Protein AF-A0A3D1MB10-F1 (afdb_monomer)

pLDDT: mean 87.67, std 18.78, range [25.06, 98.94]

Solvent-accessible surface area (backbone atoms only — not comparable to full-atom values): 30099 Å² total; per-residue (Å²): 139,87,82,90,83,90,87,81,92,84,89,86,88,85,88,82,90,84,86,82,88,86,86,89,89,87,88,86,86,90,85,89,82,88,79,92,76,92,78,78,88,82,84,81,82,55,67,66,60,55,51,54,52,50,53,54,48,52,53,52,53,48,50,53,52,36,53,51,51,60,69,71,45,52,71,65,46,56,57,13,44,32,33,24,44,60,34,37,59,74,73,34,68,67,40,44,48,51,35,50,50,44,33,61,75,45,38,34,26,26,36,33,52,50,45,35,48,63,70,59,45,33,51,53,47,44,54,47,43,73,63,35,94,54,69,54,48,27,30,32,63,29,68,43,26,61,39,72,33,28,57,89,47,57,80,54,70,52,34,41,32,52,33,66,36,84,55,50,64,46,40,20,52,48,16,38,51,39,17,52,42,31,53,69,51,64,36,36,31,34,56,17,32,44,36,19,27,29,70,32,80,66,16,83,76,42,47,45,53,9,26,33,61,49,25,68,47,21,15,53,42,30,38,28,27,28,47,19,15,41,82,56,57,21,41,23,18,41,28,36,40,74,43,61,12,61,24,87,54,49,37,72,76,34,62,23,57,42,85,58,51,62,67,54,38,62,67,36,30,36,45,13,56,53,48,26,46,78,71,60,47,49,23,38,26,23,25,39,32,25,32,54,68,70,43,62,62,89,69,40,24,40,34,53,25,38,58,46,41,38,53,39,39,31,67,68,65,63,49,85,52,47,31,29,35,44,56,51,71,28,48,18,51,54,87,65,62,55,56,22,45,34,48,38,42,21,44,73,12,53,34,52,33,42,26,37,51,77,32,57,71,53,19,48,53,50,48,55,46,31,40,76,70,64,79,38,53,71,65,58,54,49,56,51,48,45,55,55,39,48,53,38,46,73,57,45,44,85,70,66,70,80,75,72,76,76,65,48,60,57,72,47,50,47,71,67,58,55,52,45,53,30,48,37,27,53,41,18,52,41,80,45,71,22,82,87,58,95,66,77,83,60,50,58,61,86,88,41,57,36,34,34,36,55,41,76,52,96,63,91,51,71,41,55,55,56,46,43,76,77,37,80,52,49,80,39,48,74,73,55,40,67,69,46,58,86,72,58,41,68,70,29,35,40,39,35,38,42,36,83,47,35,78,51,67,91,48,22,52,72,57,70,70,57,43,53,48,53,63,63,45,44,81,43,26,43,44,40,34,38,38,23,29,46,76,75,28,54,84,62,51,70,65,72,37,30,36,41,35,36,35,35,76,46,74,53,31,34,51,32,52,46,52,62,43,57,99

Nearest PDB structures (foldseek):
  3nvd-assembly2_B  TM=7.745E-01  e=3.478E-38  Bacillus subtilis
  6k5j-assembly1_A  TM=7.797E-01  e=9.715E-37  Paenibacillaceae
  3lk6-assembly1_A  TM=7.995E-01  e=2.592E-37  Bacillus subtilis
  5vqd-assembly1_A  TM=7.990E-01  e=1.192E-34  unidentified
  5vqe-assembly1_A  TM=8.050E-01  e=2.634E-34  unidentified

Secondary structure (DSSP, 8-state):
---------------------------------------PPP--SSHHHHHHHHHHHHHHHHHHHHHHHHHH--HHHHHHTTEEEEE-GGG-HHHHHHHHHHHHHH--SEEEE-SB-HHHHHHHHHHHHHT-SSPPEEEE--BTBGGGTBSSS--PPPGGGTTT-S-SHHHHHHHHHHHHHHHHHT--EE---B------TT-SSSGGGSS-S-HHHHHHHHHHHHHHHHTTT-EEEEEEET--TT-SS-TTTS--B----HHHHHHTTHHHHHHHHHTT-SEEEEP--B-TTT--GGG-BGGG-HIIIIIIIIIIT---SEEEE--TTSGGG-SSSSHHHHHHHHHHHT-SBEET-S-HHHHHHHHHHHHHTTSS-HHHHHHHHHHHHHHHHHTTGGG--PPP-TTHHHHTS-HHHHHHHHHHHHHH-EEE--TT-SS---S--TTS-EEEEEES-SS--HHHHHHHHHS-EEEE-HHHHHHHGGG--TT-EEEEEE-S--SSTT-----HHHHHHHHHHTTTSEEEEEE-S-GGGGGGS-TTSEEEE-S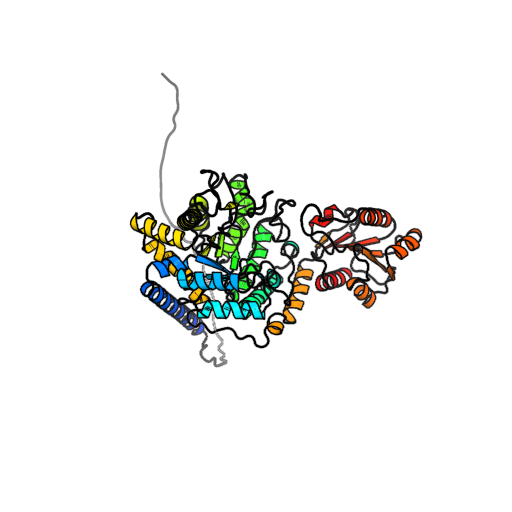--SHHHHHHHHHHHH-

Mean predicted aligned error: 8.86 Å

Radius of gyration: 30.73 Å; Cα contacts (8 Å, |Δi|>4): 1105; chains: 1; bounding box: 104×90×72 Å

Structure (mmCIF, N/CA/C/O backbone):
data_AF-A0A3D1MB10-F1
#
_entry.id   AF-A0A3D1MB10-F1
#
loop_
_atom_site.group_PDB
_atom_site.id
_atom_site.type_symbol
_atom_site.label_atom_id
_atom_site.label_alt_id
_atom_site.label_comp_id
_atom_site.label_asym_id
_atom_site.label_entity_id
_atom_site.label_seq_id
_atom_site.pdbx_PDB_ins_code
_atom_site.Cartn_x
_atom_site.Cartn_y
_atom_site.Cartn_z
_atom_site.occupancy
_atom_site.B_iso_or_equiv
_atom_site.auth_seq_id
_atom_site.auth_comp_id
_atom_site.auth_asym_id
_atom_site.auth_atom_id
_atom_site.pdbx_PDB_model_num
ATOM 1 N N . MET A 1 1 ? -69.491 8.163 -29.819 1.00 31.25 1 MET A N 1
ATOM 2 C CA . MET A 1 1 ? -69.876 7.825 -31.208 1.00 31.25 1 MET A CA 1
ATOM 3 C C . MET A 1 1 ? -68.596 7.646 -32.019 1.00 31.25 1 MET A C 1
ATOM 5 O O . MET A 1 1 ? -67.663 8.390 -31.751 1.00 31.25 1 MET A O 1
ATOM 9 N N . PRO A 1 2 ? -68.515 6.598 -32.855 1.00 57.41 2 PRO A N 1
ATOM 10 C CA . PRO A 1 2 ? -67.526 5.509 -32.725 1.00 57.41 2 PRO A CA 1
ATOM 11 C C . PRO A 1 2 ? -66.585 5.401 -33.952 1.00 57.41 2 PRO A C 1
ATOM 13 O O . PRO A 1 2 ? -66.753 6.153 -34.902 1.00 57.41 2 PRO A O 1
ATOM 16 N N . LEU A 1 3 ? -65.525 4.581 -33.946 1.00 30.25 3 LEU A N 1
ATOM 17 C CA . LEU A 1 3 ? -65.501 3.160 -34.374 1.00 30.25 3 LEU A CA 1
ATOM 18 C C . LEU A 1 3 ? -64.154 2.512 -33.948 1.00 30.25 3 LEU A C 1
ATOM 20 O O . LEU A 1 3 ? -63.124 3.159 -34.096 1.00 30.25 3 LEU A O 1
ATOM 24 N N . MET A 1 4 ? -64.148 1.372 -33.229 1.00 30.94 4 MET A N 1
ATOM 25 C CA . MET A 1 4 ? -64.056 -0.053 -33.685 1.00 30.94 4 MET A CA 1
ATOM 26 C C . MET A 1 4 ? -62.637 -0.493 -34.109 1.00 30.94 4 MET A C 1
ATOM 28 O O . MET A 1 4 ? -62.001 0.222 -34.865 1.00 30.94 4 MET A O 1
ATOM 32 N N . GLY A 1 5 ? -62.074 -1.652 -33.724 1.00 29.41 5 GLY A N 1
ATOM 33 C CA . GLY A 1 5 ? -62.506 -2.840 -32.947 1.00 29.41 5 GLY A CA 1
ATOM 34 C C . GLY A 1 5 ? -61.265 -3.487 -32.276 1.00 29.41 5 GLY A C 1
ATOM 35 O O . GLY A 1 5 ? -60.147 -3.123 -32.616 1.00 29.41 5 GLY A O 1
ATOM 36 N N . VAL A 1 6 ? -61.314 -4.265 -31.186 1.00 30.95 6 VAL A N 1
ATOM 37 C CA . VAL A 1 6 ? -61.973 -5.556 -30.867 1.00 30.95 6 VAL A CA 1
ATOM 38 C C . VAL A 1 6 ? -61.542 -6.727 -31.763 1.00 30.95 6 VAL A C 1
ATOM 40 O O . VAL A 1 6 ? -62.041 -6.851 -32.875 1.00 30.95 6 VAL A O 1
ATOM 43 N N . LEU A 1 7 ? -60.731 -7.645 -31.212 1.00 26.45 7 LEU A N 1
ATOM 44 C CA . LEU A 1 7 ? -61.059 -9.078 -31.147 1.00 26.45 7 LEU A CA 1
ATOM 45 C C . LEU A 1 7 ? -60.309 -9.769 -29.986 1.00 26.45 7 LEU A C 1
ATOM 47 O O . LEU A 1 7 ? -59.212 -9.371 -29.609 1.00 26.45 7 LEU A O 1
ATOM 51 N N . PHE A 1 8 ? -60.966 -10.773 -29.410 1.00 27.06 8 PHE A N 1
ATOM 52 C CA . PHE A 1 8 ? -60.757 -11.405 -28.103 1.00 27.06 8 PHE A CA 1
ATOM 53 C C . PHE A 1 8 ? -60.661 -12.941 -28.277 1.00 27.06 8 PHE A C 1
ATOM 55 O O . PHE A 1 8 ? -61.209 -13.452 -29.253 1.00 27.06 8 PHE A O 1
ATOM 62 N N . PHE A 1 9 ? -60.137 -13.627 -27.241 1.00 28.48 9 PHE A N 1
ATOM 63 C CA . PHE A 1 9 ? -60.364 -15.041 -26.830 1.00 28.48 9 PHE A CA 1
ATOM 64 C C . PHE A 1 9 ? -59.630 -16.189 -27.585 1.00 28.48 9 PHE A C 1
ATOM 66 O O . PHE A 1 9 ? -59.385 -16.073 -28.774 1.00 28.48 9 PHE A O 1
ATOM 73 N N . LEU A 1 10 ? -59.250 -17.347 -26.997 1.00 26.72 10 LEU A N 1
ATOM 74 C CA . LEU A 1 10 ? -59.637 -18.063 -25.757 1.00 26.72 10 LEU A CA 1
ATOM 75 C C . LEU A 1 10 ? -58.588 -19.155 -25.369 1.00 26.72 10 LEU A C 1
ATOM 77 O O . LEU A 1 10 ? -57.757 -19.554 -26.176 1.00 26.72 10 LEU A O 1
ATOM 81 N N . PHE A 1 11 ? -58.720 -19.642 -24.130 1.00 26.95 11 PHE A N 1
ATOM 82 C CA . PHE A 1 11 ? -58.061 -20.738 -23.386 1.00 26.95 11 PHE A CA 1
ATOM 83 C C . PHE A 1 11 ? -57.906 -22.120 -24.071 1.00 26.95 11 PHE A C 1
ATOM 85 O O . PHE A 1 11 ? -58.830 -22.563 -24.748 1.00 26.95 11 PHE A O 1
ATOM 92 N N . SER A 1 12 ? -56.887 -22.908 -23.672 1.00 25.67 12 SER A N 1
ATOM 93 C CA . SER A 1 12 ? -57.060 -24.140 -22.848 1.00 25.67 12 SER A CA 1
ATOM 94 C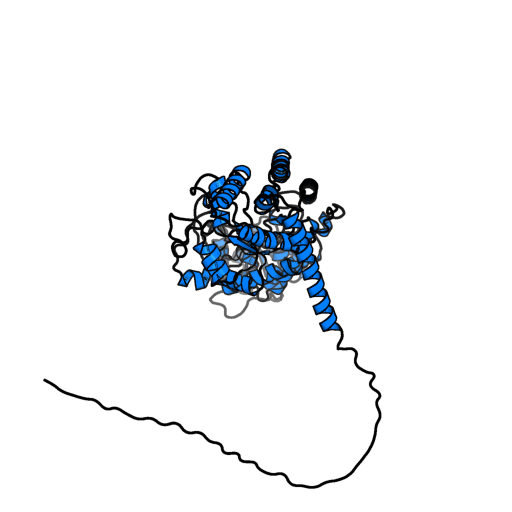 C . SER A 1 12 ? -55.782 -24.972 -22.656 1.00 25.67 12 SER A C 1
ATOM 96 O O . SER A 1 12 ? -54.942 -25.082 -23.542 1.00 25.67 12 SER A O 1
ATOM 98 N N . ALA A 1 13 ? -55.696 -25.587 -21.475 1.00 28.62 13 ALA A N 1
ATOM 99 C CA . ALA A 1 13 ? -54.730 -26.595 -21.043 1.00 28.62 13 ALA A CA 1
ATOM 100 C C . ALA A 1 13 ? -55.066 -28.008 -21.568 1.00 28.62 13 ALA A C 1
ATOM 102 O O . ALA A 1 13 ? -56.242 -28.288 -21.782 1.00 28.62 13 ALA A O 1
ATOM 103 N N . CYS A 1 14 ? -54.075 -28.912 -21.658 1.00 25.06 14 CYS A N 1
ATOM 104 C CA . CYS A 1 14 ? -54.157 -30.279 -21.105 1.00 25.06 14 CYS A CA 1
ATOM 105 C C . CYS A 1 14 ? -52.838 -31.073 -21.227 1.00 25.06 14 CYS A C 1
ATOM 107 O O . CYS A 1 14 ? -52.071 -30.901 -22.171 1.00 25.06 14 CYS A O 1
ATOM 109 N N . ASN A 1 15 ? -52.642 -31.966 -20.253 1.00 28.12 15 ASN A N 1
ATOM 110 C CA . ASN A 1 15 ? -51.608 -32.998 -20.112 1.00 28.12 15 ASN A CA 1
ATOM 111 C C . ASN A 1 15 ? -51.633 -34.074 -21.218 1.00 28.12 15 ASN A C 1
ATOM 113 O O . ASN A 1 15 ? -52.703 -34.379 -21.737 1.00 28.12 15 ASN A O 1
ATOM 117 N N . ALA A 1 16 ? -50.490 -34.754 -21.421 1.00 28.59 16 ALA A N 1
ATOM 118 C CA . ALA A 1 16 ? -50.285 -36.197 -21.152 1.00 28.59 16 ALA A CA 1
ATOM 119 C C . ALA A 1 16 ? -49.310 -36.897 -22.134 1.00 28.59 16 ALA A C 1
ATOM 121 O O . ALA A 1 16 ? -49.509 -36.895 -23.342 1.00 28.59 16 ALA A O 1
ATOM 122 N N . THR A 1 17 ? -48.280 -37.522 -21.545 1.00 29.84 17 THR A N 1
ATOM 123 C CA . THR A 1 17 ? -47.649 -38.831 -21.846 1.00 29.84 17 THR A CA 1
ATOM 124 C C . THR A 1 17 ? -47.636 -39.405 -23.273 1.00 29.84 17 THR A C 1
ATOM 126 O O . THR A 1 17 ? -48.688 -39.735 -23.810 1.00 29.84 17 THR A O 1
ATOM 129 N N . SER A 1 18 ? -46.447 -39.819 -23.738 1.00 28.47 18 SER A N 1
ATOM 130 C CA . SER A 1 18 ? -46.270 -41.144 -24.365 1.00 28.47 18 SER A CA 1
ATOM 131 C C . SER A 1 18 ? -44.804 -41.595 -24.409 1.00 28.47 18 SER A C 1
ATOM 133 O O . SER A 1 18 ? -43.931 -40.902 -24.925 1.00 28.47 18 SER A O 1
ATOM 135 N N . THR A 1 19 ? -44.594 -42.795 -23.883 1.00 29.53 19 THR A N 1
ATOM 136 C CA . THR A 1 19 ? -43.451 -43.710 -23.980 1.00 29.53 19 THR A CA 1
ATOM 137 C C . THR A 1 19 ? -43.209 -44.240 -25.399 1.00 29.53 19 THR A C 1
ATOM 139 O O . THR A 1 19 ? -44.176 -44.469 -26.123 1.00 29.53 19 THR A O 1
ATOM 142 N N . SER A 1 20 ? -41.968 -44.622 -25.730 1.00 28.22 20 SER A N 1
ATOM 143 C CA . SER A 1 20 ? -41.720 -45.774 -26.617 1.00 28.22 20 SER A CA 1
ATOM 144 C C . SER A 1 20 ? -40.352 -46.421 -26.365 1.00 28.22 20 SER A C 1
ATOM 146 O O . SER A 1 20 ? -39.310 -45.815 -26.612 1.00 28.22 20 SER A O 1
ATOM 148 N N . GLU A 1 21 ? -40.397 -47.666 -25.896 1.00 28.73 21 GLU A N 1
ATOM 149 C CA . GLU A 1 21 ? -39.318 -48.657 -25.877 1.00 28.73 21 GLU A CA 1
ATOM 150 C C . GLU A 1 21 ? -38.889 -49.062 -27.298 1.00 28.73 21 GLU A C 1
ATOM 152 O O . GLU A 1 21 ? -39.720 -49.096 -28.207 1.00 28.73 21 GLU A O 1
ATOM 157 N N . TYR A 1 22 ? -37.639 -49.514 -27.458 1.00 26.81 22 TYR A N 1
ATOM 158 C CA . TYR A 1 22 ? -37.304 -50.550 -28.441 1.00 26.81 22 TYR A CA 1
ATOM 159 C C . TYR A 1 22 ? -36.315 -51.573 -27.861 1.00 26.81 22 TYR A C 1
ATOM 161 O O . TYR A 1 22 ? -35.430 -51.245 -27.077 1.00 26.81 22 TYR A O 1
ATOM 169 N N . LYS A 1 23 ? -36.579 -52.827 -28.236 1.00 28.06 23 LYS A N 1
ATOM 170 C CA . LYS A 1 23 ? -36.254 -54.104 -27.586 1.00 28.06 23 LYS A CA 1
ATOM 171 C C . LYS A 1 23 ? -34.848 -54.665 -27.835 1.00 28.06 23 LYS A C 1
ATOM 173 O O . LYS A 1 23 ? -34.220 -54.393 -28.852 1.00 28.06 23 LYS A O 1
ATOM 178 N N . SER A 1 24 ? -34.481 -55.563 -26.920 1.00 27.50 24 SER A N 1
ATOM 179 C CA . SER A 1 24 ? -33.420 -56.578 -26.941 1.00 27.50 24 SER A CA 1
ATOM 180 C C . SER A 1 24 ? -33.790 -57.869 -27.694 1.00 27.50 24 SER A C 1
ATOM 182 O O . SER A 1 24 ? -34.976 -58.178 -27.805 1.00 27.50 24 SER A O 1
ATOM 184 N N . SER A 1 25 ? -32.761 -58.647 -28.072 1.00 29.69 25 SER A N 1
ATOM 185 C CA . SER A 1 25 ? -32.663 -60.136 -28.124 1.00 29.69 25 SER A CA 1
ATOM 186 C C . SER A 1 25 ? -31.423 -60.504 -28.972 1.00 29.69 25 SER A C 1
ATOM 188 O O . SER A 1 25 ? -31.243 -59.870 -30.007 1.00 29.69 25 SER A O 1
ATOM 190 N N . ASP A 1 26 ? -30.537 -61.471 -28.713 1.00 29.88 26 ASP A N 1
ATOM 191 C CA . ASP A 1 26 ? -30.459 -62.593 -27.765 1.00 29.88 26 ASP A CA 1
ATOM 192 C C . ASP A 1 26 ? -29.042 -63.238 -27.836 1.00 29.88 26 ASP A C 1
ATOM 194 O O . ASP A 1 26 ? -28.287 -62.969 -28.773 1.00 29.88 26 ASP A O 1
ATOM 198 N N . ILE A 1 27 ? -28.802 -64.200 -26.925 1.00 30.00 27 ILE A N 1
ATOM 199 C CA . ILE A 1 27 ? -27.934 -65.410 -26.984 1.00 30.00 27 ILE A CA 1
ATOM 200 C C . ILE A 1 27 ? -26.719 -65.433 -26.014 1.00 30.00 27 ILE A C 1
ATOM 202 O O . ILE A 1 27 ? -25.802 -64.624 -26.087 1.00 30.00 27 ILE A O 1
ATOM 206 N N . SER A 1 28 ? -26.733 -66.436 -25.121 1.00 27.22 28 SER A N 1
ATOM 207 C CA . SER A 1 28 ? -25.728 -66.887 -24.125 1.00 27.22 28 SER A CA 1
ATOM 208 C C . SER A 1 28 ? -25.048 -68.214 -24.574 1.00 27.22 28 SER A C 1
ATOM 210 O O . SER A 1 28 ? -25.441 -68.689 -25.642 1.00 27.22 28 SER A O 1
ATOM 212 N N . PRO A 1 29 ? -24.224 -68.962 -23.781 1.00 45.88 29 PRO A N 1
ATOM 213 C CA . PRO A 1 29 ? -23.476 -68.699 -22.527 1.00 45.88 29 PRO A CA 1
ATOM 214 C C . PRO A 1 29 ? -21.989 -69.211 -22.544 1.00 45.88 29 PRO A C 1
ATOM 216 O O . PRO A 1 29 ? -21.518 -69.716 -23.554 1.00 45.88 29 PRO A O 1
ATOM 219 N N . GLU A 1 30 ? -21.324 -69.151 -21.373 1.00 27.72 30 GLU A N 1
ATOM 220 C CA . GLU A 1 30 ? -20.102 -69.878 -20.921 1.00 27.72 30 GLU A CA 1
ATOM 221 C C . GLU A 1 30 ? -18.703 -69.367 -21.333 1.00 27.72 30 GLU A C 1
ATOM 223 O O . GLU A 1 30 ? -18.273 -69.514 -22.466 1.00 27.72 30 GLU A O 1
ATOM 228 N N . GLU A 1 31 ? -17.930 -68.866 -20.357 1.00 29.16 31 GLU A N 1
ATOM 229 C CA . GLU A 1 31 ? -16.804 -69.617 -19.765 1.00 29.16 31 GLU A CA 1
ATOM 230 C C . GLU A 1 31 ? -16.250 -68.901 -18.519 1.00 29.16 31 GLU A C 1
ATOM 232 O O . GLU A 1 31 ? -16.000 -67.697 -18.501 1.00 29.16 31 GLU A O 1
ATOM 237 N N . SER A 1 32 ? -16.083 -69.674 -17.446 1.00 27.78 32 SER A N 1
ATOM 238 C CA . SER A 1 32 ? -15.444 -69.272 -16.197 1.00 27.78 32 SER A CA 1
ATOM 239 C C . SER A 1 32 ? -13.925 -69.343 -16.320 1.00 27.78 32 SER A C 1
ATOM 241 O O . SER A 1 32 ? -13.420 -70.380 -16.747 1.00 27.78 32 SER A O 1
ATOM 243 N N . GLN A 1 33 ? -13.198 -68.358 -15.793 1.00 29.27 33 GLN A N 1
ATOM 244 C CA . GLN A 1 33 ? -11.893 -68.609 -15.180 1.00 29.27 33 GLN A CA 1
ATOM 245 C C . GLN A 1 33 ? -11.556 -67.525 -14.152 1.00 29.27 33 GLN A C 1
ATOM 247 O O . GLN A 1 33 ? -11.617 -66.329 -14.421 1.00 29.27 33 GLN A O 1
ATOM 252 N N . ALA A 1 34 ? -11.257 -67.998 -12.946 1.00 26.95 34 ALA A N 1
ATOM 253 C CA . ALA A 1 34 ? -10.862 -67.227 -11.784 1.00 26.95 34 ALA A CA 1
ATOM 254 C C . ALA A 1 34 ? -9.396 -66.792 -11.882 1.00 26.95 34 ALA A C 1
ATOM 256 O O . ALA A 1 34 ? -8.550 -67.609 -12.244 1.00 26.95 34 ALA A O 1
ATOM 257 N N . ILE A 1 35 ? -9.095 -65.565 -11.452 1.00 29.03 35 ILE A N 1
ATOM 258 C CA . ILE A 1 35 ? -7.800 -65.204 -10.863 1.00 29.03 35 ILE A CA 1
ATOM 259 C C . ILE A 1 35 ? -8.088 -64.290 -9.668 1.00 29.03 35 ILE A C 1
ATOM 261 O O . ILE A 1 35 ? -8.649 -63.207 -9.818 1.00 29.03 35 ILE A O 1
ATOM 265 N N . GLU A 1 36 ? -7.736 -64.773 -8.478 1.00 29.84 36 GLU A N 1
ATOM 266 C CA . GLU A 1 36 ? -7.657 -63.998 -7.242 1.00 29.84 36 GLU A CA 1
ATOM 267 C C . GLU A 1 36 ? -6.555 -62.940 -7.353 1.00 29.84 36 GLU A C 1
ATOM 269 O O . GLU A 1 36 ? -5.401 -63.271 -7.624 1.00 29.84 36 GLU A O 1
ATOM 274 N N . THR A 1 37 ? -6.876 -61.692 -7.019 1.00 27.67 37 THR A N 1
ATOM 275 C CA . THR A 1 37 ? -5.909 -60.775 -6.408 1.00 27.67 37 THR A CA 1
ATOM 276 C C . THR A 1 37 ? -6.583 -60.076 -5.239 1.00 27.67 37 THR A C 1
ATOM 278 O O . THR A 1 37 ? -7.581 -59.379 -5.388 1.00 27.67 37 THR A O 1
ATOM 281 N N . THR A 1 38 ? -6.038 -60.336 -4.059 1.00 31.83 38 THR A N 1
ATOM 282 C CA . THR A 1 38 ? -6.372 -59.745 -2.768 1.00 31.83 38 THR A CA 1
ATOM 283 C C . THR A 1 38 ? -6.136 -58.234 -2.771 1.00 31.83 38 THR A C 1
ATOM 285 O O . THR A 1 38 ? -4.985 -57.809 -2.879 1.00 31.83 38 THR A O 1
ATOM 288 N N . GLU A 1 39 ? -7.185 -57.438 -2.567 1.00 30.06 39 GLU A N 1
ATOM 289 C CA . GLU A 1 39 ? -7.070 -56.039 -2.142 1.00 30.06 39 GLU A CA 1
ATOM 290 C C . GLU A 1 39 ? -7.550 -55.896 -0.691 1.00 30.06 39 GLU A C 1
ATOM 292 O O . GLU A 1 39 ? -8.638 -56.331 -0.310 1.00 30.06 39 GLU A O 1
ATOM 297 N N . SER A 1 40 ? -6.672 -55.327 0.132 1.00 33.69 40 SER A N 1
ATOM 298 C CA . SER A 1 40 ? -6.933 -54.827 1.482 1.00 33.69 40 SER A CA 1
ATOM 299 C C . SER A 1 40 ? -7.884 -53.624 1.448 1.00 33.69 40 SER A C 1
ATOM 301 O O . SER A 1 40 ? -7.831 -52.867 0.480 1.00 33.69 40 SER A O 1
ATOM 303 N N . PRO A 1 41 ? -8.697 -53.379 2.492 1.00 34.03 41 PRO A N 1
ATOM 304 C CA . PRO A 1 41 ? -9.630 -52.262 2.491 1.00 34.03 41 PRO A CA 1
ATOM 305 C C . PRO A 1 41 ? -8.885 -50.924 2.542 1.00 34.03 41 PRO A C 1
ATOM 307 O O . PRO A 1 41 ? -8.055 -50.683 3.419 1.00 34.03 41 PRO A O 1
ATOM 310 N N . ASP A 1 42 ? -9.219 -50.088 1.566 1.00 33.66 42 ASP A N 1
ATOM 311 C CA . ASP A 1 42 ? -8.806 -48.704 1.387 1.00 33.66 42 ASP A CA 1
ATOM 312 C C . ASP A 1 42 ? -9.208 -47.837 2.599 1.00 33.66 42 ASP A C 1
ATOM 314 O O . ASP A 1 42 ? -10.347 -47.878 3.068 1.00 33.66 42 ASP A O 1
ATOM 318 N N . SER A 1 43 ? -8.254 -47.066 3.125 1.00 39.75 43 SER A N 1
ATOM 319 C CA . SER A 1 43 ? -8.399 -46.175 4.285 1.00 39.75 43 SER A CA 1
ATOM 320 C C . SER A 1 43 ? -8.486 -44.704 3.857 1.00 39.75 43 SER A C 1
ATOM 322 O O . SER A 1 43 ? -7.860 -43.835 4.464 1.00 39.75 43 SER A O 1
ATOM 324 N N . SER A 1 44 ? -9.222 -44.417 2.785 1.00 43.00 44 SER A N 1
ATOM 325 C CA . SER A 1 44 ? -9.325 -43.081 2.182 1.00 43.00 44 SER A CA 1
ATOM 326 C C . SER A 1 44 ? -10.478 -42.219 2.731 1.00 43.00 44 SER A C 1
ATOM 328 O O . SER A 1 44 ? -10.634 -41.076 2.319 1.00 43.00 44 SER A O 1
ATOM 330 N N . GLY A 1 45 ? -11.246 -42.710 3.713 1.00 39.38 45 GLY A N 1
ATOM 331 C CA . GLY A 1 45 ? -12.423 -42.019 4.268 1.00 39.38 45 GLY A CA 1
ATOM 332 C C . GLY A 1 45 ? -12.227 -41.203 5.557 1.00 39.38 45 GLY A C 1
ATOM 333 O O . GLY A 1 45 ? -13.225 -40.812 6.144 1.00 39.38 45 GLY A O 1
ATOM 334 N N . ILE A 1 46 ? -10.997 -40.985 6.045 1.00 45.41 46 ILE A N 1
ATOM 335 C CA . ILE A 1 46 ? -10.756 -40.380 7.382 1.00 45.41 46 ILE A CA 1
ATOM 336 C C . ILE A 1 46 ? -10.259 -38.917 7.305 1.00 45.41 46 ILE A C 1
ATOM 338 O O . ILE A 1 46 ? -10.419 -38.153 8.249 1.00 45.41 46 ILE A O 1
ATOM 342 N N . ALA A 1 47 ? -9.702 -38.474 6.171 1.00 46.06 47 ALA A N 1
ATOM 343 C CA . ALA A 1 47 ? -9.030 -37.170 6.088 1.00 46.06 47 ALA A CA 1
ATOM 344 C C . ALA A 1 47 ? -9.973 -35.950 5.980 1.00 46.06 47 ALA A C 1
ATOM 346 O O . ALA A 1 47 ? -9.595 -34.857 6.399 1.00 46.06 47 ALA A O 1
ATOM 347 N N . GLU A 1 48 ? -11.181 -36.106 5.425 1.00 47.06 48 GLU A N 1
ATOM 348 C CA . GLU A 1 48 ? -12.139 -34.992 5.295 1.00 47.06 48 GLU A CA 1
ATOM 349 C C . GLU A 1 48 ? -12.868 -34.695 6.616 1.00 47.06 48 GLU A C 1
ATOM 351 O O . GLU A 1 48 ? -13.006 -33.526 6.985 1.00 47.06 48 GLU A O 1
ATOM 356 N N . ASP A 1 49 ? -13.240 -35.736 7.371 1.00 52.44 49 ASP A N 1
ATOM 357 C CA . ASP A 1 49 ? -13.903 -35.601 8.675 1.00 52.44 49 ASP A CA 1
ATOM 358 C C . ASP A 1 49 ? -12.964 -34.997 9.732 1.00 52.44 49 ASP A C 1
ATOM 360 O O . ASP A 1 49 ? -13.369 -34.102 10.477 1.00 52.44 49 ASP A O 1
ATOM 364 N N . ASP A 1 50 ? -11.688 -35.400 9.756 1.00 56.28 50 ASP A N 1
ATOM 365 C CA . ASP A 1 50 ? -10.696 -34.843 10.686 1.00 56.28 50 ASP A CA 1
ATOM 366 C C . ASP A 1 50 ? -10.407 -33.356 10.406 1.00 56.28 50 ASP A C 1
ATOM 368 O O . ASP A 1 50 ? -10.260 -32.563 11.341 1.00 56.28 50 ASP A O 1
ATOM 372 N N . ASN A 1 51 ? -10.373 -32.936 9.135 1.00 57.28 51 ASN A N 1
ATOM 373 C CA . ASN A 1 51 ? -10.136 -31.536 8.773 1.00 57.28 51 ASN A CA 1
ATOM 374 C C . ASN A 1 51 ? -11.346 -30.649 9.118 1.00 57.28 51 ASN A C 1
ATOM 376 O O . ASN A 1 51 ? -11.179 -29.570 9.687 1.00 57.28 51 ASN A O 1
ATOM 380 N N . PHE A 1 52 ? -12.570 -31.124 8.861 1.00 62.00 52 PHE A N 1
ATOM 381 C CA . PHE A 1 52 ? -13.795 -30.416 9.247 1.00 62.00 52 PHE A CA 1
ATOM 382 C C . PHE A 1 52 ? -13.926 -30.282 10.773 1.00 62.00 52 PHE A C 1
ATOM 384 O O . PHE A 1 52 ? -14.214 -29.196 11.283 1.00 62.00 52 PHE A O 1
ATOM 391 N N . LEU A 1 53 ? -13.640 -31.356 11.519 1.00 62.22 53 LEU A N 1
ATOM 392 C CA . LEU A 1 53 ? -13.641 -31.333 12.983 1.00 62.22 53 LEU A CA 1
ATOM 393 C C . LEU A 1 53 ? -12.582 -30.367 13.535 1.00 62.22 53 LEU A C 1
ATOM 395 O O . LEU A 1 53 ? -12.891 -29.590 14.439 1.00 62.22 53 LEU A O 1
ATOM 399 N N . THR A 1 54 ? -11.376 -30.341 12.962 1.00 63.44 54 THR A N 1
ATOM 400 C CA . THR A 1 54 ? -10.290 -29.441 13.393 1.00 63.44 54 THR A CA 1
ATOM 401 C C . THR A 1 54 ? -10.611 -27.967 13.114 1.00 63.44 54 THR A C 1
ATOM 403 O O . THR A 1 54 ? -10.401 -27.121 13.985 1.00 63.44 54 THR A O 1
ATOM 406 N N . ILE A 1 55 ? -11.172 -27.648 11.939 1.00 67.81 55 ILE A N 1
ATOM 407 C CA . ILE A 1 55 ? -11.626 -26.287 11.604 1.00 67.81 55 ILE A CA 1
ATOM 408 C C . ILE A 1 55 ? -12.708 -25.841 12.594 1.00 67.81 55 ILE A C 1
ATOM 410 O O . ILE A 1 55 ? -12.594 -24.766 13.181 1.00 67.81 55 ILE A O 1
ATOM 414 N N . SER A 1 56 ? -13.697 -26.700 12.862 1.00 74.25 56 SER A N 1
ATOM 415 C CA . SER A 1 56 ? -14.784 -26.375 13.793 1.00 74.25 56 SER A CA 1
ATOM 416 C C . SER A 1 56 ? -14.297 -26.143 15.231 1.00 74.25 56 SER A C 1
ATOM 418 O O . SER A 1 56 ? -14.815 -25.271 15.925 1.00 74.25 56 SER A O 1
ATOM 420 N N . GLN A 1 57 ? -13.271 -26.874 15.684 1.00 81.06 57 GLN A N 1
ATOM 421 C CA . GLN A 1 57 ? -12.687 -26.679 17.013 1.00 81.06 57 GLN A CA 1
ATOM 422 C C . GLN A 1 57 ? -11.930 -25.354 17.118 1.00 81.06 57 GLN A C 1
ATOM 424 O O . GLN A 1 57 ? -12.125 -24.629 18.090 1.00 81.06 57 GLN A O 1
ATOM 429 N N . ASN A 1 58 ? -11.123 -25.007 16.113 1.00 82.94 58 ASN A N 1
ATOM 430 C CA . ASN A 1 58 ? -10.387 -23.742 16.092 1.00 82.94 58 ASN A CA 1
ATOM 431 C C . ASN A 1 58 ? -11.344 -22.535 16.065 1.00 82.94 58 ASN A C 1
ATOM 433 O O . ASN A 1 58 ? -11.157 -21.567 16.799 1.00 82.94 58 ASN A O 1
ATOM 437 N N . GLU A 1 59 ? -12.432 -22.615 15.295 1.00 89.06 59 GLU A N 1
ATOM 438 C CA . GLU A 1 59 ? -13.467 -21.575 15.293 1.00 89.06 59 GLU A CA 1
ATOM 439 C C . GLU A 1 59 ? -14.138 -21.414 16.664 1.00 89.06 59 GLU A C 1
ATOM 441 O O . GLU A 1 59 ? -14.290 -20.288 17.140 1.00 89.06 59 GLU A O 1
ATOM 446 N N . LEU A 1 60 ? -14.470 -22.519 17.340 1.00 91.75 60 LEU A N 1
ATOM 447 C CA . LEU A 1 60 ? -15.037 -22.484 18.692 1.00 91.75 60 LEU A CA 1
ATOM 448 C C . LEU A 1 60 ? -14.058 -21.904 19.723 1.00 91.75 60 LEU A C 1
ATOM 450 O O . LEU A 1 60 ? -14.469 -21.132 20.591 1.00 91.75 60 LEU A O 1
ATOM 454 N N . GLU A 1 61 ? -12.771 -22.250 19.643 1.00 94.44 61 GLU A N 1
ATOM 455 C CA . GLU A 1 61 ? -11.729 -21.698 20.516 1.00 94.44 61 GLU A CA 1
ATOM 456 C C . GLU A 1 61 ? -11.531 -20.198 20.289 1.00 94.44 61 GLU A C 1
ATOM 458 O O . GLU A 1 61 ? -11.464 -19.429 21.257 1.00 94.44 61 GLU A O 1
ATOM 463 N N . ARG A 1 62 ? -11.493 -19.771 19.022 1.00 96.19 62 ARG A N 1
ATOM 464 C CA . ARG A 1 62 ? -11.446 -18.358 18.643 1.00 96.19 62 ARG A CA 1
ATOM 465 C C . ARG A 1 62 ? -12.635 -17.609 19.221 1.00 96.19 62 ARG A C 1
ATOM 467 O O . ARG A 1 62 ? -12.440 -16.596 19.890 1.00 96.19 62 ARG A O 1
ATOM 474 N N . ASP A 1 63 ? -13.848 -18.097 18.994 1.00 96.12 63 ASP A N 1
ATOM 475 C CA . ASP A 1 63 ? -15.067 -17.418 19.428 1.00 96.12 63 ASP A CA 1
ATOM 476 C C . ASP A 1 63 ? -15.150 -17.352 20.961 1.00 96.12 63 ASP A C 1
ATOM 478 O O . ASP A 1 63 ? -15.458 -16.298 21.524 1.00 96.12 63 ASP A O 1
ATOM 482 N N . ALA A 1 64 ? -14.766 -18.423 21.663 1.00 96.81 64 ALA A N 1
ATOM 483 C CA . ALA A 1 64 ? -14.676 -18.425 23.122 1.00 96.81 64 ALA A CA 1
ATOM 484 C C . ALA A 1 64 ? -13.659 -17.394 23.641 1.00 96.81 64 ALA A C 1
ATOM 486 O O . ALA A 1 64 ? -13.949 -16.657 24.591 1.00 96.81 64 ALA A O 1
ATOM 487 N N . TRP A 1 65 ? -12.482 -17.300 23.012 1.00 96.88 65 TRP A N 1
ATOM 488 C CA . TRP A 1 65 ? -11.478 -16.297 23.366 1.00 96.88 65 TRP A CA 1
ATOM 489 C C . TRP A 1 65 ? -12.000 -14.877 23.117 1.00 96.88 65 TRP A C 1
ATOM 491 O O . TRP A 1 65 ? -11.918 -14.032 24.013 1.00 96.88 65 TRP A O 1
ATOM 501 N N . VAL A 1 66 ? -12.605 -14.624 21.954 1.00 98.06 66 VAL A N 1
ATOM 502 C CA . VAL A 1 66 ? -13.189 -13.326 21.584 1.00 98.06 66 VAL A CA 1
ATOM 503 C C . VAL A 1 66 ? -14.245 -12.884 22.600 1.00 98.06 66 VAL A C 1
ATOM 505 O O . VAL A 1 66 ? -14.138 -11.784 23.150 1.00 98.06 66 VAL A O 1
ATOM 508 N N . GLU A 1 67 ? -15.227 -13.734 22.915 1.00 97.81 67 GLU A N 1
ATOM 509 C CA . GLU A 1 67 ? -16.288 -13.382 23.868 1.00 97.81 67 GLU A CA 1
ATOM 510 C C . GLU A 1 67 ? -15.743 -13.184 25.290 1.00 97.81 67 GLU A C 1
ATOM 512 O O . GLU A 1 67 ? -16.207 -12.295 26.018 1.00 97.81 67 GLU A O 1
ATOM 517 N N . SER A 1 68 ? -14.718 -13.951 25.684 1.00 97.50 68 SER A N 1
ATOM 518 C CA . SER A 1 68 ? -14.044 -13.764 26.974 1.00 97.50 68 SER A CA 1
ATOM 519 C C . SER A 1 68 ? -13.367 -12.391 27.071 1.00 97.50 68 SER A C 1
ATOM 521 O O . SER A 1 68 ? -13.517 -11.694 28.079 1.00 97.50 68 SER A O 1
ATOM 523 N N . MET A 1 69 ? -12.708 -11.947 25.996 1.00 97.88 69 MET A N 1
ATOM 524 C CA . MET A 1 69 ? -12.053 -10.642 25.922 1.00 97.88 69 MET A CA 1
ATOM 525 C C . MET A 1 69 ? -13.075 -9.501 25.941 1.00 97.88 69 MET A C 1
ATOM 527 O O . MET A 1 69 ? -12.910 -8.543 26.699 1.00 97.88 69 MET A O 1
ATOM 531 N N . ILE A 1 70 ? -14.165 -9.606 25.169 1.00 98.00 70 ILE A N 1
ATOM 532 C CA . ILE A 1 70 ? -15.252 -8.609 25.174 1.00 98.00 70 ILE A CA 1
ATOM 533 C C . ILE A 1 70 ? -15.860 -8.476 26.573 1.00 98.00 70 ILE A C 1
ATOM 535 O O . ILE A 1 70 ? -16.087 -7.357 27.046 1.00 98.00 70 ILE A O 1
ATOM 539 N N . SER A 1 71 ? -16.094 -9.600 27.248 1.00 97.81 71 SER A N 1
ATOM 540 C CA . SER A 1 71 ? -16.677 -9.629 28.592 1.00 97.81 71 SER A CA 1
ATOM 541 C C . SER A 1 71 ? -15.745 -9.028 29.648 1.00 97.81 71 SER A C 1
ATOM 543 O O . SER A 1 71 ? -16.211 -8.336 30.552 1.00 97.81 71 SER A O 1
ATOM 545 N N . ALA A 1 72 ? -14.433 -9.243 29.521 1.00 97.31 72 ALA A N 1
ATOM 546 C CA . ALA A 1 72 ? -13.434 -8.744 30.465 1.00 97.31 72 ALA A CA 1
ATOM 547 C C . ALA A 1 72 ? -13.153 -7.233 30.334 1.00 97.31 72 ALA A C 1
ATOM 549 O O . ALA A 1 72 ? -12.751 -6.596 31.309 1.00 97.31 72 ALA A O 1
ATOM 550 N N . MET A 1 73 ? -13.352 -6.643 29.150 1.00 98.12 73 MET A N 1
ATOM 551 C CA . MET A 1 73 ? -13.083 -5.221 28.915 1.00 98.12 73 MET A CA 1
ATOM 552 C C . MET A 1 73 ? -14.158 -4.304 29.513 1.00 98.12 73 MET A C 1
ATOM 554 O O . MET A 1 73 ? -15.355 -4.474 29.273 1.00 98.12 73 MET A O 1
ATOM 558 N N . ASN A 1 74 ? -13.743 -3.229 30.185 1.00 97.69 74 ASN A N 1
ATOM 559 C CA . ASN A 1 74 ? -14.632 -2.099 30.470 1.00 97.69 74 ASN A CA 1
ATOM 560 C C . ASN A 1 74 ? -14.903 -1.258 29.202 1.00 97.69 74 ASN A C 1
ATOM 562 O O . ASN A 1 74 ? -14.256 -1.446 28.172 1.00 97.69 74 ASN A O 1
ATOM 566 N N . LEU A 1 75 ? -15.849 -0.312 29.265 1.00 98.12 75 LEU A N 1
ATOM 567 C CA . LEU A 1 75 ? -16.235 0.492 28.096 1.00 98.12 75 LEU A CA 1
ATOM 568 C C . LEU A 1 75 ? -15.054 1.260 27.479 1.00 98.12 75 LEU A C 1
ATOM 570 O O . LEU A 1 75 ? -14.894 1.250 26.266 1.00 98.12 75 LEU A O 1
ATOM 574 N N . LYS A 1 76 ? -14.174 1.861 28.286 1.00 97.62 76 LYS A N 1
ATOM 575 C CA . LYS A 1 76 ? -13.014 2.600 27.760 1.00 97.62 76 LYS A CA 1
ATOM 576 C C . LYS A 1 76 ? -12.020 1.689 27.054 1.00 97.62 76 LYS A C 1
ATOM 578 O O . LYS A 1 76 ? -11.489 2.066 26.017 1.00 97.62 76 LYS A O 1
ATOM 583 N N . GLN A 1 77 ? -11.793 0.490 27.588 1.00 98.44 77 GLN A N 1
ATOM 584 C CA . GLN A 1 77 ? -10.962 -0.522 26.934 1.00 98.44 77 GLN A CA 1
ATOM 585 C C . GLN A 1 77 ? -11.576 -0.961 25.605 1.00 98.44 77 GLN A C 1
ATOM 587 O O . GLN A 1 77 ? -10.863 -0.991 24.609 1.00 98.44 77 GLN A O 1
ATOM 592 N N . LYS A 1 78 ? -12.893 -1.213 25.579 1.00 98.75 78 LYS A N 1
ATOM 593 C CA . LYS A 1 78 ? -13.658 -1.520 24.362 1.00 98.75 78 LYS A CA 1
ATOM 594 C C . LYS A 1 78 ? -13.488 -0.425 23.304 1.00 98.75 78 LYS A C 1
ATOM 596 O O . LYS A 1 78 ? -13.044 -0.710 22.200 1.00 98.75 78 LYS A O 1
ATOM 601 N N . LEU A 1 79 ? -13.771 0.830 23.654 1.00 98.69 79 LEU A N 1
ATOM 602 C CA . LEU A 1 79 ? -13.677 1.957 22.720 1.00 98.69 79 LEU A CA 1
ATOM 603 C C . LEU A 1 79 ? -12.236 2.224 22.261 1.00 98.69 79 LEU A C 1
ATOM 605 O O . LEU A 1 79 ? -12.018 2.569 21.104 1.00 98.69 79 LEU A O 1
ATOM 609 N N . GLY A 1 80 ? -11.246 2.009 23.132 1.00 98.44 80 GLY A N 1
ATOM 610 C CA . GLY A 1 80 ? -9.827 2.117 22.791 1.00 98.44 80 GLY A CA 1
ATOM 611 C C . GLY A 1 80 ? -9.399 1.187 21.652 1.00 98.44 80 GLY A C 1
ATOM 612 O O . GLY A 1 80 ? -8.547 1.554 20.842 1.00 98.44 80 GLY A O 1
ATOM 613 N N . GLN A 1 81 ? -10.028 0.013 21.517 1.00 98.81 81 GLN A N 1
ATOM 614 C CA . GLN A 1 81 ? -9.660 -0.955 20.480 1.00 98.81 81 GLN A CA 1
ATOM 615 C C . GLN A 1 81 ? -9.882 -0.457 19.047 1.00 98.81 81 GLN A C 1
ATOM 617 O O . GLN A 1 81 ? -9.231 -0.970 18.140 1.00 98.81 81 GLN A O 1
ATOM 622 N N . PHE A 1 82 ? -10.727 0.557 18.845 1.00 98.81 82 PHE A N 1
ATOM 623 C CA . PHE A 1 82 ? -10.979 1.147 17.529 1.00 98.81 82 PHE A CA 1
ATOM 624 C C . PHE A 1 82 ? -9.884 2.110 17.068 1.00 98.81 82 PHE A C 1
ATOM 626 O O . PHE A 1 82 ? -9.961 2.612 15.956 1.00 98.81 82 PHE A O 1
ATOM 633 N N . PHE A 1 83 ? -8.870 2.406 17.884 1.00 98.81 83 PHE A N 1
ATOM 634 C CA . PHE A 1 83 ? -7.839 3.386 17.537 1.00 98.81 83 PHE A CA 1
ATOM 635 C C . PHE A 1 83 ? -6.508 2.726 17.170 1.00 98.81 83 PHE A C 1
ATOM 637 O O . PHE A 1 83 ? -6.059 1.773 17.822 1.00 98.81 83 PHE A O 1
ATOM 644 N N . MET A 1 84 ? -5.859 3.291 16.149 1.00 98.81 84 MET A N 1
ATOM 645 C CA . MET A 1 84 ? -4.487 2.982 15.751 1.00 98.81 84 MET A CA 1
ATOM 646 C C . MET A 1 84 ? -3.600 4.218 15.905 1.00 98.81 84 MET A C 1
ATOM 648 O O . MET A 1 84 ? -3.859 5.248 15.282 1.00 98.81 84 MET A O 1
ATOM 652 N N . VAL A 1 85 ? -2.548 4.112 16.716 1.00 98.06 85 VAL A N 1
ATOM 653 C CA . VAL A 1 85 ? -1.602 5.215 16.974 1.00 98.06 85 VAL A CA 1
ATOM 654 C C . VAL A 1 85 ? -0.341 5.054 16.139 1.00 98.06 85 VAL A C 1
ATOM 656 O O . VAL A 1 85 ? 0.164 3.947 15.968 1.00 98.06 85 VAL A O 1
ATOM 659 N N . ASP A 1 86 ? 0.197 6.157 15.640 1.00 97.31 86 ASP A N 1
ATOM 660 C CA . ASP A 1 86 ? 1.466 6.186 14.932 1.00 97.31 86 ASP A CA 1
ATOM 661 C C . ASP A 1 86 ? 2.684 6.132 15.856 1.00 97.31 86 ASP A C 1
ATOM 663 O O . ASP A 1 86 ? 2.755 6.766 16.908 1.00 97.31 86 ASP A O 1
ATOM 667 N N . LEU A 1 87 ? 3.690 5.381 15.416 1.00 97.75 87 LEU A N 1
ATOM 668 C CA . LEU A 1 87 ? 4.980 5.241 16.070 1.00 97.75 87 LEU A CA 1
ATOM 669 C C . LEU A 1 87 ? 6.081 5.626 15.077 1.00 97.75 87 LEU A C 1
ATOM 671 O O . LEU A 1 87 ? 6.257 4.963 14.053 1.00 97.75 87 LEU A O 1
ATOM 675 N N . TRP A 1 88 ? 6.856 6.670 15.397 1.00 97.56 88 TRP A N 1
ATOM 676 C CA . TRP A 1 88 ? 7.943 7.178 14.548 1.00 97.56 88 TRP A CA 1
ATOM 677 C C . TRP A 1 88 ? 9.314 7.050 15.230 1.00 97.56 88 TRP A C 1
ATOM 679 O O . TRP A 1 88 ? 9.824 8.026 15.786 1.00 97.56 88 TRP A O 1
ATOM 689 N N . PRO A 1 89 ? 9.974 5.879 15.168 1.00 97.00 89 PRO A N 1
ATOM 690 C CA . PRO A 1 89 ? 11.223 5.643 15.901 1.00 97.00 89 PRO A CA 1
ATOM 691 C C . PRO A 1 89 ? 12.356 6.599 15.513 1.00 97.00 89 PRO A C 1
ATOM 693 O O . PRO A 1 89 ? 13.110 7.063 16.368 1.00 97.00 89 PRO A O 1
ATOM 696 N N . MET A 1 90 ? 12.437 6.962 14.230 1.00 96.94 90 MET A N 1
ATOM 697 C CA . MET A 1 90 ? 13.427 7.915 13.711 1.00 96.94 90 MET A CA 1
ATOM 698 C C . MET A 1 90 ? 13.214 9.366 14.168 1.00 96.94 90 MET A C 1
ATOM 700 O O . MET A 1 90 ? 14.112 10.185 13.998 1.00 96.94 90 MET A O 1
ATOM 704 N N . GLN A 1 91 ? 12.068 9.702 14.772 1.00 96.88 91 GLN A N 1
ATOM 705 C CA . GLN A 1 91 ? 11.848 11.011 15.404 1.00 96.88 91 GLN A CA 1
ATOM 706 C C . GLN A 1 91 ? 12.344 11.059 16.864 1.00 96.88 91 GLN A C 1
ATOM 708 O O . GLN A 1 91 ? 12.251 12.096 17.520 1.00 96.88 91 GLN A O 1
ATOM 713 N N . GLY A 1 92 ? 12.903 9.956 17.375 1.00 96.12 92 GLY A N 1
ATOM 714 C CA . GLY A 1 92 ? 13.527 9.873 18.693 1.00 96.12 92 GLY A CA 1
ATOM 715 C C . GLY A 1 92 ? 12.579 9.464 19.826 1.00 96.12 92 GLY A C 1
ATOM 716 O O . GLY A 1 92 ? 11.380 9.254 19.647 1.00 96.12 92 GLY A O 1
ATOM 717 N N . GLU A 1 93 ? 13.139 9.357 21.034 1.00 96.75 93 GLU A N 1
ATOM 718 C CA . GLU A 1 93 ? 12.472 8.761 22.203 1.00 96.75 93 GLU A CA 1
ATOM 719 C C . GLU A 1 93 ? 11.209 9.514 22.654 1.00 96.75 93 GLU A C 1
ATOM 721 O O . GLU A 1 93 ? 10.301 8.907 23.216 1.00 96.75 93 GLU A O 1
ATOM 726 N N . ALA A 1 94 ? 11.099 10.815 22.367 1.00 97.06 94 ALA A N 1
ATOM 727 C CA . ALA A 1 94 ? 9.888 11.584 22.654 1.00 97.06 94 ALA A CA 1
ATOM 728 C C . ALA A 1 94 ? 8.678 11.080 21.846 1.00 97.06 94 ALA A C 1
ATOM 730 O O . ALA A 1 94 ? 7.591 10.937 22.405 1.00 97.06 94 ALA A O 1
ATOM 731 N N . SER A 1 95 ? 8.875 10.754 20.562 1.00 96.38 95 SER A N 1
ATOM 732 C CA . SER A 1 95 ? 7.824 10.178 19.712 1.00 96.38 95 SER A CA 1
ATOM 733 C C . SER A 1 95 ? 7.425 8.780 20.198 1.00 96.38 95 SER A C 1
ATOM 735 O O . SER A 1 95 ? 6.243 8.499 20.387 1.00 96.38 95 SER A O 1
ATOM 737 N N . ILE A 1 96 ? 8.412 7.936 20.523 1.00 97.75 96 ILE A N 1
ATOM 738 C CA . ILE A 1 96 ? 8.179 6.593 21.083 1.00 97.75 96 ILE A CA 1
ATOM 739 C C . ILE A 1 96 ? 7.403 6.681 22.407 1.00 97.75 96 ILE A C 1
ATOM 741 O O . ILE A 1 96 ? 6.425 5.963 22.620 1.00 97.75 96 ILE A O 1
ATOM 745 N N . THR A 1 97 ? 7.797 7.603 23.287 1.00 97.62 97 THR A N 1
ATOM 746 C CA . THR A 1 97 ? 7.130 7.837 24.572 1.00 97.62 97 THR A CA 1
ATOM 747 C C . THR A 1 97 ? 5.686 8.297 24.381 1.00 97.62 97 THR A C 1
ATOM 749 O O . THR A 1 97 ? 4.809 7.834 25.109 1.00 97.62 97 THR A O 1
ATOM 752 N N . HIS A 1 98 ? 5.414 9.168 23.406 1.00 95.56 98 HIS A N 1
ATOM 753 C CA . HIS A 1 98 ? 4.058 9.627 23.104 1.00 95.56 98 HIS A CA 1
ATOM 754 C C . HIS A 1 98 ? 3.135 8.470 22.687 1.00 95.56 98 HIS A C 1
ATOM 756 O O . HIS A 1 98 ? 2.028 8.339 23.220 1.00 95.56 98 HIS A O 1
ATOM 762 N N . ALA A 1 99 ? 3.609 7.581 21.811 1.00 97.00 99 ALA A N 1
ATOM 763 C CA . ALA A 1 99 ? 2.861 6.390 21.412 1.00 97.00 99 ALA A CA 1
ATOM 764 C C . ALA A 1 99 ? 2.616 5.445 22.605 1.00 97.00 99 ALA A C 1
ATOM 766 O O . ALA A 1 99 ? 1.479 5.048 22.860 1.00 97.00 99 ALA A O 1
ATOM 767 N N . ILE A 1 100 ? 3.650 5.165 23.409 1.00 98.06 100 ILE A N 1
ATOM 768 C CA . ILE A 1 100 ? 3.547 4.339 24.629 1.00 98.06 100 ILE A CA 1
ATOM 769 C C . ILE A 1 100 ? 2.540 4.921 25.631 1.00 98.06 100 ILE A C 1
ATOM 771 O O . ILE A 1 100 ? 1.760 4.184 26.238 1.00 98.06 100 ILE A O 1
ATOM 775 N N . GLN A 1 101 ? 2.538 6.241 25.824 1.00 97.31 101 GLN A N 1
ATOM 776 C CA . GLN A 1 101 ? 1.571 6.909 26.694 1.00 97.31 101 GLN A CA 1
ATOM 777 C C . GLN A 1 101 ? 0.149 6.776 26.156 1.00 97.31 101 GLN A C 1
ATOM 779 O O . GLN A 1 101 ? -0.766 6.515 26.938 1.00 97.31 101 GLN A O 1
ATOM 784 N N . SER A 1 102 ? -0.033 6.900 24.841 1.00 96.75 102 SER A N 1
ATOM 785 C CA . SER A 1 102 ? -1.333 6.717 24.198 1.00 96.75 102 SER A CA 1
ATOM 786 C C . SER A 1 102 ? -1.850 5.289 24.373 1.00 96.75 102 SER A C 1
ATOM 788 O O . SER A 1 102 ? -2.997 5.119 24.784 1.00 96.75 102 SER A O 1
ATOM 790 N N . ILE A 1 103 ? -0.992 4.273 24.203 1.00 98.25 103 ILE A N 1
ATOM 791 C CA . ILE A 1 103 ? -1.332 2.863 24.462 1.00 98.25 103 ILE A CA 1
ATOM 792 C C . ILE A 1 103 ? -1.838 2.673 25.895 1.00 98.25 103 ILE A C 1
ATOM 794 O O . ILE A 1 103 ? -2.934 2.153 26.104 1.00 98.25 103 ILE A O 1
ATOM 798 N N . LYS A 1 104 ? -1.081 3.151 26.889 1.00 97.56 104 LYS A N 1
ATOM 799 C CA . LYS A 1 104 ? -1.434 2.991 28.309 1.00 97.56 104 LYS A CA 1
ATOM 800 C C . LYS A 1 104 ? -2.706 3.742 28.695 1.00 97.56 104 LYS A C 1
ATOM 802 O O . LYS A 1 104 ? -3.529 3.215 29.437 1.00 97.56 104 LYS A O 1
ATOM 807 N N . LYS A 1 105 ? -2.837 4.991 28.240 1.00 97.00 105 LYS A N 1
ATOM 808 C CA . LYS A 1 105 ? -3.905 5.904 28.664 1.00 97.00 105 LYS A CA 1
ATOM 809 C C . LYS A 1 105 ? -5.232 5.610 27.974 1.00 97.00 105 LYS A C 1
ATOM 811 O O . LYS A 1 105 ? -6.278 5.754 28.600 1.00 97.00 105 LYS A O 1
ATOM 816 N N . HIS A 1 106 ? -5.184 5.251 26.694 1.00 97.44 106 HIS A N 1
ATOM 817 C CA . HIS A 1 106 ? -6.370 5.100 25.855 1.00 97.44 106 HIS A CA 1
ATOM 818 C C . HIS A 1 106 ? -6.682 3.646 25.497 1.00 97.44 106 HIS A C 1
ATOM 820 O O . HIS A 1 106 ? -7.684 3.410 24.835 1.00 97.44 106 HIS A O 1
ATOM 826 N N . HIS A 1 107 ? -5.875 2.680 25.957 1.00 97.75 107 HIS A N 1
ATOM 827 C CA . HIS A 1 107 ? -6.064 1.249 25.690 1.00 97.75 107 HIS A CA 1
ATOM 828 C C . HIS A 1 107 ? -6.206 0.958 24.192 1.00 97.75 107 HIS A C 1
ATOM 830 O O . HIS A 1 107 ? -7.110 0.229 23.778 1.00 97.75 107 HIS A O 1
ATOM 836 N N . VAL A 1 108 ? -5.348 1.588 23.385 1.00 97.75 108 VAL A N 1
ATOM 837 C CA . VAL A 1 108 ? -5.457 1.531 21.924 1.00 97.75 108 VAL A CA 1
ATOM 838 C C . VAL A 1 108 ? -5.331 0.094 21.430 1.00 97.75 108 VAL A C 1
ATOM 840 O O . VAL A 1 108 ? -4.591 -0.706 22.002 1.00 97.75 108 VAL A O 1
ATOM 843 N N . GLY A 1 109 ? -6.081 -0.255 20.388 1.00 98.25 109 GLY A N 1
ATOM 844 C CA . GLY A 1 109 ? -6.104 -1.623 19.869 1.00 98.25 109 GLY A CA 1
ATOM 845 C C . GLY A 1 109 ? -4.923 -1.960 18.973 1.00 98.25 109 GLY A C 1
ATOM 846 O O . GLY A 1 109 ? -4.631 -3.145 18.777 1.00 98.25 109 GLY A O 1
ATOM 847 N N . SER A 1 110 ? -4.269 -0.942 18.414 1.00 98.69 110 SER A N 1
ATOM 848 C CA . SER A 1 110 ? -3.264 -1.120 17.375 1.00 98.69 110 SER A CA 1
ATOM 849 C C . SER A 1 110 ? -2.280 0.046 17.268 1.00 98.69 110 SER A C 1
ATOM 851 O O . SER A 1 110 ? -2.528 1.145 17.772 1.00 98.69 110 SER A O 1
ATOM 853 N N . ILE A 1 111 ? -1.158 -0.203 16.595 1.00 98.75 111 ILE A N 1
ATOM 854 C CA . ILE A 1 111 ? -0.163 0.807 16.222 1.00 98.75 111 ILE A CA 1
ATOM 855 C C . ILE A 1 111 ? 0.212 0.687 14.745 1.00 98.75 111 ILE A C 1
ATOM 857 O O . ILE A 1 111 ? 0.201 -0.415 14.204 1.00 98.75 111 ILE A O 1
ATOM 861 N N . ILE A 1 112 ? 0.592 1.797 14.113 1.00 98.81 112 ILE A N 1
ATOM 862 C CA . ILE A 1 112 ? 1.255 1.824 12.802 1.00 98.81 112 ILE A CA 1
ATOM 863 C C . ILE A 1 112 ? 2.704 2.283 12.980 1.00 98.81 112 ILE A C 1
ATOM 865 O O . ILE A 1 112 ? 2.965 3.315 13.600 1.00 98.81 112 ILE A O 1
ATOM 869 N N . VAL A 1 113 ? 3.658 1.517 12.450 1.00 98.56 113 VAL A N 1
ATOM 870 C CA . VAL A 1 113 ? 5.089 1.824 12.548 1.00 98.56 113 VAL A CA 1
ATOM 871 C C . VAL A 1 113 ? 5.607 2.487 11.273 1.00 98.56 113 VAL A C 1
ATOM 873 O O . VAL A 1 113 ? 5.345 2.045 10.155 1.00 98.56 113 VAL A O 1
ATOM 876 N N . PHE A 1 114 ? 6.371 3.563 11.452 1.00 98.19 114 PHE A N 1
ATOM 877 C CA . PHE A 1 114 ? 7.016 4.307 10.371 1.00 98.19 114 PHE A CA 1
ATOM 878 C C . PHE A 1 114 ? 8.532 4.077 10.356 1.00 98.19 114 PHE A C 1
ATOM 880 O O . PHE A 1 114 ? 9.031 3.092 10.889 1.00 98.19 114 PHE A O 1
ATOM 887 N N . LYS A 1 115 ? 9.279 4.973 9.699 1.00 97.75 115 LYS A N 1
ATOM 888 C CA . LYS A 1 115 ? 10.698 4.781 9.387 1.00 97.75 115 LYS A CA 1
ATOM 889 C C . LYS A 1 115 ? 11.549 4.392 10.599 1.00 97.75 115 LYS A C 1
ATOM 891 O O . LYS A 1 115 ? 11.456 5.040 11.646 1.00 97.75 115 LYS A O 1
ATOM 896 N N . SER A 1 116 ? 12.406 3.384 10.428 1.00 97.44 116 SER A N 1
ATOM 897 C CA . SER A 1 116 ? 13.328 2.888 11.459 1.00 97.44 116 SER A CA 1
ATOM 898 C C . SER A 1 116 ? 14.454 2.024 10.870 1.00 97.44 116 SER A C 1
ATOM 900 O O . SER A 1 116 ? 14.473 1.740 9.676 1.00 97.44 116 SER A O 1
ATOM 902 N N . HIS A 1 117 ? 15.370 1.584 11.733 1.00 97.38 117 HIS A N 1
ATOM 903 C CA . HIS A 1 117 ? 16.285 0.472 11.468 1.00 97.38 117 HIS A CA 1
ATOM 904 C C . HIS A 1 117 ? 15.639 -0.844 11.934 1.00 97.38 117 HIS A C 1
ATOM 906 O O . HIS A 1 117 ? 14.919 -0.814 12.936 1.00 97.38 117 HIS A O 1
ATOM 912 N N . PRO A 1 118 ? 15.938 -2.011 11.329 1.00 97.31 118 PRO A N 1
ATOM 913 C CA . PRO A 1 118 ? 15.268 -3.269 11.681 1.00 97.31 118 PRO A CA 1
ATOM 914 C C . PRO A 1 118 ? 15.297 -3.619 13.179 1.00 97.31 118 PRO A C 1
ATOM 916 O O . PRO A 1 118 ? 14.262 -3.931 13.763 1.00 97.31 118 PRO A O 1
ATOM 919 N N . HIS A 1 119 ? 16.461 -3.507 13.831 1.00 97.50 119 HIS A N 1
ATOM 920 C CA . HIS A 1 119 ? 16.585 -3.785 15.269 1.00 97.50 119 HIS A CA 1
ATOM 921 C C . HIS A 1 119 ? 15.784 -2.795 16.120 1.00 97.50 119 HIS A C 1
ATOM 923 O O . HIS A 1 119 ? 15.055 -3.206 17.016 1.00 97.50 119 HIS A O 1
ATOM 929 N N . GLN A 1 120 ? 15.869 -1.499 15.802 1.00 97.50 120 GLN A N 1
ATOM 930 C CA . GLN A 1 120 ? 15.131 -0.474 16.532 1.00 97.50 120 GLN A CA 1
ATOM 931 C C . GLN A 1 120 ? 13.619 -0.677 16.382 1.00 97.50 120 GLN A C 1
ATOM 933 O O . GLN A 1 120 ? 12.908 -0.556 17.376 1.00 97.50 120 GLN A O 1
ATOM 938 N N . MET A 1 121 ? 13.135 -1.004 15.179 1.00 97.88 121 MET A N 1
ATOM 939 C CA . MET A 1 121 ? 11.719 -1.278 14.929 1.00 97.88 121 MET A CA 1
ATOM 940 C C . MET A 1 121 ? 11.211 -2.426 15.797 1.00 97.88 121 MET A C 1
ATOM 942 O O . MET A 1 121 ? 10.203 -2.278 16.485 1.00 97.88 121 MET A O 1
ATOM 946 N N . LEU A 1 122 ? 11.932 -3.547 15.805 1.00 97.44 122 LEU A N 1
ATOM 947 C CA . LEU A 1 122 ? 11.555 -4.700 16.610 1.00 97.44 122 LEU A CA 1
ATOM 948 C C . LEU A 1 122 ? 11.574 -4.376 18.116 1.00 97.44 122 LEU A C 1
ATOM 950 O O . LEU A 1 122 ? 10.642 -4.733 18.838 1.00 97.44 122 LEU A O 1
ATOM 954 N N . ASP A 1 123 ? 12.583 -3.641 18.589 1.00 97.12 123 ASP A N 1
ATOM 955 C CA . ASP A 1 123 ? 12.679 -3.233 19.994 1.00 97.12 123 ASP A CA 1
ATOM 956 C C . ASP A 1 123 ? 11.489 -2.359 20.422 1.00 97.12 123 ASP A C 1
ATOM 958 O O . ASP A 1 123 ? 10.903 -2.578 21.485 1.00 97.12 123 ASP A O 1
ATOM 962 N N . VAL A 1 124 ? 11.087 -1.380 19.605 1.00 97.75 124 VAL A N 1
ATOM 963 C CA . VAL A 1 124 ? 9.949 -0.508 19.944 1.00 97.75 124 VAL A CA 1
ATOM 964 C C . VAL A 1 124 ? 8.599 -1.217 19.823 1.00 97.75 124 VAL A C 1
ATOM 966 O O . VAL A 1 124 ? 7.691 -0.901 20.594 1.00 97.75 124 VAL A O 1
ATOM 969 N N . ILE A 1 125 ? 8.461 -2.191 18.916 1.00 98.25 125 ILE A N 1
ATOM 970 C CA . ILE A 1 125 ? 7.269 -3.046 18.826 1.00 98.25 125 ILE A CA 1
ATOM 971 C C . ILE A 1 125 ? 7.151 -3.890 20.098 1.00 98.25 125 ILE A C 1
ATOM 973 O O . ILE A 1 125 ? 6.107 -3.862 20.749 1.00 98.25 125 ILE A O 1
ATOM 977 N N . ASN A 1 126 ? 8.235 -4.549 20.517 1.00 97.50 126 ASN A N 1
ATOM 978 C CA . ASN A 1 126 ? 8.263 -5.335 21.752 1.00 97.50 126 ASN A CA 1
ATOM 979 C C . ASN A 1 126 ? 7.926 -4.474 22.984 1.00 97.50 126 ASN A C 1
ATOM 981 O O . ASN A 1 126 ? 7.077 -4.864 23.785 1.00 97.50 126 ASN A O 1
ATOM 985 N N . ARG A 1 127 ? 8.512 -3.271 23.099 1.00 97.12 127 ARG A N 1
ATOM 986 C CA . ARG A 1 127 ? 8.186 -2.300 24.165 1.00 97.12 127 ARG A CA 1
ATOM 987 C C . ARG A 1 127 ? 6.712 -1.884 24.148 1.00 97.12 127 ARG A C 1
ATOM 989 O O . ARG A 1 127 ? 6.125 -1.679 25.205 1.00 97.12 127 ARG A O 1
ATOM 996 N N . SER A 1 128 ? 6.122 -1.729 22.962 1.00 98.25 128 SER A N 1
ATOM 997 C CA . SER A 1 128 ? 4.711 -1.350 22.803 1.00 98.25 128 SER A CA 1
ATOM 998 C C . SER A 1 128 ? 3.772 -2.479 23.228 1.00 98.25 128 SER A C 1
ATOM 1000 O O . SER A 1 128 ? 2.778 -2.224 23.904 1.00 98.25 128 SER A O 1
ATOM 1002 N N . GLN A 1 129 ? 4.110 -3.726 22.891 1.00 97.94 129 GLN A N 1
ATOM 1003 C CA . GLN A 1 129 ? 3.359 -4.902 23.331 1.00 97.94 129 GLN A CA 1
ATOM 1004 C C . GLN A 1 129 ? 3.449 -5.098 24.850 1.00 97.94 129 GLN A C 1
ATOM 1006 O O . GLN A 1 129 ? 2.431 -5.340 25.488 1.00 97.94 129 GLN A O 1
ATOM 1011 N N . GLU A 1 130 ? 4.630 -4.911 25.451 1.00 96.94 130 GLU A N 1
ATOM 1012 C CA . GLU A 1 130 ? 4.850 -5.059 26.901 1.00 96.94 130 GLU A CA 1
ATOM 1013 C C . GLU A 1 130 ? 3.965 -4.126 27.743 1.00 96.94 130 GLU A C 1
ATOM 1015 O O . GLU A 1 130 ? 3.497 -4.493 28.820 1.00 96.94 130 GLU A O 1
ATOM 1020 N N . VAL A 1 131 ? 3.719 -2.905 27.262 1.00 97.00 131 VAL A N 1
ATOM 1021 C CA . VAL A 1 131 ? 2.898 -1.924 27.984 1.00 97.00 131 VAL A CA 1
ATOM 1022 C C . VAL A 1 131 ? 1.400 -2.069 27.732 1.00 97.00 131 VAL A C 1
ATOM 1024 O O . VAL A 1 131 ? 0.614 -1.396 28.406 1.00 97.00 131 VAL A O 1
ATOM 1027 N N . SER A 1 132 ? 0.999 -2.887 26.758 1.00 97.25 132 SER A N 1
ATOM 1028 C CA . SER A 1 132 ? -0.400 -3.059 26.391 1.00 97.25 132 SER A CA 1
ATOM 1029 C C . SER A 1 132 ? -1.049 -4.179 27.198 1.00 97.25 132 SER A C 1
ATOM 1031 O O . SER A 1 132 ? -0.533 -5.286 27.289 1.00 97.25 132 SER A O 1
ATOM 1033 N N . THR A 1 133 ? -2.223 -3.915 27.771 1.00 92.31 133 THR A N 1
ATOM 1034 C CA . THR A 1 133 ? -3.003 -4.944 28.485 1.00 92.31 133 THR A CA 1
ATOM 1035 C C . THR A 1 133 ? -3.717 -5.894 27.524 1.00 92.31 133 THR A C 1
ATOM 1037 O O . THR A 1 133 ? -3.968 -7.046 27.859 1.00 92.31 133 THR A O 1
ATOM 1040 N N . ILE A 1 134 ? -4.062 -5.400 26.335 1.00 94.62 134 ILE A N 1
ATOM 1041 C CA . ILE A 1 134 ? -4.673 -6.177 25.258 1.00 94.62 134 ILE A CA 1
ATOM 1042 C C . ILE A 1 134 ? -3.662 -6.173 24.111 1.00 94.62 134 ILE A C 1
ATOM 1044 O O . ILE A 1 134 ? -3.286 -5.081 23.678 1.00 94.62 134 ILE A O 1
ATOM 1048 N N . PRO A 1 135 ? -3.212 -7.334 23.611 1.00 96.62 135 PRO A N 1
ATOM 1049 C CA . PRO A 1 135 ? -2.198 -7.391 22.561 1.00 96.62 135 PRO A CA 1
ATOM 1050 C C . PRO A 1 135 ? -2.532 -6.492 21.367 1.00 96.62 135 PRO A C 1
ATOM 1052 O O . PRO A 1 135 ? -3.684 -6.435 20.929 1.00 96.62 135 PRO A O 1
ATOM 1055 N N . LEU A 1 136 ? -1.542 -5.766 20.857 1.00 98.62 136 LEU A N 1
ATOM 1056 C CA . LEU A 1 136 ? -1.710 -4.795 19.778 1.00 98.62 136 LEU A CA 1
ATOM 1057 C C . LEU A 1 136 ? -1.637 -5.483 18.416 1.00 98.62 136 LEU A C 1
ATOM 1059 O O . LEU A 1 136 ? -0.731 -6.282 18.176 1.00 98.62 136 LEU A O 1
ATOM 1063 N N . LEU A 1 137 ? -2.518 -5.091 17.492 1.00 98.81 137 LEU A N 1
ATOM 1064 C CA . LEU A 1 137 ? -2.204 -5.245 16.070 1.00 98.81 137 LEU A CA 1
ATOM 1065 C C . LEU A 1 137 ? -1.131 -4.217 15.700 1.00 98.81 137 LEU A C 1
ATOM 1067 O O . LEU A 1 137 ? -1.146 -3.082 16.174 1.00 98.81 137 LEU A O 1
ATOM 1071 N N . VAL A 1 138 ? -0.202 -4.617 14.843 1.00 98.88 138 VAL A N 1
ATOM 1072 C CA . VAL A 1 138 ? 0.937 -3.789 14.430 1.00 98.88 138 VAL A CA 1
ATOM 1073 C C . VAL A 1 138 ? 0.877 -3.690 12.921 1.00 98.88 138 VAL A C 1
ATOM 1075 O O . VAL A 1 138 ? 0.888 -4.718 12.245 1.00 98.88 138 VAL A O 1
ATOM 1078 N N . ALA A 1 139 ? 0.769 -2.471 12.416 1.00 98.88 139 ALA A N 1
ATOM 1079 C CA . ALA A 1 139 ? 0.623 -2.172 11.006 1.00 98.88 139 ALA A CA 1
ATOM 1080 C C . ALA A 1 139 ? 1.870 -1.499 10.439 1.00 98.88 139 ALA A C 1
ATOM 1082 O O . ALA A 1 139 ? 2.587 -0.792 11.147 1.00 98.88 139 ALA A O 1
ATOM 1083 N N . VAL A 1 140 ? 2.085 -1.671 9.141 1.00 98.75 140 VAL A N 1
ATOM 1084 C CA . VAL A 1 140 ? 3.073 -0.928 8.361 1.00 98.75 140 VAL A CA 1
ATOM 1085 C C . VAL A 1 140 ? 2.464 -0.550 7.013 1.00 98.75 140 VAL A C 1
ATOM 1087 O O . VAL A 1 140 ? 1.665 -1.298 6.457 1.00 98.75 140 VAL A O 1
ATOM 1090 N N . ASP A 1 141 ? 2.867 0.588 6.456 1.00 98.12 141 ASP A N 1
ATOM 1091 C CA . ASP A 1 141 ? 2.773 0.793 5.007 1.00 98.12 141 ASP A CA 1
ATOM 1092 C C . ASP A 1 141 ? 4.014 0.187 4.351 1.00 98.12 141 ASP A C 1
ATOM 1094 O O . ASP A 1 141 ? 5.065 0.834 4.306 1.00 98.12 141 ASP A O 1
ATOM 1098 N N . GLY A 1 142 ? 3.894 -1.048 3.876 1.00 97.25 142 GLY A N 1
ATOM 1099 C CA . GLY A 1 142 ? 4.910 -1.759 3.105 1.00 97.25 142 GLY A CA 1
ATOM 1100 C C . GLY A 1 142 ? 4.410 -2.065 1.696 1.00 97.25 142 GLY A C 1
ATOM 1101 O O . GLY A 1 142 ? 4.254 -3.228 1.323 1.00 97.25 142 GLY A O 1
ATOM 1102 N N . GLU A 1 143 ? 4.102 -1.024 0.915 1.00 97.81 143 GLU A N 1
ATOM 1103 C CA . GLU A 1 143 ? 3.473 -1.158 -0.413 1.00 97.81 143 GLU A CA 1
ATOM 1104 C C . GLU A 1 143 ? 4.325 -1.954 -1.401 1.00 97.81 143 GLU A C 1
ATOM 1106 O O . GLU A 1 143 ? 3.797 -2.762 -2.164 1.00 97.81 143 GLU A O 1
ATOM 1111 N N . TRP A 1 144 ? 5.637 -1.751 -1.354 1.00 95.06 144 TRP A N 1
ATOM 1112 C CA . TRP A 1 144 ? 6.638 -2.545 -2.059 1.00 95.06 144 TRP A CA 1
ATOM 1113 C C . TRP A 1 144 ? 7.535 -3.272 -1.047 1.00 95.06 144 TRP A C 1
ATOM 1115 O O . TRP A 1 144 ? 8.721 -3.415 -1.263 1.00 95.06 144 TRP A O 1
ATOM 1125 N N . GLY A 1 145 ? 6.968 -3.732 0.069 1.00 96.56 145 GLY A N 1
ATOM 1126 C CA . GLY A 1 145 ? 7.711 -4.397 1.139 1.00 96.56 145 GLY A CA 1
ATOM 1127 C C . GLY A 1 145 ? 8.173 -3.458 2.245 1.00 96.56 145 GLY A C 1
ATOM 1128 O O . GLY A 1 145 ? 7.874 -2.259 2.261 1.00 96.56 145 GLY A O 1
ATOM 1129 N N . VAL A 1 146 ? 8.845 -4.032 3.246 1.00 97.06 146 VAL A N 1
ATOM 1130 C CA . VAL A 1 146 ? 9.201 -3.292 4.466 1.00 97.06 146 VAL A CA 1
ATOM 1131 C C . VAL A 1 146 ? 10.308 -2.259 4.232 1.00 97.06 146 VAL A C 1
ATOM 1133 O O . VAL A 1 146 ? 10.453 -1.352 5.050 1.00 97.06 146 VAL A O 1
ATOM 1136 N N . ASP A 1 147 ? 11.024 -2.315 3.104 1.00 95.81 147 ASP A N 1
ATOM 1137 C CA . ASP A 1 147 ? 12.022 -1.323 2.664 1.00 95.81 147 ASP A CA 1
ATOM 1138 C C . ASP A 1 147 ? 11.429 0.076 2.430 1.00 95.81 147 ASP A C 1
ATOM 1140 O O . ASP A 1 147 ? 12.124 1.089 2.511 1.00 95.81 147 ASP A O 1
ATOM 1144 N N . MET A 1 148 ? 10.110 0.175 2.233 1.00 96.94 148 MET A N 1
ATOM 1145 C CA . MET A 1 148 ? 9.405 1.458 2.254 1.00 96.94 148 MET A CA 1
ATOM 1146 C C . MET A 1 148 ? 9.629 2.222 3.574 1.00 96.94 148 MET A C 1
ATOM 1148 O O . MET A 1 148 ? 9.603 3.464 3.599 1.00 96.94 148 MET A O 1
ATOM 1152 N N . ARG A 1 149 ? 9.828 1.496 4.682 1.00 97.75 149 ARG A N 1
ATOM 1153 C CA . ARG A 1 149 ? 10.008 2.042 6.037 1.00 97.75 149 ARG A CA 1
ATOM 1154 C C . ARG A 1 149 ? 11.363 1.690 6.656 1.00 97.75 149 ARG A C 1
ATOM 1156 O O . ARG A 1 149 ? 11.816 2.424 7.532 1.00 97.75 149 ARG A O 1
ATOM 1163 N N . LEU A 1 150 ? 12.011 0.621 6.221 1.00 97.31 150 LEU A N 1
ATOM 1164 C CA . LEU A 1 150 ? 13.262 0.129 6.780 1.00 97.31 150 LEU A CA 1
ATOM 1165 C C . LEU A 1 150 ? 14.424 0.320 5.815 1.00 97.31 150 LEU A C 1
ATOM 1167 O O . LEU A 1 150 ? 14.271 0.237 4.604 1.00 97.31 150 LEU A O 1
ATOM 1171 N N . ASP A 1 151 ? 15.609 0.536 6.371 1.00 95.31 151 ASP A N 1
ATOM 1172 C CA . ASP A 1 151 ? 16.850 0.344 5.628 1.00 95.31 151 ASP A CA 1
ATOM 1173 C C . ASP A 1 151 ? 17.397 -1.076 5.804 1.00 95.31 151 ASP A C 1
ATOM 1175 O O . ASP A 1 151 ? 16.909 -1.861 6.621 1.00 95.31 151 ASP A O 1
ATOM 1179 N N . SER A 1 152 ? 18.460 -1.383 5.056 1.00 95.00 152 SER A N 1
ATOM 1180 C CA . SER A 1 152 ? 19.238 -2.620 5.215 1.00 95.00 152 SER A CA 1
ATOM 1181 C C . SER A 1 152 ? 18.423 -3.904 4.988 1.00 95.00 152 SER A C 1
ATOM 1183 O O . SER A 1 152 ? 18.758 -4.963 5.523 1.00 95.00 152 SER A O 1
ATOM 1185 N N . VAL A 1 153 ? 17.351 -3.804 4.207 1.00 96.06 153 VAL A N 1
ATOM 1186 C CA . VAL A 1 153 ? 16.446 -4.888 3.807 1.00 96.06 153 VAL A CA 1
ATOM 1187 C C . VAL A 1 153 ? 16.352 -4.943 2.282 1.00 96.06 153 VAL A C 1
ATOM 1189 O O . VAL A 1 153 ? 16.838 -4.043 1.593 1.00 96.06 153 VAL A O 1
ATOM 1192 N N . ILE A 1 154 ? 15.751 -6.005 1.750 1.00 93.69 154 ILE A N 1
ATOM 1193 C CA . ILE A 1 154 ? 15.603 -6.194 0.307 1.00 93.69 154 ILE A CA 1
ATOM 1194 C C . ILE A 1 154 ? 14.712 -5.103 -0.277 1.00 93.69 154 ILE A C 1
ATOM 1196 O O . ILE A 1 154 ? 13.614 -4.862 0.210 1.00 93.69 154 ILE A O 1
ATOM 1200 N N . GLU A 1 155 ? 15.181 -4.478 -1.356 1.00 93.31 155 GLU A N 1
ATOM 1201 C CA . GLU A 1 155 ? 14.403 -3.487 -2.088 1.00 93.31 155 GLU A CA 1
ATOM 1202 C C . GLU A 1 155 ? 13.546 -4.156 -3.169 1.00 93.31 155 GLU A C 1
ATOM 1204 O O . GLU A 1 155 ? 14.065 -4.589 -4.206 1.00 93.31 155 GLU A O 1
ATOM 1209 N N . TRP A 1 156 ? 12.227 -4.187 -2.986 1.00 95.31 156 TRP A N 1
ATOM 1210 C CA . TRP A 1 156 ? 11.335 -4.750 -4.001 1.00 95.31 156 TRP A CA 1
ATOM 1211 C C . TRP A 1 156 ? 11.004 -3.736 -5.109 1.00 95.31 156 TRP A C 1
ATOM 1213 O O . TRP A 1 156 ? 11.164 -2.521 -4.923 1.00 95.31 156 TRP A O 1
ATOM 1223 N N . PRO A 1 157 ? 10.579 -4.200 -6.299 1.00 93.69 157 PRO A N 1
ATOM 1224 C CA . PRO A 1 157 ? 10.158 -3.311 -7.377 1.00 93.69 157 PRO A CA 1
ATOM 1225 C C . PRO A 1 157 ? 8.910 -2.498 -7.004 1.00 93.69 157 PRO A C 1
ATOM 1227 O O . PRO A 1 157 ? 8.031 -2.967 -6.281 1.00 93.69 157 PRO A O 1
ATOM 1230 N N . TYR A 1 158 ? 8.792 -1.291 -7.559 1.00 94.25 158 TYR A N 1
ATOM 1231 C CA . TYR A 1 158 ? 7.551 -0.517 -7.471 1.00 94.25 158 TYR A CA 1
ATOM 1232 C C . TYR A 1 158 ? 6.423 -1.203 -8.251 1.00 94.25 158 TYR A C 1
ATOM 1234 O O . TYR A 1 158 ? 6.667 -1.795 -9.301 1.00 94.25 158 TYR A O 1
ATOM 1242 N N . GLN A 1 159 ? 5.179 -1.062 -7.787 1.00 95.25 159 GLN A N 1
ATOM 1243 C CA . GLN A 1 159 ? 4.033 -1.800 -8.332 1.00 95.25 159 GLN A CA 1
ATOM 1244 C C . GLN A 1 159 ? 3.778 -1.535 -9.822 1.00 95.25 159 GLN A C 1
ATOM 1246 O O . GLN A 1 159 ? 3.404 -2.459 -10.540 1.00 95.25 159 GLN A O 1
ATOM 1251 N N . LEU A 1 160 ? 4.066 -0.331 -10.330 1.00 93.25 160 LEU A N 1
ATOM 1252 C CA . LEU A 1 160 ? 3.879 -0.024 -11.756 1.00 93.25 160 LEU A CA 1
ATOM 1253 C C . LEU A 1 160 ? 4.778 -0.867 -12.670 1.00 93.25 160 LEU A C 1
ATOM 1255 O O . LEU A 1 160 ? 4.415 -1.140 -13.810 1.00 93.25 160 LEU A O 1
ATOM 1259 N N . ALA A 1 161 ? 5.933 -1.312 -12.170 1.00 91.06 161 ALA A N 1
ATOM 1260 C CA . ALA A 1 161 ? 6.809 -2.233 -12.888 1.00 91.06 161 ALA A CA 1
ATOM 1261 C C . ALA A 1 161 ? 6.290 -3.681 -12.883 1.00 91.06 161 ALA A C 1
ATOM 1263 O O . ALA A 1 161 ? 6.903 -4.529 -13.517 1.00 91.06 161 ALA A O 1
ATOM 1264 N N . LEU A 1 162 ? 5.211 -3.972 -12.147 1.00 93.62 162 LEU A N 1
ATOM 1265 C CA . LEU A 1 162 ? 4.723 -5.324 -11.870 1.00 93.62 162 LEU A CA 1
ATOM 1266 C C . LEU A 1 162 ? 3.348 -5.636 -12.483 1.00 93.62 162 LEU A C 1
ATOM 1268 O O . LEU A 1 162 ? 2.891 -6.778 -12.428 1.00 93.62 162 LEU A O 1
ATOM 1272 N N . GLY A 1 163 ? 2.656 -4.643 -13.052 1.00 91.75 163 GLY A N 1
ATOM 1273 C CA . GLY A 1 163 ? 1.325 -4.853 -13.628 1.00 91.75 163 GLY A CA 1
ATOM 1274 C C . GLY A 1 163 ? 1.305 -5.317 -15.082 1.00 91.75 163 GLY A C 1
ATOM 1275 O O . GLY A 1 163 ? 0.245 -5.722 -15.574 1.00 91.75 163 GLY A O 1
ATOM 1276 N N . SER A 1 164 ? 2.442 -5.302 -15.784 1.00 89.06 164 SER A N 1
ATOM 1277 C CA . SER A 1 164 ? 2.582 -5.826 -17.154 1.00 89.06 164 SER A CA 1
ATOM 1278 C C . SER A 1 164 ? 2.828 -7.339 -17.200 1.00 89.06 164 SER A C 1
ATOM 1280 O O . SER A 1 164 ? 2.895 -7.904 -18.290 1.00 89.06 164 SER A O 1
ATOM 1282 N N . ALA A 1 165 ? 2.886 -8.002 -16.041 1.00 89.94 165 ALA A N 1
ATOM 1283 C CA . ALA A 1 165 ? 3.271 -9.400 -15.920 1.00 89.94 165 ALA A CA 1
ATOM 1284 C C . ALA A 1 165 ? 2.416 -10.333 -16.787 1.00 89.94 165 ALA A C 1
ATOM 1286 O O . ALA A 1 165 ? 1.187 -10.226 -16.828 1.00 89.94 165 ALA A O 1
ATOM 1287 N N . THR A 1 166 ? 3.055 -11.271 -17.480 1.00 85.69 166 THR A N 1
ATOM 1288 C CA . THR A 1 166 ? 2.330 -12.331 -18.209 1.00 85.69 166 THR A CA 1
ATOM 1289 C C . THR A 1 166 ? 1.815 -13.428 -17.274 1.00 85.69 166 THR A C 1
ATOM 1291 O O . THR A 1 166 ? 0.803 -14.059 -17.568 1.00 85.69 166 THR A O 1
ATOM 1294 N N . ASP A 1 167 ? 2.472 -13.591 -16.125 1.00 91.62 167 ASP A N 1
ATOM 1295 C CA . ASP A 1 167 ? 2.104 -14.461 -15.013 1.00 91.62 167 ASP A CA 1
ATOM 1296 C C . ASP A 1 167 ? 2.244 -13.679 -13.697 1.00 91.62 167 ASP A C 1
ATOM 1298 O O . ASP A 1 167 ? 3.241 -12.992 -13.472 1.00 91.62 167 ASP A O 1
ATOM 1302 N N . PHE A 1 168 ? 1.244 -13.784 -12.821 1.00 95.69 168 PHE A N 1
ATOM 1303 C CA . PHE A 1 168 ? 1.220 -13.113 -11.521 1.00 95.69 168 PHE A CA 1
ATOM 1304 C C . PHE A 1 168 ? 1.762 -13.978 -10.369 1.00 95.69 168 PHE A C 1
ATOM 1306 O O . PHE A 1 168 ? 1.843 -13.493 -9.240 1.00 95.69 168 PHE A O 1
ATOM 1313 N N . ASN A 1 169 ? 2.184 -15.226 -10.605 1.00 96.81 169 ASN A N 1
ATOM 1314 C CA . ASN A 1 169 ? 2.792 -16.058 -9.562 1.00 96.81 169 ASN A CA 1
ATOM 1315 C C . ASN A 1 169 ? 4.034 -15.412 -8.901 1.00 96.81 169 ASN A C 1
ATOM 1317 O O . ASN A 1 169 ? 4.124 -15.462 -7.673 1.00 96.81 169 ASN A O 1
ATOM 1321 N N . PRO A 1 170 ? 4.949 -14.723 -9.615 1.00 96.62 170 PRO A N 1
ATOM 1322 C CA . PRO A 1 170 ? 6.026 -13.975 -8.959 1.00 96.62 170 PRO A CA 1
ATOM 1323 C C . PRO A 1 170 ? 5.524 -12.905 -7.972 1.00 96.62 170 PRO A C 1
ATOM 1325 O O . PRO A 1 170 ? 6.138 -12.712 -6.924 1.00 96.62 170 PRO A O 1
ATOM 1328 N N . LEU A 1 171 ? 4.377 -12.260 -8.236 1.00 97.44 171 LEU A N 1
ATOM 1329 C CA . LEU A 1 171 ? 3.755 -11.331 -7.279 1.00 97.44 171 LEU A CA 1
ATOM 1330 C C . LEU A 1 171 ? 3.201 -12.043 -6.041 1.00 97.44 171 LEU A C 1
ATOM 1332 O O . LEU A 1 171 ? 3.308 -11.515 -4.934 1.00 97.44 171 LEU A O 1
ATOM 1336 N N . TYR A 1 172 ? 2.664 -13.254 -6.192 1.00 98.56 172 TYR A N 1
ATOM 1337 C CA . TYR A 1 172 ? 2.311 -14.086 -5.040 1.00 98.56 172 TYR A CA 1
ATOM 1338 C C . TYR A 1 172 ? 3.549 -14.421 -4.194 1.00 98.56 172 TYR A C 1
ATOM 1340 O O . TYR A 1 172 ? 3.522 -14.283 -2.970 1.00 98.56 172 TYR A O 1
ATOM 1348 N N . GLN A 1 173 ? 4.667 -14.793 -4.831 1.00 98.44 173 GLN A N 1
ATOM 1349 C CA . GLN A 1 173 ? 5.920 -15.074 -4.119 1.00 98.44 173 GLN A CA 1
ATOM 1350 C C . GLN A 1 173 ? 6.488 -13.829 -3.420 1.00 98.44 173 GLN A C 1
ATOM 1352 O O . GLN A 1 173 ? 6.991 -13.941 -2.301 1.00 98.44 173 GLN A O 1
ATOM 1357 N N . MET A 1 174 ? 6.344 -12.645 -4.024 1.00 98.31 174 MET A N 1
ATOM 1358 C CA . MET A 1 174 ? 6.645 -11.363 -3.378 1.00 98.31 174 MET A CA 1
ATOM 1359 C C . MET A 1 174 ? 5.791 -11.153 -2.123 1.00 98.31 174 MET A C 1
ATOM 1361 O O . MET A 1 174 ? 6.334 -10.863 -1.060 1.00 98.31 174 MET A O 1
ATOM 1365 N N . GLY A 1 175 ? 4.475 -11.371 -2.213 1.00 98.62 175 GLY A N 1
ATOM 1366 C CA . GLY A 1 175 ? 3.569 -11.301 -1.061 1.00 98.62 175 GLY A CA 1
ATOM 1367 C C . GLY A 1 175 ? 3.974 -12.241 0.065 1.00 98.62 175 GLY A C 1
ATOM 1368 O O . GLY A 1 175 ? 4.077 -11.826 1.218 1.00 98.62 175 GLY A O 1
ATOM 1369 N N . LYS A 1 176 ? 4.307 -13.485 -0.281 1.00 98.69 176 LYS A N 1
ATOM 1370 C CA . LYS A 1 176 ? 4.815 -14.482 0.662 1.00 98.69 176 LYS A CA 1
ATOM 1371 C C . LYS A 1 176 ? 6.124 -14.045 1.320 1.00 98.69 176 LYS A C 1
ATOM 1373 O O . LYS A 1 176 ? 6.322 -14.276 2.510 1.00 98.69 176 LYS A O 1
ATOM 1378 N N . ALA A 1 177 ? 7.044 -13.454 0.562 1.00 98.50 177 ALA A N 1
ATOM 1379 C CA . ALA A 1 177 ? 8.316 -12.983 1.095 1.00 98.50 177 ALA A CA 1
ATOM 1380 C C . ALA A 1 177 ? 8.136 -11.812 2.065 1.00 98.50 177 ALA A C 1
ATOM 1382 O O . ALA A 1 177 ? 8.658 -11.864 3.178 1.00 98.50 177 ALA A O 1
ATOM 1383 N N . ILE A 1 178 ? 7.319 -10.831 1.687 1.00 98.69 178 ILE A N 1
ATOM 1384 C CA . ILE A 1 178 ? 6.988 -9.678 2.528 1.00 98.69 178 ILE A CA 1
ATOM 1385 C C . ILE A 1 178 ? 6.234 -10.118 3.785 1.00 98.69 178 ILE A C 1
ATOM 1387 O O . ILE A 1 178 ? 6.495 -9.591 4.863 1.00 98.69 178 ILE A O 1
ATOM 1391 N N . ALA A 1 179 ? 5.379 -11.141 3.705 1.00 98.62 179 ALA A N 1
ATOM 1392 C CA . ALA A 1 179 ? 4.763 -11.708 4.898 1.00 98.62 179 ALA A CA 1
ATOM 1393 C C . ALA A 1 179 ? 5.789 -12.261 5.889 1.00 98.62 179 ALA A C 1
ATOM 1395 O O . ALA A 1 179 ? 5.716 -11.941 7.073 1.00 98.62 179 ALA A O 1
ATOM 1396 N N . ARG A 1 180 ? 6.800 -13.005 5.416 1.00 97.88 180 ARG A N 1
ATOM 1397 C CA . ARG A 1 180 ? 7.896 -13.469 6.284 1.00 97.88 180 ARG A CA 1
ATOM 1398 C C . ARG A 1 180 ? 8.639 -12.301 6.933 1.00 97.88 180 ARG A C 1
ATOM 1400 O O . ARG A 1 180 ? 8.946 -12.375 8.121 1.00 97.88 180 ARG A O 1
ATOM 1407 N N . GLU A 1 181 ? 8.918 -11.241 6.174 1.00 98.25 181 GLU A N 1
ATOM 1408 C CA . GLU A 1 181 ? 9.571 -10.028 6.6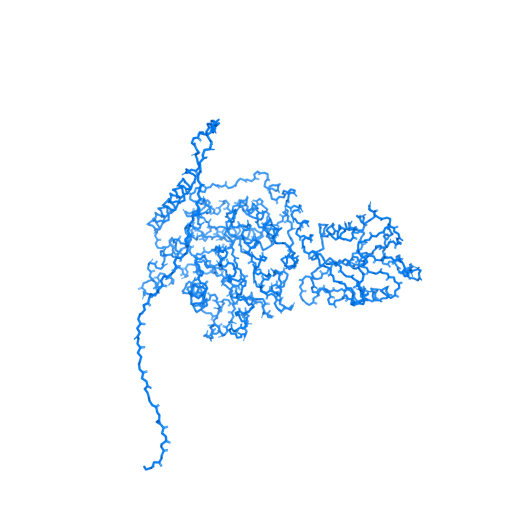85 1.00 98.25 181 GLU A CA 1
ATOM 1409 C C . GLU A 1 181 ? 8.727 -9.366 7.785 1.00 98.25 181 GLU A C 1
ATOM 1411 O O . GLU A 1 181 ? 9.230 -9.097 8.878 1.00 98.25 181 GLU A O 1
ATOM 1416 N N . CYS A 1 182 ? 7.428 -9.177 7.536 1.00 98.44 182 CYS A N 1
ATOM 1417 C CA . CYS A 1 182 ? 6.479 -8.634 8.503 1.00 98.44 182 CYS A CA 1
ATOM 1418 C C . CYS A 1 182 ? 6.400 -9.492 9.773 1.00 98.44 182 CYS A C 1
ATOM 1420 O O . CYS A 1 182 ? 6.598 -8.969 10.871 1.00 98.44 182 CYS A O 1
ATOM 1422 N N . THR A 1 183 ? 6.198 -10.808 9.649 1.00 97.25 183 THR A N 1
ATOM 1423 C CA . THR A 1 183 ? 6.160 -11.726 10.797 1.00 97.25 183 THR A CA 1
ATOM 1424 C C . THR A 1 183 ? 7.459 -11.665 11.599 1.00 97.25 183 THR A C 1
ATOM 1426 O O . THR A 1 183 ? 7.426 -11.596 12.827 1.00 97.25 183 THR A O 1
ATOM 1429 N N . ARG A 1 184 ? 8.618 -11.611 10.927 1.00 97.44 184 ARG A N 1
ATOM 1430 C CA . ARG A 1 184 ? 9.934 -11.519 11.580 1.00 97.44 184 ARG A CA 1
ATOM 1431 C C . ARG A 1 184 ? 10.118 -10.226 12.383 1.00 97.44 184 ARG A C 1
ATOM 1433 O O . ARG A 1 184 ? 10.938 -10.209 13.304 1.00 97.44 184 ARG A O 1
ATOM 1440 N N . LEU A 1 185 ? 9.367 -9.177 12.057 1.00 97.81 185 LEU A N 1
ATOM 1441 C CA . LEU A 1 185 ? 9.355 -7.883 12.742 1.00 97.81 185 LEU A CA 1
ATOM 1442 C C . LEU A 1 185 ? 8.218 -7.745 13.770 1.00 97.81 185 LEU A C 1
ATOM 1444 O O . LEU A 1 185 ? 8.163 -6.732 14.462 1.00 97.81 185 LEU A O 1
ATOM 1448 N N . GLY A 1 186 ? 7.323 -8.732 13.893 1.00 97.38 186 GLY A N 1
ATOM 1449 C CA . GLY A 1 186 ? 6.125 -8.631 14.737 1.00 97.38 186 GLY A CA 1
ATOM 1450 C C . GLY A 1 186 ? 5.037 -7.722 14.150 1.00 97.38 186 GLY A C 1
ATOM 1451 O O . GLY A 1 186 ? 4.285 -7.094 14.896 1.00 97.38 186 GLY A O 1
ATOM 1452 N N . ILE A 1 187 ? 4.986 -7.607 12.821 1.00 98.62 187 ILE A N 1
ATOM 1453 C CA . ILE A 1 187 ? 3.975 -6.862 12.063 1.00 98.62 187 ILE A CA 1
ATOM 1454 C C . ILE A 1 187 ? 2.867 -7.829 11.634 1.00 98.62 187 ILE A C 1
ATOM 1456 O O . ILE A 1 187 ? 3.145 -8.924 11.153 1.00 98.62 187 ILE A O 1
ATOM 1460 N N . HIS A 1 188 ? 1.616 -7.398 11.784 1.00 98.75 188 HIS A N 1
ATOM 1461 C CA . HIS A 1 188 ? 0.412 -8.203 11.548 1.00 98.75 188 HIS A CA 1
ATOM 1462 C C . HIS A 1 188 ? -0.434 -7.669 10.386 1.00 98.75 188 HIS A C 1
ATOM 1464 O O . HIS A 1 188 ? -1.153 -8.427 9.744 1.00 98.75 188 HIS A O 1
ATOM 1470 N N . ILE A 1 189 ? -0.373 -6.359 10.130 1.00 98.94 189 ILE A N 1
ATOM 1471 C CA . ILE A 1 189 ? -1.130 -5.680 9.076 1.00 98.94 189 ILE A CA 1
ATOM 1472 C C . ILE A 1 189 ? -0.135 -5.042 8.111 1.00 98.94 189 ILE A C 1
ATOM 1474 O O . ILE A 1 189 ? 0.759 -4.307 8.535 1.00 98.94 189 ILE A O 1
ATOM 14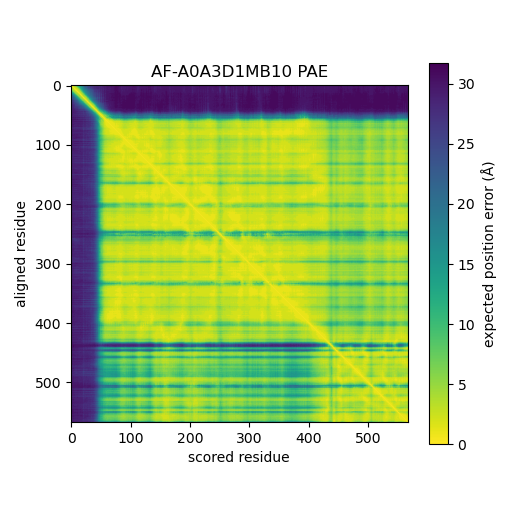78 N N . ASN A 1 190 ? -0.319 -5.271 6.816 1.00 98.88 190 ASN A N 1
ATOM 1479 C CA . ASN A 1 190 ? 0.349 -4.483 5.790 1.00 98.88 190 ASN A CA 1
ATOM 1480 C C . ASN A 1 190 ? -0.704 -3.686 5.020 1.00 98.88 190 ASN A C 1
ATOM 1482 O O . ASN A 1 190 ? -1.641 -4.260 4.463 1.00 98.88 190 ASN A O 1
ATOM 1486 N N . PHE A 1 191 ? -0.547 -2.364 4.970 1.00 98.88 191 PHE A N 1
ATOM 1487 C CA . PHE A 1 191 ? -1.385 -1.476 4.167 1.00 98.88 191 PHE A CA 1
ATOM 1488 C C . PHE A 1 191 ? -1.004 -1.556 2.685 1.00 98.88 191 PHE A C 1
ATOM 1490 O O . PHE A 1 191 ? -0.501 -0.603 2.085 1.00 98.88 191 PHE A O 1
ATOM 1497 N N . ALA A 1 192 ? -1.228 -2.737 2.118 1.00 98.62 192 ALA A N 1
ATOM 1498 C CA . ALA A 1 192 ? -1.023 -3.118 0.734 1.00 98.62 192 ALA A CA 1
ATOM 1499 C C . ALA A 1 192 ? -1.976 -4.286 0.398 1.00 98.62 192 ALA A C 1
ATOM 1501 O O . ALA A 1 192 ? -2.299 -5.074 1.292 1.00 98.62 192 ALA A O 1
ATOM 1502 N N . PRO A 1 193 ? -2.394 -4.462 -0.867 1.00 98.69 193 PRO A N 1
ATOM 1503 C CA . PRO A 1 193 ? -1.956 -3.747 -2.072 1.00 98.69 193 PRO A CA 1
ATOM 1504 C C . PRO A 1 193 ? -2.610 -2.370 -2.288 1.00 98.69 193 PRO A C 1
ATOM 1506 O O . PRO A 1 193 ? -3.720 -2.101 -1.831 1.00 98.69 193 PRO A O 1
ATOM 1509 N N . VAL A 1 194 ? -1.939 -1.519 -3.071 1.00 98.69 194 VAL A N 1
ATOM 1510 C CA . VAL A 1 194 ? -2.572 -0.351 -3.693 1.00 98.69 194 VAL A CA 1
ATOM 1511 C C . VAL A 1 194 ? -3.260 -0.845 -4.960 1.00 98.69 194 VAL A C 1
ATOM 1513 O O . VAL A 1 194 ? -2.619 -1.386 -5.855 1.00 98.69 194 VAL A O 1
ATOM 1516 N N . VAL A 1 195 ? -4.576 -0.687 -5.030 1.00 98.62 195 VAL A N 1
ATOM 1517 C CA . VAL A 1 195 ? -5.39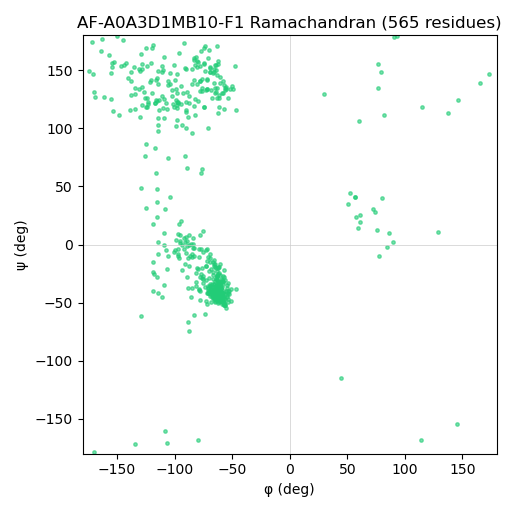3 -1.135 -6.171 1.00 98.62 195 VAL A CA 1
ATOM 1518 C C . VAL A 1 195 ? -6.106 0.024 -6.861 1.00 98.62 195 VAL A C 1
ATOM 1520 O O . VAL A 1 195 ? -7.027 -0.175 -7.648 1.00 98.62 195 VAL A O 1
ATOM 1523 N N . ASP A 1 196 ? -5.640 1.245 -6.602 1.00 98.31 196 ASP A N 1
ATOM 1524 C CA . ASP A 1 196 ? -6.023 2.425 -7.363 1.00 98.31 196 ASP A CA 1
ATOM 1525 C C . ASP A 1 196 ? -5.610 2.264 -8.830 1.00 98.31 196 ASP A C 1
ATOM 1527 O O . ASP A 1 196 ? -4.446 1.994 -9.130 1.00 98.31 196 ASP A O 1
ATOM 1531 N N . VAL A 1 197 ? -6.542 2.472 -9.759 1.00 97.69 197 VAL A N 1
ATOM 1532 C CA . VAL A 1 197 ? -6.250 2.454 -11.198 1.00 97.69 197 VAL A CA 1
ATOM 1533 C C . VAL A 1 197 ? -5.685 3.804 -11.609 1.00 97.69 197 VAL A C 1
ATOM 1535 O O . VAL A 1 197 ? -6.408 4.796 -11.608 1.00 97.69 197 VAL A O 1
ATOM 1538 N N . ASN A 1 198 ? -4.402 3.866 -11.969 1.00 94.88 198 ASN A N 1
ATOM 1539 C CA . ASN A 1 198 ? -3.726 5.126 -12.278 1.00 94.88 198 ASN A CA 1
ATOM 1540 C C . ASN A 1 198 ? -4.091 5.652 -13.679 1.00 94.88 198 ASN A C 1
ATOM 1542 O O . ASN A 1 198 ? -3.227 5.794 -14.533 1.00 94.88 198 ASN A O 1
ATOM 1546 N N . SER A 1 199 ? -5.368 5.945 -13.935 1.00 91.06 199 SER A N 1
ATOM 1547 C CA . SER A 1 199 ? -5.840 6.433 -15.238 1.00 91.06 199 SER A CA 1
ATOM 1548 C C . SER A 1 199 ? -5.411 7.866 -15.564 1.00 91.06 199 SER A C 1
ATOM 1550 O O . SER A 1 199 ? -5.585 8.306 -16.699 1.00 91.06 199 SER A O 1
ATOM 1552 N N . ASN A 1 200 ? -4.861 8.595 -14.588 1.00 86.62 200 ASN A N 1
ATOM 1553 C CA . ASN A 1 200 ? -4.255 9.904 -14.789 1.00 86.62 200 ASN A CA 1
ATOM 1554 C C . ASN A 1 200 ? -2.725 9.816 -14.629 1.00 86.62 200 ASN A C 1
ATOM 1556 O O . ASN A 1 200 ? -2.234 9.696 -13.502 1.00 86.62 200 ASN A O 1
ATOM 1560 N N . PRO A 1 201 ? -1.936 9.937 -15.712 1.00 82.38 201 PRO A N 1
ATOM 1561 C CA . PRO A 1 201 ? -0.473 9.871 -15.631 1.00 82.38 201 PRO A CA 1
ATOM 1562 C C . PRO A 1 201 ? 0.144 11.047 -14.852 1.00 82.38 201 PRO A C 1
ATOM 1564 O O . PRO A 1 201 ? 1.285 10.961 -14.400 1.00 82.38 201 PRO A O 1
ATOM 1567 N N . ASN A 1 202 ? -0.609 12.136 -14.648 1.00 82.38 202 ASN A N 1
ATOM 1568 C CA . ASN A 1 202 ? -0.190 13.284 -13.843 1.00 82.38 202 ASN A CA 1
ATOM 1569 C C . ASN A 1 202 ? -0.557 13.156 -12.359 1.00 82.38 202 ASN A C 1
ATOM 1571 O O . ASN A 1 202 ? -0.293 14.093 -11.604 1.00 82.38 202 ASN A O 1
ATOM 1575 N N . ASN A 1 203 ? -1.148 12.034 -11.928 1.00 82.25 203 ASN A N 1
ATOM 1576 C CA . ASN A 1 203 ? -1.492 11.815 -10.527 1.00 82.25 203 ASN A CA 1
ATOM 1577 C C . ASN A 1 203 ? -0.227 11.944 -9.648 1.00 82.25 203 ASN A C 1
ATOM 1579 O O . ASN A 1 203 ? 0.715 11.156 -9.799 1.00 82.25 203 ASN A O 1
ATOM 1583 N N . PRO A 1 204 ? -0.169 12.929 -8.730 1.00 75.75 204 PRO A N 1
ATOM 1584 C CA . PRO A 1 204 ? 1.043 13.209 -7.968 1.00 75.75 204 PRO A CA 1
ATOM 1585 C C . PRO A 1 204 ? 1.265 12.232 -6.805 1.00 75.75 204 PRO A C 1
ATOM 1587 O O . PRO A 1 204 ? 2.336 12.255 -6.196 1.00 75.75 204 PRO A O 1
ATOM 1590 N N . VAL A 1 205 ? 0.265 11.406 -6.477 1.00 82.50 205 VAL A N 1
ATOM 1591 C CA . VAL A 1 205 ? 0.236 10.574 -5.268 1.00 82.50 205 VAL A CA 1
ATOM 1592 C C . VAL A 1 205 ? 0.288 9.086 -5.578 1.00 82.50 205 VAL A C 1
ATOM 1594 O O . VAL A 1 205 ? 0.996 8.380 -4.866 1.00 82.50 205 VAL A O 1
ATOM 1597 N N . ILE A 1 206 ? -0.437 8.601 -6.591 1.00 88.38 206 ILE A N 1
ATOM 1598 C CA . ILE A 1 206 ? -0.537 7.170 -6.920 1.00 88.38 206 ILE A CA 1
ATOM 1599 C C . ILE A 1 206 ? 0.599 6.751 -7.856 1.00 88.38 206 ILE A C 1
ATOM 1601 O O . ILE A 1 206 ? 1.559 6.143 -7.390 1.00 88.38 206 ILE A O 1
ATOM 1605 N N . GLY A 1 207 ? 0.555 7.109 -9.142 1.00 89.19 207 GLY A N 1
ATOM 1606 C CA . GLY A 1 207 ? 1.653 6.912 -10.092 1.00 89.19 207 GLY A CA 1
ATOM 1607 C C . GLY A 1 207 ? 2.299 5.524 -10.004 1.00 89.19 207 GLY A C 1
ATOM 1608 O O . GLY A 1 207 ? 1.660 4.507 -10.255 1.00 89.19 207 GLY A O 1
ATOM 1609 N N . TYR A 1 208 ? 3.574 5.486 -9.602 1.00 91.56 208 TYR A N 1
ATOM 1610 C CA . TYR A 1 208 ? 4.381 4.264 -9.486 1.00 91.56 208 TYR A CA 1
ATOM 1611 C C . TYR A 1 208 ? 3.909 3.263 -8.416 1.00 91.56 208 TYR A C 1
ATOM 1613 O O . TYR A 1 208 ? 4.382 2.125 -8.398 1.00 91.56 208 TYR A O 1
ATOM 1621 N N . ARG A 1 209 ? 3.011 3.686 -7.520 1.00 95.81 209 ARG A N 1
ATOM 1622 C CA . ARG A 1 209 ? 2.419 2.854 -6.464 1.00 95.81 209 ARG A CA 1
ATOM 1623 C C . ARG A 1 209 ? 1.276 1.986 -6.970 1.00 95.81 209 ARG A C 1
ATOM 1625 O O . ARG A 1 209 ? 0.953 1.020 -6.305 1.00 95.81 209 ARG A O 1
ATOM 1632 N N . SER A 1 210 ? 0.663 2.325 -8.103 1.00 96.12 210 SER A N 1
ATOM 1633 C CA . SER A 1 210 ? -0.362 1.491 -8.735 1.00 96.12 210 SER A CA 1
ATOM 1634 C C . SER A 1 210 ? 0.276 0.425 -9.613 1.00 96.12 210 SER A C 1
ATOM 1636 O O . SER A 1 210 ? 1.313 0.673 -10.223 1.00 96.12 210 SER A O 1
ATOM 1638 N N . PHE A 1 211 ? -0.389 -0.719 -9.763 1.00 96.88 211 PHE A N 1
ATOM 1639 C CA . PHE A 1 211 ? -0.038 -1.709 -10.781 1.00 96.88 211 PHE A CA 1
ATOM 1640 C C . PHE A 1 211 ? -0.280 -1.221 -12.221 1.00 96.88 211 PHE A C 1
ATOM 1642 O O . PHE A 1 211 ? 0.252 -1.811 -13.154 1.00 96.88 211 PHE A O 1
ATOM 1649 N N . GLY A 1 212 ? -1.038 -0.146 -12.450 1.00 95.25 212 GLY A N 1
ATOM 1650 C CA . GLY A 1 212 ? -1.181 0.454 -13.777 1.00 95.25 212 GLY A CA 1
ATOM 1651 C C . GLY A 1 212 ? -2.562 1.035 -14.058 1.00 95.25 212 GLY A C 1
ATOM 1652 O O . GLY A 1 212 ? -3.295 1.443 -13.161 1.00 95.25 212 GLY A O 1
ATOM 1653 N N . GLU A 1 213 ? -2.906 1.091 -15.342 1.00 95.19 213 GLU A N 1
ATOM 1654 C CA . GLU A 1 213 ? -4.054 1.861 -15.843 1.00 95.19 213 GLU A CA 1
ATOM 1655 C C . GLU A 1 213 ? -5.255 0.983 -16.234 1.00 95.19 213 GLU A C 1
ATOM 1657 O O . GLU A 1 213 ? -6.342 1.493 -16.497 1.00 95.19 213 GLU A O 1
ATOM 1662 N N . ASN A 1 214 ? -5.077 -0.344 -16.287 1.00 96.44 214 ASN A N 1
ATOM 1663 C CA . ASN A 1 214 ? -6.139 -1.287 -16.635 1.00 96.44 214 ASN A CA 1
ATOM 1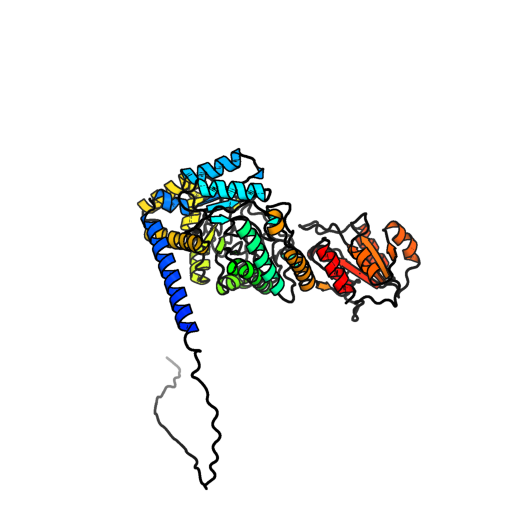664 C C . ASN A 1 214 ? -6.772 -1.894 -15.364 1.00 96.44 214 ASN A C 1
ATOM 1666 O O . ASN A 1 214 ? -6.081 -2.634 -14.661 1.00 96.44 214 ASN A O 1
ATOM 1670 N N . PRO A 1 215 ? -8.074 -1.674 -15.097 1.00 97.81 215 PRO A N 1
ATOM 1671 C CA . PRO A 1 215 ? -8.732 -2.129 -13.867 1.00 97.81 215 PRO A CA 1
ATOM 1672 C C . PRO A 1 215 ? -8.633 -3.634 -13.615 1.00 97.81 215 PRO A C 1
ATOM 1674 O O . PRO A 1 215 ? -8.352 -4.062 -12.499 1.00 97.81 215 PRO A O 1
ATOM 1677 N N . HIS A 1 216 ? -8.809 -4.456 -14.652 1.00 96.94 216 HIS A N 1
ATOM 1678 C CA . HIS A 1 216 ? -8.743 -5.910 -14.505 1.00 96.94 216 HIS A CA 1
ATOM 1679 C C . HIS A 1 216 ? -7.328 -6.375 -14.162 1.00 96.94 216 HIS A C 1
ATOM 1681 O O . HIS A 1 216 ? -7.156 -7.184 -13.253 1.00 96.94 216 HIS A O 1
ATOM 1687 N N . ARG A 1 217 ? -6.307 -5.824 -14.832 1.00 97.25 217 ARG A N 1
ATOM 1688 C CA . ARG A 1 217 ? -4.907 -6.160 -14.532 1.00 97.25 217 ARG A CA 1
ATOM 1689 C C . ARG A 1 217 ? -4.495 -5.691 -13.139 1.00 97.25 217 ARG A C 1
ATOM 1691 O O . ARG A 1 217 ? -3.804 -6.429 -12.446 1.00 97.25 217 ARG A O 1
ATOM 1698 N N . VAL A 1 218 ? -4.949 -4.510 -12.711 1.00 98.50 218 VAL A N 1
ATOM 1699 C CA . VAL A 1 218 ? -4.720 -4.003 -11.347 1.00 98.50 218 VAL A CA 1
ATOM 1700 C C . VAL A 1 218 ? -5.361 -4.930 -10.312 1.00 98.50 218 VAL A C 1
ATOM 1702 O O . VAL A 1 218 ? -4.699 -5.298 -9.344 1.00 98.50 218 VAL A O 1
ATOM 1705 N N . GLY A 1 219 ? -6.601 -5.377 -10.540 1.00 98.44 219 GLY A N 1
ATOM 1706 C CA . GLY A 1 219 ? -7.272 -6.354 -9.678 1.00 98.44 219 GLY A CA 1
ATOM 1707 C C . GLY A 1 219 ? -6.539 -7.698 -9.605 1.00 98.44 219 GLY A C 1
ATOM 1708 O O . GLY A 1 219 ? -6.327 -8.221 -8.515 1.00 98.44 219 GLY A O 1
ATOM 1709 N N . GLN A 1 220 ? -6.086 -8.238 -10.741 1.00 98.25 220 GLN A N 1
ATOM 1710 C CA . GLN A 1 220 ? -5.347 -9.508 -10.792 1.00 98.25 220 GLN A CA 1
ATOM 1711 C C . GLN A 1 220 ? -3.984 -9.429 -10.085 1.00 98.25 220 GLN A C 1
ATOM 1713 O O . GLN A 1 220 ? -3.655 -10.306 -9.283 1.00 98.25 220 GLN A O 1
ATOM 1718 N N . ALA A 1 221 ? -3.212 -8.369 -10.345 1.00 98.50 221 ALA A N 1
ATOM 1719 C CA . ALA A 1 221 ? -1.919 -8.139 -9.703 1.00 98.50 221 ALA A CA 1
ATOM 1720 C C . ALA A 1 221 ? -2.076 -7.926 -8.189 1.00 98.50 221 ALA A C 1
ATOM 1722 O O . ALA A 1 221 ? -1.387 -8.568 -7.390 1.00 98.50 221 ALA A O 1
ATOM 1723 N N . GLY A 1 222 ? -3.039 -7.081 -7.797 1.00 98.56 222 GLY A N 1
ATOM 1724 C CA . GLY A 1 222 ? -3.389 -6.835 -6.402 1.00 98.56 222 GLY A CA 1
ATOM 1725 C C . GLY A 1 222 ? -3.801 -8.115 -5.680 1.00 98.56 222 GLY A C 1
ATOM 1726 O O . GLY A 1 222 ? -3.287 -8.389 -4.600 1.00 98.56 222 GLY A O 1
ATOM 1727 N N . SER A 1 223 ? -4.649 -8.943 -6.296 1.00 98.69 223 SER A N 1
ATOM 1728 C CA . SER A 1 223 ? -5.093 -10.226 -5.737 1.00 98.69 223 SER A CA 1
ATOM 1729 C C . SER A 1 223 ? -3.940 -11.213 -5.530 1.00 98.69 223 SER A C 1
ATOM 1731 O O . SER A 1 223 ? -3.847 -11.849 -4.480 1.00 98.69 223 SER A O 1
ATOM 1733 N N . ALA A 1 224 ? -3.023 -11.340 -6.494 1.00 98.69 224 ALA A N 1
ATOM 1734 C CA . ALA A 1 224 ? -1.861 -12.216 -6.343 1.00 98.69 224 ALA A CA 1
ATOM 1735 C C . ALA A 1 224 ? -0.967 -11.781 -5.172 1.00 98.69 224 ALA A C 1
ATOM 1737 O O . ALA A 1 224 ? -0.624 -12.608 -4.325 1.00 98.69 224 ALA A O 1
ATOM 1738 N N . TYR A 1 225 ? -0.652 -10.485 -5.085 1.00 98.81 225 TYR A N 1
ATOM 1739 C CA . TYR A 1 225 ? 0.161 -9.939 -3.997 1.00 98.81 225 TYR A CA 1
ATOM 1740 C C . TYR A 1 225 ? -0.535 -10.076 -2.631 1.00 98.81 225 TYR A C 1
ATOM 1742 O O . TYR A 1 225 ? 0.072 -10.539 -1.663 1.00 98.81 225 TYR A O 1
ATOM 1750 N N . MET A 1 226 ? -1.829 -9.749 -2.570 1.00 98.75 226 MET A N 1
ATOM 1751 C CA . MET A 1 226 ? -2.679 -9.897 -1.388 1.00 98.75 226 MET A CA 1
ATOM 1752 C C . MET A 1 226 ? -2.697 -11.339 -0.873 1.00 98.75 226 MET A C 1
ATOM 1754 O O . MET A 1 226 ? -2.423 -11.555 0.305 1.00 98.75 226 MET A O 1
ATOM 1758 N N . ARG A 1 227 ? -2.980 -12.326 -1.733 1.00 98.88 227 ARG A N 1
ATOM 1759 C CA . ARG A 1 227 ? -3.014 -13.744 -1.335 1.00 98.88 227 ARG A CA 1
ATOM 1760 C C . ARG A 1 227 ? -1.661 -14.223 -0.830 1.00 98.88 227 ARG A C 1
ATOM 1762 O O . ARG A 1 227 ? -1.601 -14.871 0.207 1.00 98.88 227 ARG A O 1
ATOM 1769 N N . GLY A 1 228 ? -0.571 -13.816 -1.484 1.00 98.75 228 GLY A N 1
ATOM 1770 C CA . GLY A 1 228 ? 0.780 -14.119 -1.012 1.00 98.75 228 GLY A CA 1
ATOM 1771 C C . GLY A 1 228 ? 1.005 -13.681 0.438 1.00 98.75 228 GLY A C 1
ATOM 1772 O O . GLY A 1 228 ? 1.583 -14.435 1.220 1.00 98.75 228 GLY A O 1
ATOM 1773 N N . MET A 1 229 ? 0.505 -12.498 0.810 1.00 98.81 229 MET A N 1
ATOM 1774 C CA . MET A 1 229 ? 0.579 -11.996 2.184 1.00 98.81 229 MET A CA 1
ATOM 1775 C C . MET A 1 229 ? -0.377 -12.723 3.146 1.00 98.81 229 MET A C 1
ATOM 1777 O O . MET A 1 229 ? 0.045 -13.158 4.219 1.00 98.81 229 MET A O 1
ATOM 1781 N N . GLN A 1 230 ? -1.650 -12.866 2.765 1.00 98.31 230 GLN A N 1
ATOM 1782 C CA . GLN A 1 230 ? -2.703 -13.412 3.633 1.00 98.31 230 GLN A CA 1
ATOM 1783 C C . GLN A 1 230 ? -2.530 -14.894 3.938 1.00 98.31 230 GLN A C 1
ATOM 1785 O O . GLN A 1 230 ? -2.674 -15.288 5.094 1.00 98.31 230 GLN A O 1
ATOM 1790 N N . ASP A 1 231 ? -2.134 -15.695 2.947 1.00 98.50 231 ASP A N 1
ATOM 1791 C CA . ASP A 1 231 ? -1.865 -17.128 3.124 1.00 98.50 231 ASP A CA 1
ATOM 1792 C C . ASP A 1 231 ? -0.732 -17.386 4.134 1.00 98.50 231 ASP A C 1
ATOM 1794 O O . ASP A 1 231 ? -0.574 -18.494 4.642 1.00 98.50 231 ASP A O 1
ATOM 1798 N N . HIS A 1 232 ? 0.067 -16.356 4.432 1.00 98.19 232 HIS A N 1
ATOM 1799 C CA . HIS A 1 232 ? 1.199 -16.400 5.354 1.00 98.19 232 HIS A CA 1
ATOM 1800 C C . HIS A 1 232 ? 0.980 -15.512 6.591 1.00 98.19 232 HIS A C 1
ATOM 1802 O O . HIS A 1 232 ? 1.940 -15.112 7.248 1.00 98.19 232 HIS A O 1
ATOM 1808 N N . GLY A 1 233 ? -0.284 -15.236 6.933 1.00 97.00 233 GLY A N 1
ATOM 1809 C CA . GLY A 1 233 ? -0.675 -14.676 8.228 1.00 97.00 233 GLY A CA 1
ATOM 1810 C C . GLY A 1 233 ? -0.634 -13.152 8.335 1.00 97.00 233 GLY A C 1
ATOM 1811 O O . GLY A 1 233 ? -0.779 -12.631 9.440 1.00 97.00 233 GLY A O 1
ATOM 1812 N N . ILE A 1 234 ? -0.457 -12.425 7.226 1.00 98.69 234 ILE A N 1
ATOM 1813 C CA . ILE A 1 234 ? -0.539 -10.959 7.220 1.00 98.69 234 ILE A CA 1
ATOM 1814 C C . ILE A 1 234 ? -1.913 -10.495 6.756 1.00 98.69 234 ILE A C 1
ATOM 1816 O O . ILE A 1 234 ? -2.396 -10.871 5.693 1.00 98.69 234 ILE A O 1
ATOM 1820 N N . ILE A 1 235 ? -2.521 -9.599 7.529 1.00 98.81 235 ILE A N 1
ATOM 1821 C CA . ILE A 1 235 ? -3.753 -8.906 7.161 1.00 98.81 235 ILE A CA 1
ATOM 1822 C C . ILE A 1 235 ? -3.405 -7.910 6.049 1.00 98.81 235 ILE A C 1
ATOM 1824 O O . ILE A 1 235 ? -2.854 -6.837 6.313 1.00 98.81 235 ILE A O 1
ATOM 1828 N N . ALA A 1 236 ? -3.698 -8.284 4.805 1.00 98.81 236 ALA A N 1
ATOM 1829 C CA . ALA A 1 236 ? -3.577 -7.394 3.659 1.00 98.81 236 ALA A CA 1
ATOM 1830 C C . ALA A 1 236 ? -4.751 -6.407 3.631 1.00 98.81 236 ALA A C 1
ATOM 1832 O O . ALA A 1 236 ? -5.888 -6.756 3.964 1.00 98.81 236 ALA A O 1
ATOM 1833 N N . VAL A 1 237 ? -4.466 -5.169 3.230 1.00 98.94 237 VAL A N 1
ATOM 1834 C CA . VAL A 1 237 ? -5.443 -4.079 3.205 1.00 98.94 237 VAL A CA 1
ATOM 1835 C C . VAL A 1 237 ? -5.412 -3.389 1.848 1.00 98.94 237 VAL A C 1
ATOM 1837 O O . VAL A 1 237 ? -4.456 -2.684 1.521 1.00 98.94 237 VAL A O 1
ATOM 1840 N N . ALA A 1 238 ? -6.476 -3.575 1.068 1.00 98.88 238 ALA A N 1
ATOM 1841 C CA . ALA A 1 238 ? -6.623 -2.926 -0.229 1.00 98.88 238 ALA A CA 1
ATOM 1842 C C . ALA A 1 238 ? -6.905 -1.427 -0.062 1.00 98.88 238 ALA A C 1
ATOM 1844 O O . ALA A 1 238 ? -7.761 -1.033 0.738 1.00 98.88 238 ALA A O 1
ATOM 1845 N N . LYS A 1 239 ? -6.208 -0.582 -0.829 1.00 98.56 239 LYS A N 1
ATOM 1846 C CA . LYS A 1 239 ? -6.339 0.880 -0.732 1.00 98.56 239 LYS A CA 1
ATOM 1847 C C . LYS A 1 239 ? -6.227 1.600 -2.088 1.00 98.56 239 LYS A C 1
ATOM 1849 O O . LYS A 1 239 ? -5.626 1.050 -3.008 1.00 98.56 239 LYS A O 1
ATOM 1854 N N . HIS A 1 240 ? -6.802 2.795 -2.258 1.00 98.12 240 HIS A N 1
ATOM 1855 C CA . HIS A 1 240 ? -7.565 3.581 -1.271 1.00 98.12 240 HIS A CA 1
ATOM 1856 C C . HIS A 1 240 ? -9.024 3.699 -1.734 1.00 98.12 240 HIS A C 1
ATOM 1858 O O . HIS A 1 240 ? -9.328 4.383 -2.707 1.00 98.12 240 HIS A O 1
ATOM 1864 N N . PHE A 1 241 ? -9.944 3.020 -1.050 1.00 98.69 241 PHE A N 1
ATOM 1865 C CA . PHE A 1 241 ? -11.341 2.916 -1.472 1.00 98.69 241 PHE A CA 1
ATOM 1866 C C . PHE A 1 241 ? -12.051 4.284 -1.443 1.00 98.69 241 PHE A C 1
ATOM 1868 O O . PHE A 1 241 ? -11.922 5.000 -0.447 1.00 98.69 241 PHE A O 1
ATOM 1875 N N . PRO A 1 242 ? -12.829 4.666 -2.478 1.00 97.38 242 PRO A N 1
ATOM 1876 C CA . PRO A 1 242 ? -13.261 3.858 -3.625 1.00 97.38 242 PRO A CA 1
ATOM 1877 C C . PRO A 1 242 ? -12.347 3.915 -4.860 1.00 97.38 242 PRO A C 1
ATOM 1879 O O . PRO A 1 242 ? -12.725 3.358 -5.881 1.00 97.38 242 PRO A O 1
ATOM 1882 N N . GLY A 1 243 ? -11.188 4.576 -4.791 1.00 96.31 243 GLY A N 1
ATOM 1883 C CA . GLY A 1 243 ? -10.210 4.691 -5.877 1.00 96.31 243 GLY A CA 1
ATOM 1884 C C . GLY A 1 243 ? -9.636 6.107 -5.997 1.00 96.31 243 GLY A C 1
ATOM 1885 O O . GLY A 1 243 ? -10.336 7.040 -6.381 1.00 96.31 243 GLY A O 1
ATOM 1886 N N . HIS A 1 244 ? -8.345 6.270 -5.707 1.00 93.19 244 HIS A N 1
ATOM 1887 C CA . HIS A 1 244 ? -7.610 7.547 -5.710 1.00 93.19 244 HIS A CA 1
ATOM 1888 C C . HIS A 1 244 ? -6.792 7.772 -7.003 1.00 93.19 244 HIS A C 1
ATOM 1890 O O . HIS A 1 244 ? -6.039 8.740 -7.136 1.00 93.19 244 HIS A O 1
ATOM 1896 N N . GLY A 1 245 ? -6.899 6.863 -7.972 1.00 88.06 245 GLY A N 1
ATOM 1897 C CA . GLY A 1 245 ? -6.028 6.827 -9.148 1.00 88.06 245 GLY A CA 1
ATOM 1898 C C . GLY A 1 245 ? -6.269 7.930 -10.188 1.00 88.06 245 GLY A C 1
ATOM 1899 O O . GLY A 1 245 ? -5.351 8.250 -10.945 1.00 88.06 245 GLY A O 1
ATOM 1900 N N . ASP A 1 246 ? -7.433 8.587 -10.164 1.00 88.25 246 ASP A N 1
ATOM 1901 C CA . ASP A 1 246 ? -7.796 9.681 -11.079 1.00 88.25 246 ASP A CA 1
ATOM 1902 C C . ASP A 1 246 ? -7.981 11.032 -10.368 1.00 88.25 246 ASP A C 1
ATOM 1904 O O . ASP A 1 246 ? -8.973 11.737 -10.543 1.00 88.25 246 ASP A O 1
ATOM 1908 N N . THR A 1 247 ? -7.026 11.386 -9.509 1.00 80.19 247 THR A N 1
ATOM 1909 C CA . THR A 1 247 ? -6.997 12.687 -8.827 1.00 80.19 247 THR A CA 1
ATOM 1910 C C . THR A 1 247 ? -5.788 13.501 -9.265 1.00 80.19 247 THR A C 1
ATOM 1912 O O . THR A 1 247 ? -4.690 12.967 -9.419 1.00 80.19 247 THR A O 1
ATOM 1915 N N . ASP A 1 248 ? -5.960 14.812 -9.386 1.00 74.56 248 ASP A N 1
ATOM 1916 C CA . ASP A 1 248 ? -4.899 15.781 -9.693 1.00 74.56 248 ASP A CA 1
ATOM 1917 C C . ASP A 1 248 ? -4.286 16.437 -8.438 1.00 74.56 248 ASP A C 1
ATOM 1919 O O . ASP A 1 248 ? -3.403 17.291 -8.528 1.00 74.56 248 ASP A O 1
ATOM 1923 N N . SER A 1 249 ? -4.757 16.041 -7.257 1.00 72.31 249 SER A N 1
ATOM 1924 C CA . SER A 1 249 ? -4.490 16.688 -5.976 1.00 72.31 249 SER A CA 1
ATOM 1925 C C . SER A 1 249 ? -4.153 15.666 -4.892 1.00 72.31 249 SER A C 1
ATOM 1927 O O . SER A 1 249 ? -4.537 14.499 -4.949 1.00 72.31 249 SER A O 1
ATOM 1929 N N . ASP A 1 250 ? -3.379 16.116 -3.906 1.00 70.50 250 ASP A N 1
ATOM 1930 C CA . ASP A 1 250 ? -2.853 15.285 -2.824 1.00 70.50 250 ASP A CA 1
ATOM 1931 C C . ASP A 1 250 ? -3.732 15.409 -1.573 1.00 70.50 250 ASP A C 1
ATOM 1933 O O . ASP A 1 250 ? -3.901 16.511 -1.032 1.00 70.50 250 ASP A O 1
ATOM 1937 N N . SER A 1 251 ? -4.272 14.282 -1.102 1.00 66.25 251 SER A N 1
ATOM 1938 C CA . SER A 1 251 ? -5.137 14.199 0.083 1.00 66.25 251 SER A CA 1
ATOM 1939 C C . SER A 1 251 ? -4.429 14.561 1.390 1.00 66.25 251 SER A C 1
ATOM 1941 O O . SER A 1 251 ? -5.069 14.991 2.352 1.00 66.25 251 SER A O 1
ATOM 1943 N N . HIS A 1 252 ? -3.093 14.514 1.416 1.00 69.12 252 HIS A N 1
ATOM 1944 C CA . HIS A 1 252 ? -2.314 15.017 2.550 1.00 69.12 252 HIS A CA 1
ATOM 1945 C C . HIS A 1 252 ? -2.403 16.544 2.684 1.00 69.12 252 HIS A C 1
ATOM 1947 O O . HIS A 1 252 ? -2.138 17.084 3.757 1.00 69.12 252 HIS A O 1
ATOM 1953 N N . LYS A 1 253 ? -2.756 17.253 1.602 1.00 71.19 253 LYS A N 1
ATOM 1954 C CA . LYS A 1 253 ? -2.715 18.724 1.517 1.00 71.19 253 LYS A CA 1
ATOM 1955 C C . LYS A 1 253 ? -4.078 19.360 1.284 1.00 71.19 253 LYS A C 1
ATOM 1957 O O . LYS A 1 253 ? -4.260 20.532 1.596 1.00 71.19 253 LYS A O 1
ATOM 1962 N N . THR A 1 254 ? -5.006 18.619 0.695 1.00 81.25 254 THR A N 1
ATOM 1963 C CA . THR A 1 254 ? -6.325 19.092 0.258 1.00 81.25 254 THR A CA 1
ATOM 1964 C C . THR A 1 254 ? -7.334 17.950 0.337 1.00 81.25 254 THR A C 1
ATOM 1966 O O . THR A 1 254 ? -6.963 16.846 0.714 1.00 81.25 254 THR A O 1
ATOM 1969 N N . LEU A 1 255 ? -8.598 18.196 -0.007 1.00 87.38 255 LEU A N 1
ATOM 1970 C CA . LEU A 1 255 ? -9.577 17.138 -0.252 1.00 87.38 255 LEU A CA 1
ATOM 1971 C C . LEU A 1 255 ? -9.695 16.915 -1.772 1.00 87.38 255 LEU A C 1
ATOM 1973 O O . LEU A 1 255 ? -10.330 17.736 -2.440 1.00 87.38 255 LEU A O 1
ATOM 1977 N N . PRO A 1 256 ? -9.076 15.864 -2.342 1.00 86.31 256 PRO A N 1
ATOM 1978 C CA . PRO A 1 256 ? -9.129 15.600 -3.772 1.00 86.31 256 PRO A CA 1
ATOM 1979 C C . PRO A 1 256 ? -10.536 15.178 -4.176 1.00 86.31 256 PRO A C 1
ATOM 1981 O O . PRO A 1 256 ? -11.260 14.558 -3.394 1.00 86.31 256 PRO A O 1
ATOM 1984 N N . SER A 1 257 ? -10.925 15.511 -5.403 1.00 87.50 257 SER A N 1
ATOM 1985 C CA . SER A 1 257 ? -12.254 15.196 -5.924 1.00 87.50 257 SER A CA 1
ATOM 1986 C C . SER A 1 257 ? -12.179 14.207 -7.080 1.00 87.50 257 SER A C 1
ATOM 1988 O O . SER A 1 257 ? -11.357 14.373 -7.976 1.00 87.50 257 SER A O 1
ATOM 1990 N N . VAL A 1 258 ? -13.086 13.230 -7.099 1.00 89.31 258 VAL A N 1
ATOM 1991 C CA . VAL A 1 258 ? -13.332 12.357 -8.256 1.00 89.31 258 VAL A CA 1
ATOM 1992 C C . VAL A 1 258 ? -14.741 12.651 -8.754 1.00 89.31 258 VAL A C 1
ATOM 1994 O O . VAL A 1 258 ? -15.732 12.258 -8.142 1.00 89.31 258 VAL A O 1
ATOM 1997 N N . LEU A 1 259 ? -14.840 13.406 -9.848 1.00 91.12 259 LEU A N 1
ATOM 1998 C CA . LEU A 1 259 ? -16.110 13.963 -10.338 1.00 91.12 259 LEU A CA 1
ATOM 1999 C C . LEU A 1 259 ? -16.846 13.045 -11.329 1.00 91.12 259 LEU A C 1
ATOM 2001 O O . LEU A 1 259 ? -17.862 13.437 -11.903 1.00 91.12 259 LEU A O 1
ATOM 2005 N N . HIS A 1 260 ? -16.342 11.829 -11.522 1.00 92.56 260 HIS A N 1
ATOM 2006 C CA . HIS A 1 260 ? -16.870 10.859 -12.475 1.00 92.56 260 HIS A CA 1
ATOM 2007 C C . HIS A 1 260 ? -18.226 10.302 -12.070 1.00 92.56 260 HIS A C 1
ATOM 2009 O O . HIS A 1 260 ? -18.527 10.164 -10.882 1.00 92.56 260 HIS A O 1
ATOM 2015 N N . ASP A 1 261 ? -19.044 9.968 -13.069 1.00 93.12 261 ASP A N 1
ATOM 2016 C CA . ASP A 1 261 ? -20.348 9.352 -12.847 1.00 93.12 261 ASP A CA 1
ATOM 2017 C C . ASP A 1 261 ? -20.238 7.908 -12.327 1.00 93.12 261 ASP A C 1
ATOM 2019 O O . ASP A 1 261 ? -19.184 7.267 -12.348 1.00 93.12 261 ASP A O 1
ATOM 2023 N N . ARG A 1 262 ? -21.369 7.370 -11.862 1.00 92.69 262 ARG A N 1
ATOM 2024 C CA . ARG A 1 262 ? -21.432 6.021 -11.293 1.00 92.69 262 ARG A CA 1
ATOM 2025 C C . ARG A 1 262 ? -21.034 4.923 -12.288 1.00 92.69 262 ARG A C 1
ATOM 2027 O O . ARG A 1 262 ? -20.479 3.914 -11.860 1.00 92.69 262 ARG A O 1
ATOM 2034 N N . ASN A 1 263 ? -21.294 5.097 -13.585 1.00 95.12 263 ASN A N 1
ATOM 2035 C CA . ASN A 1 263 ? -20.933 4.101 -14.595 1.00 95.12 263 ASN A CA 1
ATOM 2036 C C . ASN A 1 263 ? -19.417 4.034 -14.772 1.00 95.12 263 ASN A C 1
ATOM 2038 O O . ASN A 1 263 ? -18.866 2.937 -14.812 1.00 95.12 263 ASN A O 1
ATOM 2042 N N . ARG A 1 264 ? -18.745 5.190 -14.811 1.00 94.50 264 ARG A N 1
ATOM 2043 C CA . ARG A 1 264 ? -17.284 5.270 -14.845 1.00 94.50 264 ARG A CA 1
ATOM 2044 C C . ARG A 1 264 ? -16.668 4.627 -13.602 1.00 94.50 264 ARG A C 1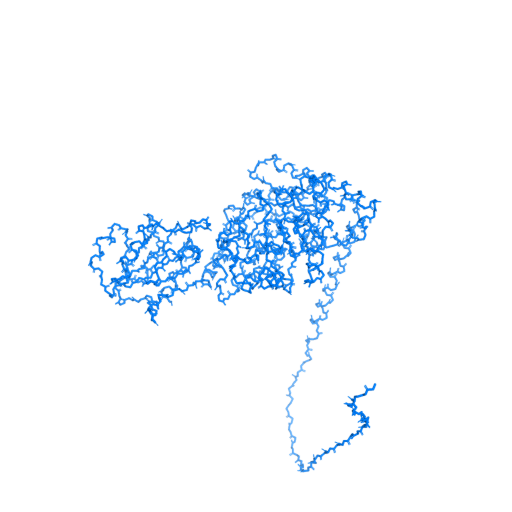
ATOM 2046 O O . ARG A 1 264 ? -15.828 3.747 -13.766 1.00 94.50 264 ARG A O 1
ATOM 2053 N N . LEU A 1 265 ? -17.169 4.961 -12.408 1.00 96.00 265 LEU A N 1
ATOM 2054 C CA . LEU A 1 265 ? -16.718 4.349 -11.147 1.00 96.00 265 LEU A CA 1
ATOM 2055 C C . LEU A 1 265 ? -16.812 2.817 -11.176 1.00 96.00 265 LEU A C 1
ATOM 2057 O O . LEU A 1 265 ? -15.877 2.120 -10.786 1.00 96.00 265 LEU A O 1
ATOM 2061 N N . ASN A 1 266 ? -17.918 2.280 -11.695 1.00 96.25 266 ASN A N 1
ATOM 2062 C CA . ASN A 1 266 ? -18.130 0.836 -11.811 1.00 96.25 266 ASN A CA 1
ATOM 2063 C C . ASN A 1 266 ? -17.236 0.160 -12.863 1.00 96.25 266 ASN A C 1
ATOM 2065 O O . ASN A 1 266 ? -17.050 -1.049 -12.799 1.00 96.25 266 ASN A O 1
ATOM 2069 N N . GLN A 1 267 ? -16.725 0.902 -13.845 1.00 97.00 267 GLN A N 1
ATOM 2070 C CA . GLN A 1 267 ? -15.877 0.359 -14.909 1.00 97.00 267 GLN A CA 1
ATOM 2071 C C . GLN A 1 267 ? -14.387 0.464 -14.593 1.00 97.00 267 GLN A C 1
ATOM 2073 O O . GLN A 1 267 ? -13.602 -0.259 -15.202 1.00 97.00 267 GLN A O 1
ATOM 2078 N N . MET A 1 268 ? -13.992 1.371 -13.695 1.00 96.12 268 MET A N 1
ATOM 2079 C CA . MET A 1 268 ? -12.591 1.758 -13.543 1.00 96.12 268 MET A CA 1
ATOM 2080 C C . MET A 1 268 ? -12.111 1.681 -12.103 1.00 96.12 268 MET A C 1
ATOM 2082 O O . MET A 1 268 ? -11.229 0.882 -11.812 1.00 96.12 268 MET A O 1
ATOM 2086 N N . GLU A 1 269 ? -12.701 2.450 -11.195 1.00 97.50 269 GLU A N 1
ATOM 2087 C CA . GLU A 1 269 ? -12.214 2.545 -9.820 1.00 97.50 269 GLU A CA 1
ATOM 2088 C C . GLU A 1 269 ? -12.609 1.333 -8.953 1.00 97.50 269 GLU A C 1
ATOM 2090 O O . GLU A 1 269 ? -11.791 0.831 -8.187 1.00 97.50 269 GLU A O 1
ATOM 2095 N N . LEU A 1 270 ? -13.835 0.815 -9.097 1.00 98.25 270 LEU A N 1
ATOM 2096 C CA . LEU A 1 270 ? -14.360 -0.277 -8.262 1.00 98.25 270 LEU A CA 1
ATOM 2097 C C . LEU A 1 270 ? -13.947 -1.710 -8.653 1.00 98.25 270 LEU A C 1
ATOM 2099 O O . LEU A 1 270 ? -13.838 -2.529 -7.735 1.00 98.25 270 LEU A O 1
ATOM 2103 N N . PRO A 1 271 ? -13.726 -2.071 -9.936 1.00 98.62 271 PRO A N 1
ATOM 2104 C CA . PRO A 1 271 ? -13.419 -3.453 -10.313 1.00 98.62 271 PRO A CA 1
ATOM 2105 C C . PRO A 1 271 ? -12.240 -4.100 -9.570 1.00 98.62 271 PRO A C 1
ATOM 2107 O O . PRO A 1 271 ? -12.377 -5.262 -9.182 1.00 98.62 271 PRO A O 1
ATOM 2110 N N . PRO A 1 272 ? -11.111 -3.408 -9.297 1.00 98.75 272 PRO A N 1
ATOM 2111 C CA . PRO A 1 272 ? -10.045 -3.999 -8.493 1.00 98.75 272 PRO A CA 1
ATOM 2112 C C . PRO A 1 272 ? -10.509 -4.370 -7.080 1.00 98.75 272 PRO A C 1
ATOM 2114 O O . PRO A 1 272 ? -10.236 -5.474 -6.620 1.00 98.75 272 PRO A O 1
ATOM 2117 N N . PHE A 1 273 ? -11.268 -3.498 -6.405 1.00 98.81 273 PHE A N 1
ATOM 2118 C CA . PHE A 1 273 ? -11.811 -3.796 -5.076 1.00 98.81 273 PHE A CA 1
ATOM 2119 C C . PHE A 1 273 ? -12.801 -4.962 -5.115 1.00 98.81 273 PHE A C 1
ATOM 2121 O O . PHE A 1 273 ? -12.739 -5.828 -4.251 1.00 98.81 273 PHE A O 1
ATOM 2128 N N . GLN A 1 274 ? -13.668 -5.028 -6.130 1.00 98.75 274 GLN A N 1
ATOM 2129 C CA . GLN A 1 274 ? -14.592 -6.152 -6.321 1.00 98.75 274 GLN A CA 1
ATOM 2130 C C . GLN A 1 274 ? -13.854 -7.487 -6.441 1.00 98.75 274 GLN A C 1
ATOM 2132 O O . GLN A 1 274 ? -14.238 -8.451 -5.783 1.00 98.75 274 GLN A O 1
ATOM 2137 N N . GLN A 1 275 ? -12.781 -7.530 -7.236 1.00 98.69 275 GLN A N 1
ATOM 2138 C CA . GLN A 1 275 ? -11.950 -8.724 -7.376 1.00 98.69 275 GLN A CA 1
ATOM 2139 C C . GLN A 1 275 ? -11.334 -9.134 -6.032 1.00 98.69 275 GLN A C 1
ATOM 2141 O O . GLN A 1 275 ? -11.435 -10.288 -5.635 1.00 98.69 275 GLN A O 1
ATOM 2146 N N . LEU A 1 276 ? -10.735 -8.190 -5.301 1.00 98.81 276 LEU A N 1
ATOM 2147 C CA . LEU A 1 276 ? -10.087 -8.487 -4.021 1.00 98.81 276 LEU A CA 1
ATOM 2148 C C . LEU A 1 276 ? -11.087 -8.905 -2.932 1.00 98.81 276 LEU A C 1
ATOM 2150 O O . LEU A 1 276 ? -10.765 -9.762 -2.116 1.00 98.81 276 LEU A O 1
ATOM 2154 N N . ILE A 1 277 ? -12.302 -8.348 -2.929 1.00 98.88 277 ILE A N 1
ATOM 2155 C CA . ILE A 1 277 ? -13.385 -8.789 -2.037 1.00 98.88 277 ILE A CA 1
ATOM 2156 C C . ILE A 1 277 ? -13.772 -10.239 -2.350 1.00 98.88 277 ILE A C 1
ATOM 2158 O O . ILE A 1 277 ? -13.848 -11.052 -1.433 1.00 98.88 277 ILE A O 1
ATOM 2162 N N . GLN A 1 278 ? -13.951 -10.582 -3.630 1.00 98.56 278 GLN A N 1
ATOM 2163 C CA . GLN A 1 278 ? -14.250 -11.956 -4.059 1.00 98.56 278 GLN A CA 1
ATOM 2164 C C . GLN A 1 278 ? -13.132 -12.939 -3.687 1.00 98.56 278 GLN A C 1
ATOM 2166 O O . GLN A 1 278 ? -13.414 -14.077 -3.323 1.00 98.56 278 GLN A O 1
ATOM 2171 N N . ASP A 1 279 ? -11.880 -12.482 -3.724 1.00 98.62 279 ASP A N 1
ATOM 2172 C CA . ASP A 1 279 ? -10.703 -13.266 -3.339 1.00 98.62 279 ASP A CA 1
ATOM 2173 C C . ASP A 1 279 ? -10.424 -13.251 -1.820 1.00 98.62 279 ASP A C 1
ATOM 2175 O O . ASP A 1 279 ? -9.410 -13.794 -1.375 1.00 98.62 279 ASP A O 1
ATOM 2179 N N . GLY A 1 280 ? -11.303 -12.647 -1.012 1.00 98.25 280 GLY A N 1
ATOM 2180 C CA . GLY A 1 280 ? -11.244 -12.703 0.449 1.00 98.25 280 GLY A CA 1
ATOM 2181 C C . GLY A 1 280 ? -10.247 -11.737 1.095 1.00 98.25 280 GLY A C 1
ATOM 2182 O O . GLY A 1 280 ? -9.564 -12.111 2.053 1.00 98.25 280 GLY A O 1
ATOM 2183 N N . VAL A 1 281 ? -10.127 -10.501 0.597 1.00 98.75 281 VAL A N 1
ATOM 2184 C CA . VAL A 1 281 ? -9.304 -9.467 1.248 1.00 98.75 281 VAL A CA 1
ATOM 2185 C C . VAL A 1 281 ? -9.726 -9.247 2.705 1.00 98.75 281 VAL A C 1
ATOM 2187 O O . VAL A 1 281 ? -10.907 -9.119 3.023 1.00 98.75 281 VAL A O 1
ATOM 2190 N N . ALA A 1 282 ? -8.753 -9.191 3.611 1.00 98.62 282 ALA A N 1
ATOM 2191 C CA . ALA A 1 282 ? -8.986 -9.105 5.048 1.00 98.62 282 ALA A CA 1
ATOM 2192 C C . ALA A 1 282 ? -9.286 -7.676 5.521 1.00 98.62 282 ALA A C 1
ATOM 2194 O O . ALA A 1 282 ? -9.929 -7.501 6.560 1.00 98.62 282 ALA A O 1
ATOM 2195 N N . GLY A 1 283 ? -8.829 -6.662 4.779 1.00 98.81 283 GLY A N 1
ATOM 2196 C CA . GLY A 1 283 ? -9.056 -5.258 5.096 1.00 98.81 283 GLY A CA 1
ATOM 2197 C C . GLY A 1 283 ? -9.201 -4.350 3.873 1.00 98.81 283 GLY A C 1
ATOM 2198 O O . GLY A 1 283 ? -8.641 -4.611 2.810 1.00 98.81 283 GLY A O 1
ATOM 2199 N N . ILE A 1 284 ? -9.913 -3.237 4.041 1.00 98.94 284 ILE A N 1
ATOM 2200 C CA . ILE A 1 284 ? -9.994 -2.144 3.064 1.00 98.94 284 ILE A CA 1
ATOM 2201 C C . ILE A 1 284 ? -9.737 -0.817 3.774 1.00 98.94 284 ILE A C 1
ATOM 2203 O O . ILE A 1 284 ? -10.310 -0.555 4.829 1.00 98.94 284 ILE A O 1
ATOM 2207 N N . MET A 1 285 ? -8.892 0.032 3.188 1.00 98.88 285 MET A N 1
ATOM 2208 C CA . MET A 1 285 ? -8.655 1.392 3.669 1.00 98.88 285 MET A CA 1
ATOM 2209 C C . MET A 1 285 ? -9.477 2.399 2.865 1.00 98.88 285 MET A C 1
ATOM 2211 O O . MET A 1 285 ? -9.367 2.464 1.639 1.00 98.88 285 MET A O 1
ATOM 2215 N N . ALA A 1 286 ? -10.281 3.198 3.561 1.00 98.56 286 ALA A N 1
ATOM 2216 C CA . ALA A 1 286 ? -11.137 4.229 2.998 1.00 98.56 286 ALA A CA 1
ATOM 2217 C C . ALA A 1 286 ? -10.397 5.564 2.851 1.00 98.56 286 ALA A C 1
ATOM 2219 O O . ALA A 1 286 ? -9.953 6.151 3.837 1.00 98.56 286 ALA A O 1
ATOM 2220 N N . ALA A 1 287 ? -10.335 6.077 1.625 1.00 96.94 287 ALA A N 1
ATOM 2221 C CA . ALA A 1 287 ? -9.648 7.313 1.279 1.00 96.94 287 ALA A CA 1
ATOM 2222 C C . ALA A 1 287 ? -10.370 8.566 1.802 1.00 96.94 287 ALA A C 1
ATOM 2224 O O . ALA A 1 287 ? -11.589 8.576 2.013 1.00 96.94 287 ALA A O 1
ATOM 2225 N N . HIS A 1 288 ? -9.637 9.675 1.890 1.00 96.19 288 HIS A N 1
ATOM 2226 C CA . HIS A 1 288 ? -10.207 11.015 2.036 1.00 96.19 288 HIS A CA 1
ATOM 2227 C C . HIS A 1 288 ? -10.442 11.656 0.661 1.00 96.19 288 HIS A C 1
ATOM 2229 O O . HIS A 1 288 ? -9.663 12.504 0.232 1.00 96.19 288 HIS A O 1
ATOM 2235 N N . LEU A 1 289 ? -11.501 11.235 -0.038 1.00 95.31 289 LEU A N 1
ATOM 2236 C CA . LEU A 1 289 ? -11.880 11.748 -1.361 1.00 95.31 289 LEU A CA 1
ATOM 2237 C C . LEU A 1 289 ? -13.281 12.348 -1.340 1.00 95.31 289 LEU A C 1
ATOM 2239 O O . LEU A 1 289 ? -14.183 11.785 -0.726 1.00 95.31 289 LEU A O 1
ATOM 2243 N N . PHE A 1 290 ? -13.496 13.444 -2.060 1.00 95.00 290 PHE A N 1
ATOM 2244 C CA . PHE A 1 290 ? -14.841 13.914 -2.365 1.00 95.00 290 PHE A CA 1
ATOM 2245 C C . PHE A 1 290 ? -15.330 13.293 -3.678 1.00 95.00 290 PHE A C 1
ATOM 2247 O O . PHE A 1 290 ? -14.796 13.567 -4.752 1.00 95.00 290 PHE A O 1
ATOM 2254 N N . VAL A 1 291 ? -16.364 12.455 -3.599 1.00 96.19 291 VAL A N 1
ATOM 2255 C CA . VAL A 1 291 ? -16.943 11.767 -4.763 1.00 96.19 291 VAL A CA 1
ATOM 2256 C C . VAL A 1 291 ? -18.440 12.087 -4.822 1.00 96.19 291 VAL A C 1
ATOM 2258 O O . VAL A 1 291 ? -19.246 11.336 -4.270 1.00 96.19 291 VAL A O 1
ATOM 2261 N N . PRO A 1 292 ? -18.853 13.201 -5.461 1.00 94.94 292 PRO A N 1
ATOM 2262 C CA . PRO A 1 292 ? -20.233 13.694 -5.396 1.00 94.94 292 PRO A CA 1
ATOM 2263 C C . PRO A 1 292 ? -21.273 12.714 -5.946 1.00 94.94 292 PRO A C 1
ATOM 2265 O O . PRO A 1 292 ? -22.424 12.743 -5.522 1.00 94.94 292 PRO A O 1
ATOM 2268 N N . ASN A 1 293 ? -20.881 11.836 -6.871 1.00 94.62 293 ASN A N 1
ATOM 2269 C CA . ASN A 1 293 ? -21.767 10.803 -7.410 1.00 94.62 293 ASN A CA 1
ATOM 2270 C C . ASN A 1 293 ? -21.968 9.605 -6.460 1.00 94.62 293 ASN A C 1
ATOM 2272 O O . ASN A 1 293 ? -22.756 8.716 -6.777 1.00 94.62 293 ASN A O 1
ATOM 2276 N N . LEU A 1 294 ? -21.281 9.579 -5.311 1.00 95.75 294 LEU A N 1
ATOM 2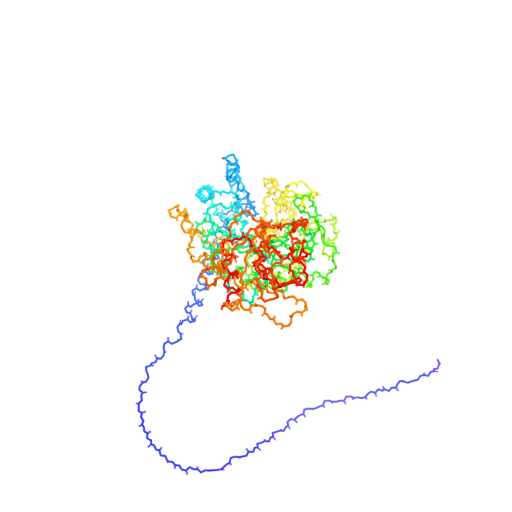277 C CA . LEU A 1 294 ? -21.517 8.638 -4.210 1.00 95.75 294 LEU A CA 1
ATOM 2278 C C . LEU A 1 294 ? -22.097 9.348 -2.979 1.00 95.75 294 LEU A C 1
ATOM 2280 O O . LEU A 1 294 ? -23.067 8.878 -2.394 1.00 95.75 294 LEU A O 1
ATOM 2284 N N . ASP A 1 295 ? -21.530 10.496 -2.602 1.00 96.12 295 ASP A N 1
ATOM 2285 C CA . ASP A 1 295 ? -22.047 11.348 -1.532 1.00 96.12 295 ASP A CA 1
ATOM 2286 C C . ASP A 1 295 ? -21.744 12.820 -1.839 1.00 96.12 295 ASP A C 1
ATOM 2288 O O . ASP A 1 295 ? -20.595 13.259 -1.819 1.00 96.12 295 ASP A O 1
ATOM 2292 N N . ASN A 1 296 ? -22.785 13.600 -2.130 1.00 93.75 296 ASN A N 1
ATOM 2293 C CA . ASN A 1 296 ? -22.670 15.027 -2.436 1.00 93.75 296 ASN A CA 1
ATOM 2294 C C . ASN A 1 296 ? -22.901 15.937 -1.218 1.00 93.75 296 ASN A C 1
ATOM 2296 O O . ASN A 1 296 ? -22.896 17.164 -1.357 1.00 93.75 296 ASN A O 1
ATOM 2300 N N . ARG A 1 297 ? -23.111 15.376 -0.021 1.00 93.06 297 ARG A N 1
ATOM 2301 C CA . ARG A 1 297 ? -23.447 16.161 1.171 1.00 93.06 297 ARG A CA 1
ATOM 2302 C C . ARG A 1 297 ? -22.211 16.892 1.676 1.00 93.06 297 ARG A C 1
ATOM 2304 O O . ARG A 1 297 ? -21.253 16.264 2.105 1.00 93.06 297 ARG A O 1
ATOM 2311 N N . ASN A 1 298 ? -22.253 18.223 1.695 1.00 87.44 298 ASN A N 1
ATOM 2312 C CA . ASN A 1 298 ? -21.256 19.080 2.354 1.00 87.44 298 ASN A CA 1
ATOM 2313 C C . ASN A 1 298 ? -19.789 18.771 1.991 1.00 87.44 298 ASN A C 1
ATOM 2315 O O . ASN A 1 298 ? -18.927 18.894 2.850 1.00 87.44 298 ASN A O 1
ATOM 2319 N N . GLN A 1 299 ? -19.510 18.359 0.748 1.00 90.12 299 GLN A N 1
ATOM 2320 C CA . GLN A 1 299 ? -18.170 17.938 0.302 1.00 90.12 299 GLN A CA 1
ATOM 2321 C C . GLN A 1 299 ? -17.559 16.770 1.101 1.00 90.12 299 GLN A C 1
ATOM 2323 O O . GLN A 1 299 ? -16.346 16.606 1.125 1.00 90.12 299 GLN A O 1
ATOM 2328 N N . ARG A 1 300 ? -18.384 15.944 1.751 1.00 93.31 300 ARG A N 1
ATOM 2329 C CA . ARG A 1 300 ? -17.955 14.918 2.709 1.00 93.31 300 ARG A CA 1
ATOM 2330 C C . ARG A 1 300 ? -16.963 13.904 2.102 1.00 93.31 300 ARG A C 1
ATOM 2332 O O . ARG A 1 300 ? -17.265 13.325 1.059 1.00 93.31 300 ARG A O 1
ATOM 2339 N N . PRO A 1 301 ? -15.823 13.634 2.772 1.00 96.19 301 PRO A N 1
ATOM 2340 C CA . PRO A 1 301 ? -14.883 12.603 2.367 1.00 96.19 301 PRO A CA 1
ATOM 2341 C C . PRO A 1 301 ? -15.514 11.215 2.416 1.00 96.19 301 PRO A C 1
ATOM 2343 O O . PRO A 1 301 ? -16.290 10.906 3.324 1.00 96.19 301 PRO A O 1
ATOM 2346 N N . THR A 1 302 ? -15.108 10.347 1.497 1.00 97.06 302 THR A N 1
ATOM 2347 C CA . THR A 1 302 ? -15.538 8.946 1.409 1.00 97.06 302 THR A CA 1
ATOM 2348 C C . THR A 1 302 ? -15.316 8.172 2.710 1.00 97.06 302 THR A C 1
ATOM 2350 O O . THR A 1 302 ? -16.192 7.416 3.118 1.00 97.06 302 THR A O 1
ATOM 2353 N N . SER A 1 303 ? -14.223 8.429 3.435 1.00 97.62 303 SER A N 1
ATOM 2354 C CA . SER A 1 303 ? -13.952 7.839 4.757 1.00 97.62 303 SER A CA 1
ATOM 2355 C C . SER A 1 303 ? -14.926 8.269 5.863 1.00 97.62 303 SER A C 1
ATOM 2357 O O . SER A 1 303 ? -14.973 7.630 6.908 1.00 97.62 303 SER A O 1
ATOM 2359 N N . LEU A 1 304 ? -15.663 9.369 5.680 1.00 98.00 304 LEU A N 1
ATOM 2360 C CA . LEU A 1 304 ? -16.637 9.907 6.640 1.00 98.00 304 LEU A CA 1
ATOM 2361 C C . LEU A 1 304 ? -18.083 9.717 6.155 1.00 98.00 304 LEU A C 1
ATOM 2363 O O . LEU A 1 304 ? -19.007 10.305 6.729 1.00 98.00 304 LEU A O 1
ATOM 2367 N N . SER A 1 305 ? -18.290 8.940 5.087 1.00 98.19 305 SER A N 1
ATOM 2368 C CA . SER A 1 305 ? -19.587 8.737 4.445 1.00 98.19 305 SER A CA 1
ATOM 2369 C C . SER A 1 305 ? -20.127 7.327 4.675 1.00 98.19 305 SER A C 1
ATOM 2371 O O . SER A 1 305 ? -19.580 6.343 4.180 1.00 98.19 305 SER A O 1
ATOM 2373 N N . SER A 1 306 ? -21.273 7.233 5.353 1.00 97.81 306 SER A N 1
ATOM 2374 C CA . SER A 1 306 ? -22.011 5.973 5.484 1.00 97.81 306 SER A CA 1
ATOM 2375 C C . SER A 1 306 ? -22.529 5.443 4.145 1.00 97.81 306 SER A C 1
ATOM 2377 O O . SER A 1 306 ? -22.594 4.236 3.977 1.00 97.81 306 SER A O 1
ATOM 2379 N N . TYR A 1 307 ? -22.832 6.312 3.172 1.00 98.12 307 TYR A N 1
ATOM 2380 C CA . TYR A 1 307 ? -23.272 5.878 1.837 1.00 98.12 307 TYR A CA 1
ATOM 2381 C C . TYR A 1 307 ? -22.158 5.148 1.084 1.00 98.12 307 TYR A C 1
ATOM 2383 O O . TYR A 1 307 ? -22.409 4.261 0.274 1.00 98.12 307 TYR A O 1
ATOM 2391 N N . VAL A 1 308 ? -20.906 5.506 1.367 1.00 98.44 308 VAL A N 1
ATOM 2392 C CA . VAL A 1 308 ? -19.743 4.874 0.748 1.00 98.44 308 VAL A CA 1
ATOM 2393 C C . VAL A 1 308 ? -19.333 3.617 1.514 1.00 98.44 308 VAL A C 1
ATOM 2395 O O . VAL A 1 308 ? -19.073 2.588 0.896 1.00 98.44 308 VAL A O 1
ATOM 2398 N N . LEU A 1 309 ? -19.273 3.671 2.846 1.00 98.69 309 LEU A N 1
ATOM 2399 C CA . LEU A 1 309 ? -18.739 2.557 3.635 1.00 98.69 309 LEU A CA 1
ATOM 2400 C C . LEU A 1 309 ? -19.783 1.506 4.011 1.00 98.69 309 LEU A C 1
ATOM 2402 O O . LEU A 1 309 ? -19.455 0.328 4.001 1.00 98.69 309 LEU A O 1
ATOM 2406 N N . LYS A 1 310 ? -21.022 1.887 4.324 1.00 98.25 310 LYS A N 1
ATOM 2407 C CA . LYS A 1 310 ? -22.093 0.928 4.635 1.00 98.25 310 LYS A CA 1
ATOM 2408 C C . LYS A 1 310 ? -22.801 0.529 3.344 1.00 98.25 310 LYS A C 1
ATOM 2410 O O . LYS A 1 310 ? -22.589 -0.577 2.863 1.00 98.25 310 LYS A O 1
ATOM 2415 N N . ASP A 1 311 ? -23.504 1.464 2.713 1.00 98.31 311 ASP A N 1
ATOM 2416 C CA . ASP A 1 311 ? -24.400 1.140 1.597 1.00 98.31 311 ASP A CA 1
ATOM 2417 C C . ASP A 1 311 ? -23.641 0.614 0.360 1.00 98.31 311 ASP A C 1
ATOM 2419 O O . ASP A 1 311 ? -24.057 -0.348 -0.286 1.00 98.31 311 ASP A O 1
ATOM 2423 N N . LEU A 1 312 ? -22.506 1.226 0.002 1.00 98.50 312 LEU A N 1
ATOM 2424 C CA . LEU A 1 312 ? -21.704 0.759 -1.128 1.00 98.50 312 LEU A CA 1
ATOM 2425 C C . LEU A 1 312 ? -20.775 -0.401 -0.741 1.00 98.50 312 LEU A C 1
ATOM 2427 O O . LEU A 1 312 ? -20.863 -1.467 -1.344 1.00 98.50 312 LEU A O 1
ATOM 2431 N N . LEU A 1 313 ? -19.853 -0.199 0.201 1.00 98.69 313 LEU A N 1
ATOM 2432 C CA . LEU A 1 313 ? -18.807 -1.187 0.475 1.00 98.69 313 LEU A CA 1
ATOM 2433 C C . LEU A 1 313 ? -19.336 -2.451 1.174 1.00 98.69 313 LEU A C 1
ATOM 2435 O O . LEU A 1 313 ? -19.056 -3.551 0.700 1.00 98.69 313 LEU A O 1
ATOM 2439 N N . ARG A 1 314 ? -20.086 -2.316 2.275 1.00 98.12 314 ARG A N 1
ATOM 2440 C CA . ARG A 1 314 ? -20.659 -3.476 2.980 1.00 98.12 314 ARG A CA 1
ATOM 2441 C C . ARG A 1 314 ? -21.827 -4.066 2.194 1.00 98.12 314 ARG A C 1
ATOM 2443 O O . ARG A 1 314 ? -21.747 -5.211 1.767 1.00 98.12 314 ARG A O 1
ATOM 2450 N N . ASP A 1 315 ? -22.872 -3.280 1.942 1.00 98.19 315 ASP A N 1
ATOM 2451 C CA . ASP A 1 315 ? -24.148 -3.822 1.463 1.00 98.19 315 ASP A CA 1
ATOM 2452 C C . ASP A 1 315 ? -24.109 -4.171 -0.032 1.00 98.19 315 ASP A C 1
ATOM 2454 O O . ASP A 1 315 ? -24.518 -5.261 -0.431 1.00 98.19 315 ASP A O 1
ATOM 2458 N N . SER A 1 316 ? -23.613 -3.265 -0.886 1.00 98.12 316 SER A N 1
ATOM 2459 C CA . SER A 1 316 ? -23.608 -3.494 -2.337 1.00 98.12 316 SER A CA 1
ATOM 2460 C C . SER A 1 316 ? -22.448 -4.361 -2.824 1.00 98.12 316 SER A C 1
ATOM 2462 O O . SER A 1 316 ? -22.632 -5.075 -3.811 1.00 98.12 316 SER A O 1
ATOM 2464 N N . LEU A 1 317 ? -21.255 -4.247 -2.231 1.00 98.25 317 LEU A N 1
ATOM 2465 C CA . LEU A 1 317 ? -20.078 -5.024 -2.642 1.00 98.25 317 LEU A CA 1
ATOM 2466 C C . LEU A 1 317 ? -19.858 -6.284 -1.793 1.00 98.25 317 LEU A C 1
ATOM 2468 O O . LEU A 1 317 ? -19.069 -7.130 -2.205 1.00 98.25 317 LEU A O 1
ATOM 2472 N N . GLY A 1 318 ? -20.557 -6.436 -0.663 1.00 98.25 318 GLY A N 1
ATOM 2473 C CA . GLY A 1 318 ? -20.491 -7.633 0.181 1.00 98.25 318 GLY A CA 1
ATOM 2474 C C . GLY A 1 318 ? -19.179 -7.772 0.953 1.00 98.25 318 GLY A C 1
ATOM 2475 O O . GLY A 1 318 ? -18.704 -8.886 1.155 1.00 98.25 318 GLY A O 1
ATOM 2476 N N . PHE A 1 319 ? -18.529 -6.664 1.318 1.00 98.75 319 PHE A N 1
ATOM 2477 C CA . PHE A 1 319 ? -17.282 -6.731 2.078 1.00 98.75 319 PHE A CA 1
ATOM 2478 C C . PHE A 1 319 ? -17.545 -6.988 3.565 1.00 98.75 319 PHE A C 1
ATOM 2480 O O . PHE A 1 319 ? -18.162 -6.155 4.219 1.00 98.75 319 PHE A O 1
ATOM 2487 N N . ASP A 1 320 ? -16.964 -8.046 4.136 1.00 96.38 320 ASP A N 1
ATOM 2488 C CA . ASP A 1 320 ? -17.127 -8.414 5.557 1.00 96.38 320 ASP A CA 1
ATOM 2489 C C . ASP A 1 320 ? -15.829 -8.308 6.394 1.00 96.38 320 ASP A C 1
ATOM 2491 O O . ASP A 1 320 ? -15.828 -8.568 7.596 1.00 96.38 320 ASP A O 1
ATOM 2495 N N . GLY A 1 321 ? -14.714 -7.862 5.797 1.00 98.12 321 GLY A N 1
ATOM 2496 C CA . GLY A 1 321 ? -13.417 -7.682 6.477 1.00 98.12 321 GLY A CA 1
ATOM 2497 C C . GLY A 1 321 ? -13.303 -6.387 7.297 1.00 98.12 321 GLY A C 1
ATOM 2498 O O . GLY A 1 321 ? -14.293 -5.708 7.527 1.00 98.12 321 GLY A O 1
ATOM 2499 N N . LEU A 1 322 ? -12.105 -6.007 7.751 1.00 98.69 322 LEU A N 1
ATOM 2500 C CA . LEU A 1 322 ? -11.889 -4.760 8.511 1.00 98.69 322 LEU A CA 1
ATOM 2501 C C . LEU A 1 322 ? -11.906 -3.517 7.607 1.00 98.69 322 LEU A C 1
ATOM 2503 O O . LEU A 1 322 ? -11.190 -3.470 6.608 1.00 98.69 322 LEU A O 1
ATOM 2507 N N . VAL A 1 323 ? -12.641 -2.471 7.987 1.00 98.88 323 VAL A N 1
ATOM 2508 C CA . VAL A 1 323 ? -12.543 -1.148 7.350 1.00 98.88 323 VAL A CA 1
ATOM 2509 C C . VAL A 1 323 ? -11.623 -0.246 8.168 1.00 98.88 323 VAL A C 1
ATOM 2511 O O . VAL A 1 323 ? -11.864 0.014 9.347 1.00 98.88 323 VAL A O 1
ATOM 2514 N N . PHE A 1 324 ? -10.580 0.267 7.531 1.00 98.88 324 PHE A N 1
ATOM 2515 C CA . PHE A 1 324 ? -9.656 1.239 8.104 1.00 98.88 324 PHE A CA 1
ATOM 2516 C C . PHE A 1 324 ? -9.955 2.616 7.525 1.00 98.88 324 PHE A C 1
ATOM 2518 O O . PHE A 1 324 ? -10.137 2.744 6.314 1.00 98.88 324 PHE A O 1
ATOM 2525 N N . SER A 1 325 ? -9.935 3.661 8.349 1.00 98.75 325 SER A N 1
ATOM 2526 C CA . SER A 1 325 ? -9.810 5.003 7.784 1.00 98.75 325 SER A CA 1
ATOM 2527 C C . SER A 1 325 ? -8.402 5.178 7.210 1.00 98.75 325 SER A C 1
ATOM 2529 O O . SER A 1 325 ? -7.446 4.601 7.730 1.00 98.75 325 SER A O 1
ATOM 2531 N N . ASP A 1 326 ? -8.242 6.021 6.195 1.00 97.56 326 ASP A N 1
ATOM 2532 C CA . ASP A 1 326 ? -6.949 6.674 5.975 1.00 97.56 326 ASP A CA 1
ATOM 2533 C C . ASP A 1 326 ? -6.611 7.583 7.184 1.00 97.56 326 ASP A C 1
ATOM 2535 O O . ASP A 1 326 ? -7.424 7.745 8.111 1.00 97.56 326 ASP A O 1
ATOM 2539 N N . ALA A 1 327 ? -5.392 8.113 7.241 1.00 97.62 327 ALA A N 1
ATOM 2540 C CA . ALA A 1 327 ? -4.893 8.817 8.416 1.00 97.62 327 ALA A CA 1
ATOM 2541 C C . ALA A 1 327 ? -5.720 10.081 8.734 1.00 97.62 327 ALA A C 1
ATOM 2543 O O . ALA A 1 327 ? -5.677 11.090 8.032 1.00 97.62 327 ALA A O 1
ATOM 2544 N N . LEU A 1 328 ? -6.425 10.073 9.870 1.00 97.12 328 LEU A N 1
ATOM 2545 C CA . LEU A 1 328 ? -7.361 11.135 10.268 1.00 97.12 328 LEU A CA 1
ATOM 2546 C C . LEU A 1 328 ? -6.687 12.469 10.623 1.00 97.12 328 LEU A C 1
ATOM 2548 O O . LEU A 1 328 ? -7.371 13.470 10.837 1.00 97.12 328 LEU A O 1
ATOM 2552 N N . ASN A 1 329 ? -5.357 12.503 10.697 1.00 92.81 329 ASN A N 1
ATOM 2553 C CA . ASN A 1 329 ? -4.580 13.730 10.839 1.00 92.81 329 ASN A CA 1
ATOM 2554 C C . ASN A 1 329 ? -4.296 14.433 9.494 1.00 92.81 329 ASN A C 1
ATOM 2556 O O . ASN A 1 329 ? -3.692 15.507 9.496 1.00 92.81 329 ASN A O 1
ATOM 2560 N N . MET A 1 330 ? -4.711 13.854 8.360 1.00 90.25 330 MET A N 1
ATOM 2561 C CA . MET A 1 330 ? -4.562 14.444 7.029 1.00 90.25 330 MET A CA 1
ATOM 2562 C C . MET A 1 330 ? -5.529 15.606 6.797 1.00 90.25 330 MET A C 1
ATOM 2564 O O . MET A 1 330 ? -6.669 15.616 7.266 1.00 90.25 330 MET A O 1
ATOM 2568 N N . GLN A 1 331 ? -5.105 16.570 5.973 1.00 85.81 331 GLN A N 1
ATOM 2569 C CA . GLN A 1 331 ? -5.928 17.732 5.636 1.00 85.81 331 GLN A CA 1
ATOM 2570 C C . GLN A 1 331 ? -7.241 17.340 4.934 1.00 85.81 331 GLN A C 1
ATOM 2572 O O . GLN A 1 331 ? -8.258 17.992 5.169 1.00 85.81 331 GLN A O 1
ATOM 2577 N N . GLY A 1 332 ? -7.256 16.271 4.128 1.00 79.25 332 GLY A N 1
ATOM 2578 C CA . GLY A 1 332 ? -8.470 15.767 3.474 1.00 79.25 332 GLY A CA 1
ATOM 2579 C C . GLY A 1 332 ? -9.573 15.299 4.436 1.00 79.25 332 GLY A C 1
ATOM 2580 O O . GLY A 1 332 ? -10.745 15.341 4.073 1.00 79.25 332 GLY A O 1
ATOM 2581 N N . ALA A 1 333 ? -9.236 14.914 5.671 1.00 84.50 333 ALA A N 1
ATOM 2582 C CA . ALA A 1 333 ? -10.212 14.555 6.708 1.00 84.50 333 ALA A CA 1
ATOM 2583 C C . ALA A 1 333 ? -10.687 15.756 7.546 1.00 84.50 333 ALA A C 1
ATOM 2585 O O . ALA A 1 333 ? -11.632 15.645 8.329 1.00 84.50 333 ALA A O 1
ATOM 2586 N N . SER A 1 334 ? -10.016 16.903 7.417 1.00 81.81 334 SER A N 1
ATOM 2587 C CA . SER A 1 334 ? -10.286 18.093 8.224 1.00 81.81 334 SER A CA 1
ATOM 2588 C C . SER A 1 334 ? -11.539 18.852 7.759 1.00 81.81 334 SER A C 1
ATOM 2590 O O . SER A 1 334 ? -12.061 18.629 6.670 1.00 81.81 334 SER A O 1
ATOM 2592 N N . GLY A 1 335 ? -12.031 19.778 8.588 1.00 81.88 335 GLY A N 1
ATOM 2593 C CA . GLY A 1 335 ? -13.162 20.651 8.234 1.00 81.88 335 GLY A CA 1
ATOM 2594 C C . GLY A 1 335 ? -14.548 20.105 8.594 1.00 81.88 335 GLY A C 1
ATOM 2595 O O . GLY A 1 335 ? -15.541 20.790 8.370 1.00 81.88 335 GLY A O 1
ATOM 2596 N N . TYR A 1 336 ? -14.618 18.928 9.222 1.00 85.75 336 TYR A N 1
ATOM 2597 C CA . TYR A 1 336 ? -15.861 18.279 9.669 1.00 85.75 336 TYR A CA 1
ATOM 2598 C C . TYR A 1 336 ? -16.034 18.309 11.194 1.00 85.75 336 TYR A C 1
ATOM 2600 O O . TYR A 1 336 ? -16.624 17.408 11.781 1.00 85.75 336 TYR A O 1
ATOM 2608 N N . GLY A 1 337 ? -15.505 19.356 11.833 1.00 90.19 337 GLY A N 1
ATOM 2609 C CA . GLY A 1 337 ? -15.447 19.513 13.286 1.00 90.19 337 GLY A CA 1
ATOM 2610 C C . GLY A 1 337 ? -14.011 19.501 13.814 1.00 90.19 337 GLY A C 1
ATOM 2611 O O . GLY A 1 337 ? -13.051 19.625 13.053 1.00 90.19 337 GLY A O 1
ATOM 2612 N N . GLY A 1 338 ? -13.868 19.391 15.137 1.00 94.75 338 GLY A N 1
ATOM 2613 C CA . GLY A 1 338 ? -12.568 19.158 15.774 1.00 94.75 338 GLY A CA 1
ATOM 2614 C C . GLY A 1 338 ? -12.089 17.715 15.581 1.00 94.75 338 GLY A C 1
ATOM 2615 O O . GLY A 1 338 ? -12.862 16.854 15.172 1.00 94.75 338 GLY A O 1
ATOM 2616 N N . ALA A 1 339 ? -10.830 17.430 15.924 1.00 95.94 339 ALA A N 1
ATOM 2617 C CA . ALA A 1 339 ? -10.225 16.104 15.744 1.00 95.94 339 ALA A CA 1
ATOM 2618 C C . ALA A 1 339 ? -11.042 14.951 16.365 1.00 95.94 339 ALA A C 1
ATOM 2620 O O . ALA A 1 339 ? -11.193 13.898 15.747 1.00 95.94 339 ALA A O 1
ATOM 2621 N N . ALA A 1 340 ? -11.610 15.168 17.555 1.00 97.19 340 ALA A N 1
ATOM 2622 C CA . ALA A 1 340 ? -12.494 14.207 18.212 1.00 97.19 340 ALA A CA 1
ATOM 2623 C C . ALA A 1 340 ? -13.772 13.921 17.404 1.00 97.19 340 ALA A C 1
ATOM 2625 O O . ALA A 1 340 ? -14.176 12.767 17.272 1.00 97.19 340 ALA A O 1
ATOM 2626 N N . GLU A 1 341 ? -14.384 14.961 16.830 1.00 97.44 341 GLU A N 1
ATOM 2627 C CA . GLU A 1 341 ? -15.599 14.829 16.022 1.00 97.44 341 GLU A CA 1
ATOM 2628 C C . GLU A 1 341 ? -15.297 14.152 14.681 1.00 97.44 341 GLU A C 1
ATOM 2630 O O . GLU A 1 341 ? -16.062 13.303 14.246 1.00 97.44 341 GLU A O 1
ATOM 2635 N N . VAL A 1 342 ? -14.151 14.438 14.055 1.00 97.44 342 VAL A N 1
ATOM 2636 C CA . VAL A 1 342 ? -13.722 13.742 12.828 1.00 97.44 342 VAL A CA 1
ATOM 2637 C C . VAL A 1 342 ? -13.587 12.234 13.071 1.00 97.44 342 VAL A C 1
ATOM 2639 O O . VAL A 1 342 ? -14.112 11.438 12.293 1.00 97.44 342 VAL A O 1
ATOM 2642 N N . ALA A 1 343 ? -12.948 11.831 14.173 1.00 98.12 343 ALA A N 1
ATOM 2643 C CA . ALA A 1 343 ? -12.836 10.422 14.550 1.00 98.12 343 ALA A CA 1
ATOM 2644 C C . ALA A 1 343 ? -14.204 9.785 14.853 1.00 98.12 343 ALA A C 1
ATOM 2646 O O . ALA A 1 343 ? -14.474 8.665 14.420 1.00 98.12 343 ALA A O 1
ATOM 2647 N N . TYR A 1 344 ? -15.095 10.513 15.531 1.00 98.31 344 TYR A N 1
ATOM 2648 C CA . TYR A 1 344 ? -16.467 10.070 15.776 1.00 98.31 344 TYR A CA 1
ATOM 2649 C C . TYR A 1 344 ? -17.260 9.860 14.476 1.00 98.31 344 TYR A C 1
ATOM 2651 O O . TYR A 1 344 ? -17.869 8.811 14.274 1.00 98.31 344 TYR A O 1
ATOM 2659 N N . GLN A 1 345 ? -17.198 10.817 13.549 1.00 97.94 345 GLN A N 1
ATOM 2660 C CA . GLN A 1 345 ? -17.853 10.730 12.243 1.00 97.94 345 GLN A CA 1
ATOM 2661 C C . GLN A 1 345 ? -17.296 9.570 11.406 1.00 97.94 345 GLN A C 1
ATOM 2663 O O . GLN A 1 345 ? -18.067 8.869 10.752 1.00 97.94 345 GLN A O 1
ATOM 2668 N N . ALA A 1 346 ? -15.983 9.322 11.455 1.00 98.50 346 ALA A N 1
ATOM 2669 C CA . ALA A 1 346 ? -15.366 8.165 10.808 1.00 98.50 346 ALA A CA 1
ATOM 2670 C C . ALA A 1 346 ? -15.897 6.843 11.392 1.00 98.50 346 ALA A C 1
ATOM 2672 O O . ALA A 1 346 ? -16.229 5.922 10.640 1.00 98.50 346 ALA A O 1
ATOM 2673 N N . PHE A 1 347 ? -16.054 6.753 12.716 1.00 98.62 347 PHE A N 1
ATOM 2674 C CA . PHE A 1 347 ? -16.664 5.586 13.354 1.00 98.62 347 PHE A CA 1
ATOM 2675 C C . PHE A 1 347 ? -18.114 5.379 12.885 1.00 98.62 347 PHE A C 1
ATOM 2677 O O . PHE A 1 347 ? -18.470 4.288 12.427 1.00 98.62 347 PHE A O 1
ATOM 2684 N N . LEU A 1 348 ? -18.942 6.430 12.920 1.00 98.25 348 LEU A N 1
ATOM 2685 C CA . LEU A 1 348 ? -20.339 6.366 12.473 1.00 98.25 348 LEU A CA 1
ATOM 2686 C C . LEU A 1 348 ? -20.475 5.992 10.992 1.00 98.25 348 LEU A C 1
ATOM 2688 O O . LEU A 1 348 ? -21.412 5.276 10.621 1.00 98.25 348 LEU A O 1
ATOM 2692 N N . ALA A 1 349 ? -19.537 6.441 10.155 1.00 98.19 349 ALA A N 1
ATOM 2693 C CA . ALA A 1 349 ? -19.504 6.117 8.736 1.00 98.19 349 ALA A CA 1
ATOM 2694 C C . ALA A 1 349 ? -19.334 4.613 8.488 1.00 98.19 349 ALA A C 1
ATOM 2696 O O . ALA A 1 349 ? -19.926 4.107 7.545 1.00 98.19 349 ALA A O 1
ATOM 2697 N N . GLY A 1 350 ? -18.613 3.894 9.355 1.00 98.25 350 GLY A N 1
ATOM 2698 C CA . GLY A 1 350 ? -18.414 2.444 9.237 1.00 98.25 350 GLY A CA 1
ATOM 2699 C C . GLY A 1 350 ? -16.959 1.980 9.307 1.00 98.25 350 GLY A C 1
ATOM 2700 O O . GLY A 1 350 ? -16.702 0.822 9.005 1.00 98.25 350 GLY A O 1
ATOM 2701 N N . ASN A 1 351 ? -16.013 2.847 9.688 1.00 98.75 351 ASN A N 1
ATOM 2702 C CA . ASN A 1 351 ? -14.634 2.416 9.928 1.00 98.75 351 ASN A CA 1
ATOM 2703 C C . ASN A 1 351 ? -14.552 1.617 11.238 1.00 98.75 351 ASN A C 1
ATOM 2705 O O . ASN A 1 351 ? -15.065 2.054 12.272 1.00 98.75 351 ASN A O 1
ATOM 2709 N N . ASP A 1 352 ? -13.884 0.468 11.197 1.00 98.75 352 ASP A N 1
ATOM 2710 C CA . ASP A 1 352 ? -13.607 -0.375 12.360 1.00 98.75 352 ASP A CA 1
ATOM 2711 C C . ASP A 1 352 ? -12.345 0.093 13.089 1.00 98.75 352 ASP A C 1
ATOM 2713 O O . ASP A 1 352 ? -12.300 0.081 14.316 1.00 98.75 352 ASP A O 1
ATOM 2717 N N . ILE A 1 353 ? -11.328 0.543 12.347 1.00 98.88 353 ILE A N 1
ATOM 2718 C CA . ILE A 1 353 ? -10.082 1.073 12.910 1.00 98.88 353 ILE A CA 1
ATOM 2719 C C . ILE A 1 353 ? -9.834 2.498 12.400 1.00 98.88 353 ILE A C 1
ATOM 2721 O O . ILE A 1 353 ? -9.752 2.758 11.201 1.00 98.88 353 ILE A O 1
ATOM 2725 N N . LEU A 1 354 ? -9.703 3.421 13.350 1.00 98.75 354 LEU A N 1
ATOM 2726 C CA . LEU A 1 354 ? -9.481 4.850 13.175 1.00 98.75 354 LEU A CA 1
ATOM 2727 C C . LEU A 1 354 ? -7.978 5.130 13.221 1.00 98.75 354 LEU A C 1
ATOM 2729 O O . LEU A 1 354 ? -7.354 5.124 14.291 1.00 98.75 354 LEU A O 1
ATOM 2733 N N . VAL A 1 355 ? -7.392 5.345 12.047 1.00 98.69 355 VAL A N 1
ATOM 2734 C CA . VAL A 1 355 ? -5.946 5.487 11.872 1.00 98.69 355 VAL A CA 1
ATOM 2735 C C . VAL A 1 355 ? -5.507 6.912 12.197 1.00 98.69 355 VAL A C 1
ATOM 2737 O O . VAL A 1 355 ? -6.025 7.873 11.634 1.00 98.69 355 VAL A O 1
ATOM 2740 N N . MET A 1 356 ? -4.542 7.059 13.111 1.00 97.75 356 MET A N 1
ATOM 2741 C CA . MET A 1 356 ? -3.881 8.332 13.448 1.00 97.75 356 MET A CA 1
ATOM 2742 C C . MET A 1 356 ? -4.842 9.452 13.894 1.00 97.75 356 MET A C 1
ATOM 2744 O O . MET A 1 356 ? -4.679 10.622 13.537 1.00 97.75 356 MET A O 1
ATOM 2748 N N . ALA A 1 357 ? -5.849 9.109 14.703 1.00 96.56 357 ALA A N 1
ATOM 2749 C CA . ALA A 1 357 ? -6.734 10.097 15.322 1.00 96.56 357 ALA A CA 1
ATOM 2750 C C . ALA A 1 357 ? -5.954 11.026 16.277 1.00 96.56 357 ALA A C 1
ATOM 2752 O O . ALA A 1 357 ? -5.294 10.559 17.203 1.00 96.56 357 ALA A O 1
ATOM 2753 N N . GLN A 1 358 ? -6.065 12.346 16.089 1.00 93.69 358 GLN A N 1
ATOM 2754 C CA . GLN A 1 358 ? -5.266 13.321 16.852 1.00 93.69 358 GLN A CA 1
ATOM 2755 C C . GLN A 1 358 ? -5.740 13.535 18.302 1.00 93.69 358 GLN A C 1
ATOM 2757 O O . GLN A 1 358 ? -4.929 13.855 19.166 1.00 93.69 358 GLN A O 1
ATOM 2762 N N . ASP A 1 359 ? -7.040 13.377 18.581 1.00 96.12 359 ASP A N 1
ATOM 2763 C CA . ASP A 1 359 ? -7.623 13.529 19.923 1.00 96.12 359 ASP A CA 1
ATOM 2764 C C . ASP A 1 359 ? -8.416 12.279 20.322 1.00 96.12 359 ASP A C 1
ATOM 2766 O O . ASP A 1 359 ? -9.646 12.245 20.285 1.00 96.12 359 ASP A O 1
ATOM 2770 N N . ILE A 1 360 ? -7.691 11.223 20.699 1.00 97.50 360 ILE A N 1
ATOM 2771 C CA . ILE A 1 360 ? -8.283 9.939 21.104 1.00 97.50 360 ILE A CA 1
ATOM 2772 C C . ILE A 1 360 ? -9.132 10.098 22.370 1.00 97.50 360 ILE A C 1
ATOM 2774 O O . ILE A 1 360 ? -10.189 9.487 22.491 1.00 97.50 360 ILE A O 1
ATOM 2778 N N . GLY A 1 361 ? -8.698 10.932 23.321 1.00 97.56 361 GLY A N 1
ATOM 2779 C CA . GLY A 1 361 ? -9.439 11.169 24.560 1.00 97.56 361 GLY A CA 1
ATOM 2780 C C . GLY A 1 361 ? -10.805 11.803 24.308 1.00 97.56 361 GLY A C 1
ATOM 2781 O O . GLY A 1 361 ? -11.808 11.307 24.823 1.00 97.56 361 GLY A O 1
ATOM 2782 N N . GLY A 1 362 ? -10.845 12.861 23.494 1.00 98.06 362 GLY A N 1
ATOM 2783 C CA . GLY A 1 362 ? -12.089 13.495 23.073 1.00 98.06 362 GLY A CA 1
ATOM 2784 C C . GLY A 1 362 ? -12.951 12.577 22.207 1.00 98.06 362 GLY A C 1
ATOM 2785 O O . GLY A 1 362 ? -14.161 12.518 22.410 1.00 98.06 362 GLY A O 1
ATOM 2786 N N . ALA A 1 363 ? -12.349 11.805 21.297 1.00 98.19 363 ALA A N 1
ATOM 2787 C CA . ALA A 1 363 ? -13.078 10.857 20.455 1.00 98.19 363 ALA A CA 1
ATOM 2788 C C . ALA A 1 363 ? -13.752 9.747 21.281 1.00 98.19 363 ALA A C 1
ATOM 2790 O O . ALA A 1 363 ? -14.922 9.443 21.059 1.00 98.19 363 ALA A O 1
ATOM 2791 N N . VAL A 1 364 ? -13.057 9.185 22.279 1.00 98.44 364 VAL A N 1
ATOM 2792 C CA . VAL A 1 364 ? -13.645 8.214 23.220 1.00 98.44 364 VAL A CA 1
ATOM 2793 C C . VAL A 1 364 ? -14.813 8.839 23.982 1.00 98.44 364 VAL A C 1
ATOM 2795 O O . VAL A 1 364 ? -15.871 8.224 24.053 1.00 98.44 364 VAL A O 1
ATOM 2798 N N . ALA A 1 365 ? -14.666 10.066 24.490 1.00 98.31 365 ALA A N 1
ATOM 2799 C CA . ALA A 1 365 ? -15.759 10.756 25.179 1.00 98.31 365 ALA A CA 1
ATOM 2800 C C . ALA A 1 365 ? -16.973 10.987 24.258 1.00 98.31 365 ALA A C 1
ATOM 2802 O O . ALA A 1 365 ? -18.115 10.818 24.680 1.00 98.31 365 ALA A O 1
ATOM 2803 N N . ARG A 1 366 ? -16.736 11.316 22.982 1.00 98.19 366 ARG A N 1
ATOM 2804 C CA . ARG A 1 366 ? -17.801 11.507 21.990 1.00 98.19 366 ARG A CA 1
ATOM 2805 C C . ARG A 1 366 ? -18.510 10.196 21.628 1.00 98.19 366 ARG A C 1
ATOM 2807 O O . ARG A 1 366 ? -19.725 10.205 21.443 1.00 98.19 366 ARG A O 1
ATOM 2814 N N . LEU A 1 367 ? -17.783 9.076 21.579 1.00 98.56 367 LEU A N 1
ATOM 2815 C CA . LEU A 1 367 ? -18.359 7.732 21.428 1.00 98.56 367 LEU A CA 1
ATOM 2816 C C . LEU A 1 367 ? -19.203 7.338 22.650 1.00 98.56 367 LEU A C 1
ATOM 2818 O O . LEU A 1 367 ? -20.304 6.822 22.480 1.00 98.56 367 LEU A O 1
ATOM 2822 N N . GLU A 1 368 ? -18.729 7.615 23.870 1.00 98.44 368 GLU A N 1
ATOM 2823 C CA . GLU A 1 368 ? -19.510 7.411 25.102 1.00 98.44 368 GLU A CA 1
ATOM 2824 C C . GLU A 1 368 ? -20.817 8.227 25.072 1.00 98.44 368 GLU A C 1
ATOM 2826 O O . GLU A 1 368 ? -21.880 7.706 25.417 1.00 98.44 368 GLU A O 1
ATOM 2831 N N . GLU A 1 369 ? -20.761 9.478 24.605 1.00 98.38 369 GLU A N 1
ATOM 2832 C CA . GLU A 1 369 ? -21.939 10.328 24.411 1.00 98.38 369 GLU A CA 1
ATOM 2833 C C . GLU A 1 369 ? -22.905 9.756 23.360 1.00 98.38 369 GLU A C 1
ATOM 2835 O O . GLU A 1 369 ? -24.102 9.665 23.629 1.00 98.38 369 GLU A O 1
ATOM 2840 N N . GLY A 1 370 ? -22.399 9.317 22.203 1.00 98.38 370 GLY A N 1
ATOM 2841 C CA . GLY A 1 370 ? -23.214 8.693 21.154 1.00 98.38 370 GLY A CA 1
ATOM 2842 C C . GLY A 1 370 ? -23.934 7.430 21.637 1.00 98.38 370 GLY A C 1
ATOM 2843 O O . GLY A 1 370 ? -25.104 7.220 21.318 1.00 98.38 370 GLY A O 1
ATOM 2844 N N . ILE A 1 371 ? -23.282 6.626 22.485 1.00 98.50 371 ILE A N 1
ATOM 2845 C CA . ILE A 1 371 ? -23.913 5.472 23.144 1.00 98.50 371 ILE A CA 1
ATOM 2846 C C . ILE A 1 371 ? -25.010 5.930 24.112 1.00 98.50 371 ILE A C 1
ATOM 2848 O O . ILE A 1 371 ? -26.119 5.398 24.088 1.00 98.50 371 ILE A O 1
ATOM 2852 N N . ALA A 1 372 ? -24.734 6.933 24.950 1.00 98.19 372 ALA A N 1
ATOM 2853 C CA . ALA A 1 372 ? -25.708 7.457 25.910 1.00 98.19 372 ALA A CA 1
ATOM 2854 C C . ALA A 1 372 ? -26.945 8.079 25.233 1.00 98.19 372 ALA A C 1
ATOM 2856 O O . ALA A 1 372 ? -28.040 8.038 25.794 1.00 98.19 372 ALA A O 1
ATOM 2857 N N . GLN A 1 373 ? -26.776 8.633 24.031 1.00 97.88 373 GLN A N 1
ATOM 2858 C CA . GLN A 1 373 ? -27.843 9.214 23.210 1.00 97.88 373 GLN A CA 1
ATOM 2859 C C . GLN A 1 373 ? -28.589 8.174 22.357 1.00 97.88 373 GLN A C 1
ATOM 2861 O O . GLN A 1 373 ? -29.616 8.501 21.764 1.00 97.88 373 GLN A O 1
ATOM 2866 N N . GLY A 1 374 ? -28.110 6.927 22.306 1.00 97.06 374 GLY A N 1
ATOM 2867 C CA . GLY A 1 374 ? -28.678 5.872 21.467 1.00 97.06 374 GLY A CA 1
ATOM 2868 C C . GLY A 1 374 ? -28.338 6.002 19.978 1.00 97.06 374 GLY A C 1
ATOM 2869 O O . GLY A 1 374 ? -28.940 5.307 19.165 1.00 97.06 374 GLY A O 1
ATOM 2870 N N . GLU A 1 375 ? -27.380 6.864 19.617 1.00 97.06 375 GLU A N 1
ATOM 2871 C CA . GLU A 1 375 ? -26.831 6.960 18.255 1.00 97.06 375 GLU A CA 1
ATOM 2872 C C . GLU A 1 375 ? -25.987 5.725 17.906 1.00 97.06 375 GLU A C 1
ATOM 2874 O O . GLU A 1 375 ? -25.913 5.339 16.741 1.00 97.06 375 GLU A O 1
ATOM 2879 N N . ILE A 1 376 ? -25.372 5.098 18.918 1.00 98.12 376 ILE A N 1
ATOM 2880 C CA . ILE A 1 376 ? -24.573 3.873 18.801 1.00 98.12 376 ILE A CA 1
ATOM 2881 C C . ILE A 1 376 ? -25.104 2.842 19.795 1.00 98.12 376 ILE A C 1
ATOM 2883 O O . ILE A 1 376 ? -25.262 3.126 20.983 1.00 98.12 376 ILE A O 1
ATOM 2887 N N . THR A 1 377 ? -25.343 1.617 19.334 1.00 98.12 377 THR A N 1
ATOM 2888 C CA . THR A 1 377 ? -25.763 0.521 20.220 1.00 98.12 377 THR A CA 1
ATOM 2889 C C . THR A 1 377 ? -24.559 -0.253 20.753 1.00 98.12 377 THR A C 1
ATOM 2891 O O . THR A 1 377 ? -23.528 -0.368 20.090 1.00 98.12 377 THR A O 1
ATOM 2894 N N . MET A 1 378 ? -24.682 -0.845 21.945 1.00 97.69 378 MET A N 1
ATOM 2895 C CA . MET A 1 378 ? -23.637 -1.741 22.463 1.00 97.69 378 MET A CA 1
ATOM 2896 C C . MET A 1 378 ? -23.451 -2.992 21.597 1.00 97.69 378 MET A C 1
ATOM 2898 O O . MET A 1 378 ? -22.343 -3.521 21.540 1.00 97.69 378 MET A O 1
ATOM 2902 N N . ASP A 1 379 ? -24.494 -3.434 20.895 1.00 97.88 379 ASP A N 1
ATOM 2903 C CA . ASP A 1 379 ? -24.398 -4.552 19.956 1.00 97.88 379 ASP A CA 1
ATOM 2904 C C . ASP A 1 379 ? -23.524 -4.194 18.750 1.00 97.88 379 ASP A C 1
ATOM 2906 O O . ASP A 1 379 ? -22.674 -4.996 18.367 1.00 97.88 379 ASP A O 1
ATOM 2910 N N . GLU A 1 380 ? -23.637 -2.970 18.221 1.00 96.88 380 GLU A N 1
ATOM 2911 C CA . GLU A 1 380 ? -22.741 -2.465 17.172 1.00 96.88 380 GLU A CA 1
ATOM 2912 C C . GLU A 1 380 ? -21.285 -2.401 17.660 1.00 96.88 380 GLU A C 1
ATOM 2914 O O . GLU A 1 380 ? -20.378 -2.857 16.960 1.00 96.88 380 GLU A O 1
ATOM 2919 N N . ILE A 1 381 ? -21.050 -1.913 18.887 1.00 98.56 381 ILE A N 1
ATOM 2920 C CA . ILE A 1 381 ? -19.714 -1.928 19.508 1.00 98.56 381 ILE A CA 1
ATOM 2921 C C . ILE A 1 381 ? -19.172 -3.360 19.582 1.00 98.56 381 ILE A C 1
ATOM 2923 O O . ILE A 1 381 ? -18.035 -3.614 19.186 1.00 98.56 381 ILE A O 1
ATOM 2927 N N . HIS A 1 382 ? -19.968 -4.307 20.081 1.00 98.56 382 HIS A N 1
ATOM 2928 C CA . HIS A 1 382 ? -19.544 -5.697 20.226 1.00 98.56 382 HIS A CA 1
ATOM 2929 C C . HIS A 1 382 ? -19.302 -6.375 18.876 1.00 98.56 382 HIS A C 1
ATOM 2931 O O . HIS A 1 382 ? -18.314 -7.087 18.742 1.00 98.56 382 HIS A O 1
ATOM 2937 N N . GLN A 1 383 ? -20.136 -6.133 17.865 1.00 97.50 383 GLN A N 1
ATOM 2938 C CA . GLN A 1 383 ? -19.955 -6.696 16.527 1.00 97.50 383 GLN A CA 1
ATOM 2939 C C . GLN A 1 383 ? -18.620 -6.266 15.907 1.00 97.50 383 GLN A C 1
ATOM 2941 O O . GLN A 1 383 ? -17.857 -7.115 15.448 1.00 97.50 383 GLN A O 1
ATOM 2946 N N . ARG A 1 384 ? -18.290 -4.970 15.954 1.00 97.94 384 ARG A N 1
ATOM 2947 C CA . ARG A 1 384 ? -17.008 -4.474 15.427 1.00 97.94 384 ARG A CA 1
ATOM 2948 C C . ARG A 1 384 ? -15.815 -4.956 16.257 1.00 97.94 384 ARG A C 1
ATOM 2950 O O . ARG A 1 384 ? -14.771 -5.301 15.708 1.00 97.94 384 ARG A O 1
ATOM 2957 N N . LEU A 1 385 ? -15.970 -5.051 17.581 1.00 98.44 385 LEU A N 1
ATOM 2958 C CA . LEU A 1 385 ? -14.941 -5.629 18.452 1.00 98.44 385 LEU A CA 1
ATOM 2959 C C . LEU A 1 385 ? -14.664 -7.097 18.150 1.00 98.44 385 LEU A C 1
ATOM 2961 O O . LEU A 1 385 ? -13.499 -7.487 18.174 1.00 98.44 385 LEU A O 1
ATOM 2965 N N . ARG A 1 386 ? -15.697 -7.901 17.863 1.00 98.25 386 ARG A N 1
ATOM 2966 C CA . ARG A 1 386 ? -15.519 -9.304 17.464 1.00 98.25 386 ARG A CA 1
ATOM 2967 C C . ARG A 1 386 ? -14.616 -9.397 16.251 1.00 98.25 386 ARG A C 1
ATOM 2969 O O . ARG A 1 386 ? -13.651 -10.145 16.301 1.00 98.25 386 ARG A O 1
ATOM 2976 N N . LEU A 1 387 ? -14.857 -8.577 15.232 1.00 97.62 387 LEU A N 1
ATOM 2977 C CA . LEU A 1 387 ? -14.036 -8.559 14.026 1.00 97.62 387 LEU A CA 1
ATOM 2978 C C . LEU A 1 387 ? -12.563 -8.234 14.337 1.00 97.62 387 LEU A C 1
ATOM 2980 O O . LEU A 1 387 ? -11.665 -8.957 13.911 1.00 97.62 387 LEU A O 1
ATOM 2984 N N . ILE A 1 388 ? -12.298 -7.197 15.140 1.00 98.69 388 ILE A N 1
ATOM 2985 C CA . ILE A 1 388 ? -10.927 -6.827 15.542 1.00 98.69 388 ILE A CA 1
ATOM 2986 C C . ILE A 1 388 ? -10.262 -7.945 16.355 1.00 98.69 388 ILE A C 1
ATOM 2988 O O . ILE A 1 388 ? -9.102 -8.283 16.116 1.00 98.69 388 ILE A O 1
ATOM 2992 N N . LEU A 1 389 ? -10.973 -8.522 17.325 1.00 98.56 389 LEU A N 1
ATOM 2993 C CA . LEU A 1 389 ? -10.443 -9.575 18.188 1.00 98.56 389 LEU A CA 1
ATOM 2994 C C . LEU A 1 389 ? -10.220 -10.876 17.410 1.00 98.56 389 LEU A C 1
ATOM 2996 O O . LEU A 1 389 ? -9.172 -11.486 17.579 1.00 98.56 389 LEU A O 1
ATOM 3000 N N . GLN A 1 390 ? -11.112 -11.257 16.497 1.00 97.69 390 GLN A N 1
ATOM 3001 C CA . GLN A 1 390 ? -10.891 -12.385 15.589 1.00 97.69 390 GLN A CA 1
ATOM 3002 C C . GLN A 1 390 ? -9.581 -12.202 14.819 1.00 97.69 390 GLN A C 1
ATOM 3004 O O . GLN A 1 390 ? -8.743 -13.095 14.836 1.00 97.69 390 GLN A O 1
ATOM 3009 N N . LYS A 1 391 ? -9.311 -11.004 14.280 1.00 97.94 391 LYS A N 1
ATOM 3010 C CA . LYS A 1 391 ? -8.024 -10.722 13.619 1.00 97.94 391 LYS A CA 1
ATOM 3011 C C . LYS A 1 391 ? -6.818 -10.763 14.555 1.00 97.94 391 LYS A C 1
ATOM 3013 O O . LYS A 1 391 ? -5.741 -11.169 14.130 1.00 97.94 391 LYS A O 1
ATOM 3018 N N . LYS A 1 392 ? -6.975 -10.408 15.833 1.00 98.50 392 LYS A N 1
ATOM 3019 C CA . LYS A 1 392 ? -5.920 -10.613 16.843 1.00 98.50 392 LYS A CA 1
ATOM 3020 C C . LYS A 1 392 ? -5.676 -12.094 17.125 1.00 98.50 392 LYS A C 1
ATOM 3022 O O . LYS A 1 392 ? -4.525 -12.498 17.277 1.00 98.50 392 LYS A O 1
ATOM 3027 N N . TYR A 1 393 ? -6.737 -12.893 17.194 1.00 97.62 393 TYR A N 1
ATOM 3028 C CA . TYR A 1 393 ? -6.630 -14.333 17.386 1.00 97.62 393 TYR A CA 1
ATOM 3029 C C . TYR A 1 393 ? -5.943 -14.995 16.189 1.00 97.62 393 TYR A C 1
ATOM 3031 O O . TYR A 1 393 ? -4.956 -15.699 16.395 1.00 97.62 393 TYR A O 1
ATOM 3039 N N . ASP A 1 394 ? -6.395 -14.690 14.966 1.00 95.12 394 ASP A N 1
ATOM 3040 C CA . ASP A 1 394 ? -5.826 -15.184 13.705 1.00 95.12 394 ASP A CA 1
ATOM 3041 C C . ASP A 1 394 ? -4.321 -14.851 13.621 1.00 95.12 394 ASP A C 1
ATOM 3043 O O . ASP A 1 394 ? -3.506 -15.702 13.266 1.00 95.12 394 ASP A O 1
ATOM 3047 N N . ALA A 1 395 ? -3.933 -13.648 14.068 1.00 96.00 395 ALA A N 1
ATOM 3048 C CA . ALA A 1 395 ? -2.545 -13.190 14.177 1.00 96.00 395 ALA A CA 1
ATOM 3049 C C . ALA A 1 395 ? -1.756 -13.788 15.367 1.00 96.00 395 ALA A C 1
ATOM 3051 O O . ALA A 1 395 ? -0.672 -13.308 15.694 1.00 96.00 395 ALA A O 1
ATOM 3052 N N . GLN A 1 396 ? -2.292 -14.813 16.040 1.00 95.62 396 GLN A N 1
ATOM 3053 C CA . GLN A 1 396 ? -1.676 -15.532 17.165 1.00 95.62 396 GLN A CA 1
ATOM 3054 C C . GLN A 1 396 ? -1.372 -14.670 18.403 1.00 95.62 396 GLN A C 1
ATOM 3056 O O . GLN A 1 396 ? -0.610 -15.062 19.289 1.00 95.62 396 GLN A O 1
ATOM 3061 N N . LEU A 1 397 ? -2.017 -13.508 18.539 1.00 96.62 397 LEU A N 1
ATOM 3062 C CA . LEU A 1 397 ? -1.775 -12.608 19.669 1.00 96.62 397 LEU A CA 1
ATOM 3063 C C . LEU A 1 397 ? -2.354 -13.121 20.995 1.00 96.62 397 LEU A C 1
ATOM 3065 O O . LEU A 1 397 ? -1.921 -12.694 22.064 1.00 96.62 397 LEU A O 1
ATOM 3069 N N . HIS A 1 398 ? -3.293 -14.064 20.943 1.00 95.00 398 HIS A N 1
ATOM 3070 C CA . HIS A 1 398 ? -3.820 -14.751 22.122 1.00 95.00 398 HIS A CA 1
ATOM 3071 C C . HIS A 1 398 ? -2.753 -15.612 22.838 1.00 95.00 398 HIS A C 1
ATOM 3073 O O . HIS A 1 398 ? -2.916 -15.935 24.013 1.00 95.00 398 HIS A O 1
ATOM 3079 N N . GLN A 1 399 ? -1.640 -15.917 22.159 1.00 93.44 399 GLN A N 1
ATOM 3080 C CA . GLN A 1 399 ? -0.459 -16.609 22.692 1.00 93.44 399 GLN A CA 1
ATOM 3081 C C . GLN A 1 399 ? 0.825 -15.795 22.464 1.00 93.44 399 GLN A C 1
ATOM 3083 O O . GLN A 1 399 ? 1.902 -16.361 22.274 1.00 93.44 399 GLN A O 1
ATOM 3088 N N . TYR A 1 400 ? 0.717 -14.461 22.466 1.00 93.25 400 TYR A N 1
ATOM 3089 C CA . TYR A 1 400 ? 1.817 -13.568 22.107 1.00 93.25 400 TYR A CA 1
ATOM 3090 C C . TYR A 1 400 ? 3.130 -13.897 22.835 1.00 93.25 400 TYR A C 1
ATOM 3092 O O . TYR A 1 400 ? 3.174 -14.047 24.059 1.00 93.25 400 TYR A O 1
ATOM 3100 N N . GLN A 1 401 ? 4.215 -13.927 22.063 1.00 91.75 401 GLN A N 1
ATOM 3101 C CA . GLN A 1 401 ? 5.586 -13.999 22.554 1.00 91.75 401 GLN A CA 1
ATOM 3102 C C . GLN A 1 401 ? 6.415 -12.881 21.909 1.00 91.75 401 GLN A C 1
ATOM 3104 O O . GLN A 1 401 ? 6.321 -12.690 20.692 1.00 91.75 401 GLN A O 1
ATOM 3109 N N . PRO A 1 402 ? 7.257 -12.159 22.675 1.00 92.69 402 PRO A N 1
ATOM 3110 C CA . PRO A 1 402 ? 8.160 -11.166 22.107 1.00 92.69 402 PRO A CA 1
ATOM 3111 C C . PRO A 1 402 ? 9.070 -11.767 21.039 1.00 92.69 402 PRO A C 1
ATOM 3113 O O . PRO A 1 402 ? 9.704 -12.808 21.240 1.00 92.69 402 PRO A O 1
ATOM 3116 N N . THR A 1 403 ? 9.176 -11.080 19.907 1.00 91.69 403 THR A N 1
ATOM 3117 C CA . THR A 1 403 ? 10.025 -11.543 18.811 1.00 91.69 403 THR A CA 1
ATOM 3118 C C . THR A 1 403 ? 11.489 -11.228 19.127 1.00 91.69 403 THR A C 1
ATOM 3120 O O . THR A 1 403 ? 11.831 -10.120 19.541 1.00 91.69 403 THR A O 1
ATOM 3123 N N . ASN A 1 404 ? 12.376 -12.213 18.964 1.00 92.81 404 ASN A N 1
ATOM 3124 C CA . ASN A 1 404 ? 13.790 -12.068 19.319 1.00 92.81 404 ASN A CA 1
ATOM 3125 C C . ASN A 1 404 ? 14.597 -11.372 18.208 1.00 92.81 404 ASN A C 1
ATOM 3127 O O . ASN A 1 404 ? 14.264 -11.460 17.029 1.00 92.81 404 ASN A O 1
ATOM 3131 N N . THR A 1 405 ? 15.705 -10.726 18.561 1.00 92.44 405 THR A N 1
ATOM 3132 C CA . THR A 1 405 ? 16.544 -9.946 17.628 1.00 92.44 405 THR A CA 1
ATOM 3133 C C . THR A 1 405 ? 17.648 -10.760 16.938 1.00 92.44 405 THR A C 1
ATOM 3135 O O . THR A 1 405 ? 18.395 -10.228 16.119 1.00 92.44 405 THR A O 1
ATOM 3138 N N . ARG A 1 406 ? 17.786 -12.061 17.231 1.00 95.00 406 ARG A N 1
ATOM 3139 C CA . ARG A 1 406 ? 18.889 -12.885 16.710 1.00 95.00 406 ARG A CA 1
ATOM 3140 C C . ARG A 1 406 ? 18.756 -13.090 15.199 1.00 95.00 406 ARG A C 1
ATOM 3142 O O . ARG A 1 406 ? 17.693 -13.470 14.732 1.00 95.00 406 ARG A O 1
ATOM 3149 N N . ASN A 1 407 ? 19.851 -12.904 14.458 1.00 95.81 407 ASN A N 1
ATOM 3150 C CA . ASN A 1 407 ? 19.928 -13.100 12.999 1.00 95.81 407 ASN A CA 1
ATOM 3151 C C . ASN A 1 407 ? 18.960 -12.234 12.164 1.00 95.81 407 ASN A C 1
ATOM 3153 O O . ASN A 1 407 ? 18.805 -12.479 10.972 1.00 95.81 407 ASN A O 1
ATOM 3157 N N . LEU A 1 408 ? 18.364 -11.193 12.764 1.00 96.88 408 LEU A N 1
ATOM 3158 C CA . LEU A 1 408 ? 17.277 -10.411 12.169 1.00 96.88 408 LEU A CA 1
ATOM 3159 C C . LEU A 1 408 ? 17.586 -9.927 10.745 1.00 96.88 408 LEU A C 1
ATOM 3161 O O . LEU A 1 408 ? 16.784 -10.131 9.846 1.00 96.88 408 LEU A O 1
ATOM 3165 N N . ILE A 1 409 ? 18.758 -9.328 10.521 1.00 96.88 409 ILE A N 1
ATOM 3166 C CA . ILE A 1 409 ? 19.113 -8.775 9.203 1.00 96.88 409 ILE A CA 1
ATOM 3167 C C . ILE A 1 409 ? 19.213 -9.863 8.132 1.00 96.88 409 ILE A C 1
ATOM 3169 O O . ILE A 1 409 ? 18.748 -9.653 7.019 1.00 96.88 409 ILE A O 1
ATOM 3173 N N . ASN A 1 410 ? 19.780 -11.026 8.451 1.00 96.00 410 ASN A N 1
ATOM 3174 C CA . ASN A 1 410 ? 19.893 -12.112 7.478 1.00 96.00 410 ASN A CA 1
ATOM 3175 C C . ASN A 1 410 ? 18.523 -12.733 7.182 1.00 96.00 410 ASN A C 1
ATOM 3177 O O . ASN A 1 410 ? 18.230 -13.015 6.025 1.00 96.00 410 ASN A O 1
ATOM 3181 N N . ASP A 1 411 ? 17.672 -12.884 8.203 1.00 96.44 411 ASP A N 1
ATOM 3182 C CA . ASP A 1 411 ? 16.306 -13.401 8.042 1.00 96.44 411 ASP A CA 1
ATOM 3183 C C . ASP A 1 411 ? 15.439 -12.473 7.169 1.00 96.44 411 ASP A C 1
ATOM 3185 O O . ASP A 1 411 ? 14.551 -12.945 6.462 1.00 96.44 411 ASP A O 1
ATOM 3189 N N . LEU A 1 412 ? 15.712 -11.162 7.196 1.00 96.94 412 LEU A N 1
ATOM 3190 C CA . LEU A 1 412 ? 15.070 -10.152 6.345 1.00 96.94 412 LEU A CA 1
ATOM 3191 C C . LEU A 1 412 ? 15.700 -10.031 4.947 1.00 96.94 412 LEU A C 1
ATOM 3193 O O . LEU A 1 412 ? 15.150 -9.346 4.091 1.00 96.94 412 LEU A O 1
ATOM 3197 N N . ASN A 1 413 ? 16.851 -10.665 4.704 1.00 96.56 413 ASN A N 1
ATOM 3198 C CA . ASN A 1 413 ? 17.563 -10.601 3.425 1.00 96.56 413 ASN A CA 1
ATOM 3199 C C . ASN A 1 413 ? 17.932 -11.989 2.856 1.00 96.56 413 ASN A C 1
ATOM 3201 O O . ASN A 1 413 ? 19.087 -12.198 2.461 1.00 96.56 413 ASN A O 1
ATOM 3205 N N . PRO A 1 414 ? 16.994 -12.953 2.788 1.00 95.38 414 PRO A N 1
ATOM 3206 C CA . PRO A 1 414 ? 17.290 -14.281 2.263 1.00 95.38 414 PRO A CA 1
ATOM 3207 C C . PRO A 1 414 ? 17.623 -14.220 0.762 1.00 95.38 414 PRO A C 1
ATOM 3209 O O . PRO A 1 414 ? 17.101 -13.384 0.017 1.00 95.38 414 PRO A O 1
ATOM 3212 N N . ILE A 1 415 ? 18.496 -15.117 0.295 1.00 92.69 415 ILE A N 1
ATOM 3213 C CA . ILE A 1 415 ? 18.938 -15.150 -1.111 1.00 92.69 415 ILE A CA 1
ATOM 3214 C C . ILE A 1 415 ? 17.769 -15.428 -2.068 1.00 92.69 415 ILE A C 1
ATOM 3216 O O . ILE A 1 415 ? 17.716 -14.886 -3.170 1.00 92.69 415 ILE A O 1
ATOM 3220 N N . GLU A 1 416 ? 16.787 -16.203 -1.616 1.00 94.69 416 GLU A N 1
ATOM 3221 C CA . GLU A 1 416 ? 15.572 -16.564 -2.342 1.00 94.69 416 GLU A CA 1
ATOM 3222 C C . GLU A 1 416 ? 14.727 -15.337 -2.707 1.00 94.69 416 GLU A C 1
ATOM 3224 O O . GLU A 1 416 ? 14.132 -15.284 -3.786 1.00 94.69 416 GLU A O 1
ATOM 3229 N N . SER A 1 417 ? 14.703 -14.315 -1.848 1.00 95.00 417 SER A N 1
ATOM 3230 C CA . SER A 1 417 ? 13.994 -13.069 -2.142 1.00 95.00 417 SER A CA 1
ATOM 3231 C C . SER A 1 417 ? 14.681 -12.287 -3.270 1.00 95.00 417 SER A C 1
ATOM 3233 O O . SER A 1 417 ? 13.991 -11.730 -4.117 1.00 95.00 417 SER A O 1
ATOM 3235 N N . LYS A 1 418 ? 16.020 -12.321 -3.384 1.00 90.88 418 LYS A N 1
ATOM 3236 C CA . LYS A 1 418 ? 16.725 -11.714 -4.534 1.00 90.88 418 LYS A CA 1
ATOM 3237 C C . LYS A 1 418 ? 16.397 -12.417 -5.850 1.00 90.88 418 LYS A C 1
ATOM 3239 O O . LYS A 1 418 ? 16.216 -11.752 -6.866 1.00 90.88 418 LYS A O 1
ATOM 3244 N N . ASN A 1 419 ? 16.275 -13.744 -5.825 1.00 91.94 419 ASN A N 1
ATOM 3245 C CA . ASN A 1 419 ? 15.827 -14.506 -6.993 1.00 91.94 419 ASN A CA 1
ATOM 3246 C C . ASN A 1 419 ? 14.393 -14.118 -7.377 1.00 91.94 419 ASN A C 1
ATOM 3248 O O . ASN A 1 419 ? 14.134 -13.834 -8.539 1.00 91.94 419 ASN A O 1
ATOM 3252 N N . THR A 1 420 ? 13.507 -13.969 -6.386 1.00 95.44 420 THR A N 1
ATOM 3253 C CA . THR A 1 420 ? 12.126 -13.509 -6.616 1.00 95.44 420 THR A CA 1
ATOM 3254 C C . THR A 1 420 ? 12.090 -12.118 -7.266 1.00 95.44 420 THR A C 1
ATOM 3256 O O . THR A 1 420 ? 11.278 -11.876 -8.153 1.00 95.44 420 THR A O 1
ATOM 3259 N N . VAL A 1 421 ? 12.989 -11.202 -6.883 1.00 95.12 421 VAL A N 1
ATOM 3260 C CA . VAL A 1 421 ? 13.117 -9.880 -7.530 1.00 95.12 421 VAL A CA 1
ATOM 3261 C C . VAL A 1 421 ? 13.502 -10.002 -9.008 1.00 95.12 421 VAL A C 1
ATOM 3263 O O . VAL A 1 421 ? 12.949 -9.285 -9.842 1.00 95.12 421 VAL A O 1
ATOM 3266 N N . ILE A 1 422 ? 14.412 -10.913 -9.357 1.00 91.50 422 ILE A N 1
ATOM 3267 C CA . ILE A 1 422 ? 14.775 -11.175 -10.757 1.00 91.50 422 ILE A CA 1
ATOM 3268 C C . ILE A 1 422 ? 13.578 -11.761 -11.519 1.00 91.50 422 ILE A C 1
ATOM 3270 O O . ILE A 1 422 ? 13.263 -11.259 -12.598 1.00 91.50 422 ILE A O 1
ATOM 3274 N N . ASP A 1 423 ? 12.879 -12.743 -10.943 1.00 92.75 423 ASP A N 1
ATOM 3275 C CA . ASP A 1 423 ? 11.695 -13.368 -11.550 1.00 92.75 423 ASP A CA 1
ATOM 3276 C C . ASP A 1 423 ? 10.582 -12.339 -11.807 1.00 92.75 423 ASP A C 1
ATOM 3278 O O . ASP A 1 423 ? 9.964 -12.339 -12.873 1.00 92.75 423 ASP A O 1
ATOM 3282 N N . LEU A 1 424 ? 10.361 -11.409 -10.868 1.00 94.88 424 LEU A N 1
ATOM 3283 C CA . LEU A 1 424 ? 9.424 -10.293 -11.029 1.00 94.88 424 LEU A CA 1
ATOM 3284 C C . LEU A 1 424 ? 9.783 -9.431 -12.239 1.00 94.88 424 LEU A C 1
ATOM 3286 O O . LEU A 1 424 ? 8.913 -9.157 -13.066 1.00 94.88 424 LEU A O 1
ATOM 3290 N N . TYR A 1 425 ? 11.046 -9.014 -12.367 1.00 93.25 425 TYR A N 1
ATOM 3291 C CA . TYR A 1 425 ? 11.471 -8.228 -13.524 1.00 93.25 425 TYR A CA 1
ATOM 3292 C C . TYR A 1 425 ? 11.326 -9.027 -14.819 1.00 93.25 425 TYR A C 1
ATOM 3294 O O . TYR A 1 425 ? 10.764 -8.511 -15.778 1.00 93.25 425 TYR A O 1
ATOM 3302 N N . GLN A 1 426 ? 11.753 -10.291 -14.849 1.00 91.75 426 GLN A N 1
ATOM 3303 C CA . GLN A 1 426 ? 11.643 -11.141 -16.037 1.00 91.75 426 GLN A CA 1
ATOM 3304 C C . GLN A 1 426 ? 10.193 -11.338 -16.490 1.00 91.75 426 GLN A C 1
ATOM 3306 O O . GLN A 1 426 ? 9.917 -11.238 -17.684 1.00 91.75 426 GLN A O 1
ATOM 3311 N N . ALA A 1 427 ? 9.261 -11.544 -15.557 1.00 92.31 427 ALA A N 1
ATOM 3312 C CA . ALA A 1 427 ? 7.841 -11.702 -15.866 1.00 92.31 427 ALA A CA 1
ATOM 3313 C C . ALA A 1 427 ? 7.190 -10.424 -16.426 1.00 92.31 427 ALA A C 1
ATOM 3315 O O . ALA A 1 427 ? 6.169 -10.519 -17.111 1.00 92.31 427 ALA A O 1
ATOM 3316 N N . ASN A 1 428 ? 7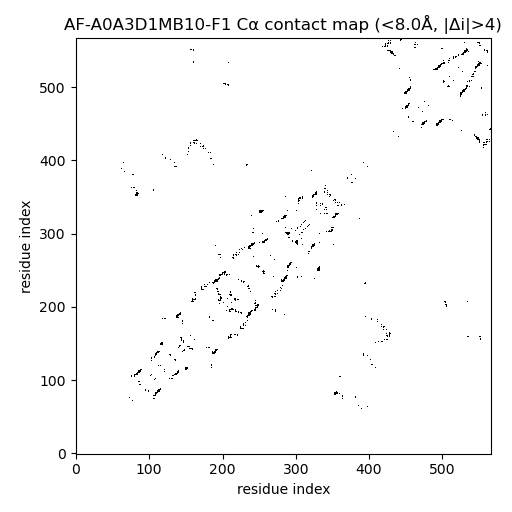.770 -9.251 -16.140 1.00 92.25 428 ASN A N 1
ATOM 3317 C CA . ASN A 1 428 ? 7.233 -7.930 -16.483 1.00 92.25 428 ASN A CA 1
ATOM 3318 C C . ASN A 1 428 ? 7.967 -7.208 -17.617 1.00 92.25 428 ASN A C 1
ATOM 3320 O O . ASN A 1 428 ? 7.523 -6.133 -18.047 1.00 92.25 428 ASN A O 1
ATOM 3324 N N . ILE A 1 429 ? 9.069 -7.777 -18.117 1.00 90.69 429 ILE A N 1
ATOM 3325 C CA . ILE A 1 429 ? 9.793 -7.210 -19.251 1.00 90.69 429 ILE A CA 1
ATOM 3326 C C . ILE A 1 429 ? 8.825 -6.992 -20.411 1.00 90.69 429 ILE A C 1
ATOM 3328 O O . ILE A 1 429 ? 8.116 -7.898 -20.845 1.00 90.69 429 ILE A O 1
ATOM 3332 N N . THR A 1 430 ? 8.803 -5.760 -20.909 1.00 91.44 430 THR A N 1
ATOM 3333 C CA . THR A 1 430 ? 7.881 -5.349 -21.966 1.00 91.44 430 THR A CA 1
ATOM 3334 C C . THR A 1 430 ? 8.673 -4.947 -23.197 1.00 91.44 430 THR A C 1
ATOM 3336 O O . THR A 1 430 ? 9.523 -4.058 -23.144 1.00 91.44 430 THR A O 1
ATOM 3339 N N . TRP A 1 431 ? 8.393 -5.617 -24.312 1.00 90.75 431 TRP A N 1
ATOM 3340 C CA . TRP A 1 431 ? 8.937 -5.268 -25.616 1.00 90.75 431 TRP A CA 1
ATOM 3341 C C . TRP A 1 431 ? 8.015 -4.281 -26.328 1.00 90.75 431 TRP A C 1
ATOM 3343 O O . TRP A 1 431 ? 6.843 -4.576 -26.563 1.00 90.75 431 TRP A O 1
ATOM 3353 N N . VAL A 1 432 ? 8.562 -3.126 -26.693 1.00 90.19 432 VAL A N 1
ATOM 3354 C CA . VAL A 1 432 ? 7.897 -2.100 -27.495 1.00 90.19 432 VAL A CA 1
ATOM 3355 C C . VAL A 1 432 ? 8.645 -2.012 -28.829 1.00 90.19 432 VAL A C 1
ATOM 3357 O O . VAL A 1 432 ? 9.720 -1.406 -28.890 1.00 90.19 432 VAL A O 1
ATOM 3360 N N . PRO A 1 433 ? 8.143 -2.672 -29.888 1.00 86.25 433 PRO A N 1
ATOM 3361 C CA . PRO A 1 433 ? 8.810 -2.685 -31.182 1.00 86.25 433 PRO A CA 1
ATOM 3362 C C . PRO A 1 433 ? 8.752 -1.314 -31.860 1.00 86.25 433 PRO A C 1
ATOM 3364 O O . PRO A 1 433 ? 7.803 -0.549 -31.678 1.00 86.25 433 PRO A O 1
ATOM 3367 N N . ASN A 1 434 ? 9.742 -1.054 -32.709 1.00 81.56 434 ASN A N 1
ATOM 3368 C CA . ASN A 1 434 ? 9.703 0.020 -33.691 1.00 81.56 434 ASN A CA 1
ATOM 3369 C C . ASN A 1 434 ? 8.466 -0.147 -34.597 1.00 81.56 434 ASN A C 1
ATOM 3371 O O . ASN A 1 434 ? 8.202 -1.243 -35.092 1.00 81.56 434 ASN A O 1
ATOM 3375 N N . ALA A 1 435 ? 7.741 0.947 -34.847 1.00 69.50 435 ALA A N 1
ATOM 3376 C CA . ALA A 1 435 ? 6.537 0.958 -35.678 1.00 69.50 435 ALA A CA 1
ATOM 3377 C C . ALA A 1 435 ? 6.761 0.433 -37.114 1.00 69.50 435 ALA A C 1
ATOM 3379 O O . ALA A 1 435 ? 5.830 -0.108 -37.710 1.00 69.50 435 ALA A O 1
ATOM 3380 N N . ASP A 1 436 ? 7.982 0.565 -37.645 1.00 67.56 436 ASP A N 1
ATOM 3381 C CA . ASP A 1 436 ? 8.324 0.225 -39.033 1.00 67.56 436 ASP A CA 1
ATOM 3382 C C . ASP A 1 436 ? 9.009 -1.153 -39.201 1.00 67.56 436 ASP A C 1
ATOM 3384 O O . ASP A 1 436 ? 9.253 -1.586 -40.331 1.00 67.56 436 ASP A O 1
ATOM 3388 N N . GLU A 1 437 ? 9.326 -1.877 -38.116 1.00 63.84 437 GLU A N 1
ATOM 3389 C CA . GLU A 1 437 ? 9.985 -3.194 -38.184 1.00 63.84 437 GLU A CA 1
ATOM 3390 C C . GLU A 1 437 ? 9.023 -4.352 -37.863 1.00 63.84 437 GLU A C 1
ATOM 3392 O O . GLU A 1 437 ? 8.563 -4.528 -36.740 1.00 63.84 437 GLU A O 1
ATOM 3397 N N . HIS A 1 438 ? 8.795 -5.234 -38.844 1.00 49.22 438 HIS A N 1
ATOM 3398 C CA . HIS A 1 438 ? 8.094 -6.513 -38.644 1.00 49.22 438 HIS A CA 1
ATOM 3399 C C . HIS A 1 438 ? 8.994 -7.644 -38.111 1.00 49.22 438 HIS A C 1
ATOM 3401 O O . HIS A 1 438 ? 8.505 -8.749 -37.884 1.00 49.22 438 HIS A O 1
ATOM 3407 N N . ASN A 1 439 ? 10.302 -7.412 -37.941 1.00 51.62 439 ASN A N 1
ATOM 3408 C CA . ASN A 1 439 ? 11.262 -8.455 -37.580 1.00 51.62 439 ASN A CA 1
ATOM 3409 C C . ASN A 1 439 ? 12.091 -8.029 -36.362 1.00 51.62 439 ASN A C 1
ATOM 3411 O O . ASN A 1 439 ? 12.791 -7.022 -36.414 1.00 51.62 439 ASN A O 1
ATOM 3415 N N . SER A 1 440 ? 12.009 -8.804 -35.278 1.00 59.06 440 SER A N 1
ATOM 3416 C CA . SER A 1 440 ? 12.708 -8.536 -34.016 1.00 59.06 440 SER A CA 1
ATOM 3417 C C . SER A 1 440 ? 14.229 -8.541 -34.218 1.00 59.06 440 SER A C 1
ATOM 3419 O O . SER A 1 440 ? 14.796 -9.521 -34.702 1.00 59.06 440 SER A O 1
ATOM 3421 N N . SER A 1 441 ? 14.906 -7.462 -33.815 1.00 67.69 441 SER A N 1
ATOM 3422 C CA . SER A 1 441 ? 16.374 -7.385 -33.732 1.00 67.69 441 SER A CA 1
ATOM 3423 C C . SER A 1 441 ? 16.957 -8.210 -32.571 1.00 67.69 441 SER A C 1
ATOM 3425 O O . SER A 1 441 ? 18.180 -8.297 -32.430 1.00 67.69 441 SER A O 1
ATOM 3427 N N . LEU A 1 442 ? 16.084 -8.811 -31.756 1.00 79.44 442 LEU A N 1
ATOM 3428 C CA . LEU A 1 442 ? 16.398 -9.680 -30.630 1.00 79.44 442 LEU A CA 1
ATOM 3429 C C . LEU A 1 442 ? 16.011 -11.145 -30.918 1.00 79.44 442 LEU A C 1
ATOM 3431 O O . LEU A 1 442 ? 15.024 -11.386 -31.623 1.00 79.44 442 LEU A O 1
ATOM 3435 N N . PRO A 1 443 ? 16.730 -12.125 -30.340 1.00 87.25 443 PRO A N 1
ATOM 3436 C CA . PRO A 1 443 ? 17.893 -11.942 -29.468 1.00 87.25 443 PRO A CA 1
ATOM 3437 C C . PRO A 1 443 ? 19.156 -11.525 -30.237 1.00 87.25 443 PRO A C 1
ATOM 3439 O O . PRO A 1 443 ? 19.299 -11.806 -31.430 1.00 87.25 443 PRO A O 1
ATOM 3442 N N . LEU A 1 444 ? 20.083 -10.861 -29.545 1.00 86.44 444 LEU A N 1
ATOM 3443 C CA . LEU A 1 444 ? 21.391 -10.480 -30.070 1.00 86.44 444 LEU A CA 1
ATOM 3444 C C . LEU A 1 444 ? 22.181 -11.728 -30.483 1.00 86.44 444 LEU A C 1
ATOM 3446 O O . LEU A 1 444 ? 22.183 -12.748 -29.798 1.00 86.44 444 LEU A O 1
ATOM 3450 N N . ARG A 1 445 ? 22.869 -11.644 -31.624 1.00 82.44 445 ARG A N 1
ATOM 3451 C CA . ARG A 1 445 ? 23.688 -12.724 -32.191 1.00 82.44 445 ARG A CA 1
ATOM 3452 C C . ARG A 1 445 ? 25.121 -12.246 -32.419 1.00 82.44 445 ARG A C 1
ATOM 3454 O O . ARG A 1 445 ? 25.331 -11.066 -32.674 1.00 82.44 445 ARG A O 1
ATOM 3461 N N . ASP A 1 446 ? 26.077 -13.173 -32.403 1.00 77.25 446 ASP A N 1
ATOM 3462 C CA . ASP A 1 446 ? 27.524 -12.917 -32.565 1.00 77.25 446 ASP A CA 1
ATOM 3463 C C . ASP A 1 446 ? 27.966 -12.668 -34.029 1.00 77.25 446 ASP A C 1
ATOM 3465 O O . ASP A 1 446 ? 29.142 -12.607 -34.365 1.00 77.25 446 ASP A O 1
ATOM 3469 N N . ASN A 1 447 ? 27.020 -12.536 -34.962 1.00 79.62 447 ASN A N 1
ATOM 3470 C CA . ASN A 1 447 ? 27.317 -12.259 -36.373 1.00 79.62 447 ASN A CA 1
ATOM 3471 C C . ASN A 1 447 ? 27.241 -10.763 -36.737 1.00 79.62 447 ASN A C 1
ATOM 3473 O O . ASN A 1 447 ? 27.315 -10.420 -37.918 1.00 79.62 447 ASN A O 1
ATOM 3477 N N . GLN A 1 448 ? 27.083 -9.882 -35.746 1.00 78.88 448 GLN A N 1
ATOM 3478 C CA . GLN A 1 448 ? 27.000 -8.428 -35.903 1.00 78.88 448 GLN A CA 1
ATOM 3479 C C . GLN A 1 448 ? 28.003 -7.741 -34.968 1.00 78.88 448 GLN A C 1
ATOM 3481 O O . GLN A 1 448 ? 28.316 -8.260 -33.900 1.00 78.88 448 GLN A O 1
ATOM 3486 N N . SER A 1 449 ? 28.499 -6.558 -35.337 1.00 90.44 449 SER A N 1
ATOM 3487 C CA . SER A 1 449 ? 29.288 -5.744 -34.406 1.00 90.44 449 SER A CA 1
ATOM 3488 C C . SER A 1 449 ? 28.352 -5.117 -33.373 1.00 90.44 449 SER A C 1
ATOM 3490 O O . SER A 1 449 ? 27.451 -4.360 -33.742 1.00 90.44 449 SER A O 1
ATOM 3492 N N . ILE A 1 450 ? 28.554 -5.447 -32.094 1.00 93.38 450 ILE A N 1
ATOM 3493 C CA . ILE A 1 450 ? 27.722 -4.962 -30.989 1.00 93.38 450 ILE A CA 1
ATOM 3494 C C . ILE A 1 450 ? 28.439 -3.842 -30.242 1.00 93.38 450 ILE A C 1
ATOM 3496 O O . ILE A 1 450 ? 29.562 -3.999 -29.761 1.00 93.38 450 ILE A O 1
ATOM 3500 N N . TYR A 1 451 ? 27.740 -2.725 -30.093 1.00 94.56 451 TYR A N 1
ATOM 3501 C CA . TYR A 1 451 ? 28.158 -1.584 -29.296 1.00 94.56 451 TYR A CA 1
ATOM 3502 C C . TYR A 1 451 ? 27.185 -1.392 -28.139 1.00 94.56 451 TYR A C 1
ATOM 3504 O O . TYR A 1 451 ? 25.977 -1.537 -28.313 1.00 94.56 451 TYR A O 1
ATOM 3512 N N . THR A 1 452 ? 27.688 -1.020 -26.965 1.00 95.75 452 THR A N 1
ATOM 3513 C CA . THR A 1 452 ? 26.839 -0.695 -25.807 1.00 95.75 452 THR A CA 1
ATOM 3514 C C . THR A 1 452 ? 27.098 0.727 -25.335 1.00 95.75 452 THR A C 1
ATOM 3516 O O . THR A 1 452 ? 28.247 1.159 -25.287 1.00 95.75 452 THR A O 1
ATOM 3519 N N . LEU A 1 453 ? 26.052 1.458 -24.963 1.00 95.31 453 LEU A N 1
ATOM 3520 C CA . LEU A 1 453 ? 26.151 2.829 -24.463 1.00 95.31 453 LEU A CA 1
ATOM 3521 C C . LEU A 1 453 ? 25.208 3.020 -23.274 1.00 95.31 453 LEU A C 1
ATOM 3523 O O . LEU A 1 453 ? 24.024 2.727 -23.382 1.00 95.31 453 LEU A O 1
ATOM 3527 N N . ALA A 1 454 ? 25.710 3.547 -22.159 1.00 95.06 454 ALA A N 1
ATOM 3528 C CA . ALA A 1 454 ? 24.872 3.978 -21.043 1.00 95.06 454 ALA A CA 1
ATOM 3529 C C . ALA A 1 454 ? 24.647 5.498 -21.113 1.00 95.06 454 ALA A C 1
ATOM 3531 O O . ALA A 1 454 ? 25.601 6.278 -21.114 1.00 95.06 454 ALA A O 1
ATOM 3532 N N . LEU A 1 455 ? 23.386 5.921 -21.170 1.00 93.38 455 LEU A N 1
ATOM 3533 C CA . LEU A 1 455 ? 22.953 7.314 -21.069 1.00 93.38 455 LEU A CA 1
ATOM 3534 C C . LEU A 1 455 ? 22.363 7.570 -19.683 1.00 93.38 455 LEU A C 1
ATOM 3536 O O . LEU A 1 455 ? 21.796 6.678 -19.062 1.00 93.38 455 LEU A O 1
ATOM 3540 N N . GLY A 1 456 ? 22.531 8.789 -19.172 1.00 89.50 456 GLY A N 1
ATOM 3541 C CA . GLY A 1 456 ? 22.131 9.136 -17.804 1.00 89.50 456 GLY A CA 1
ATOM 3542 C C . GLY A 1 456 ? 23.094 8.651 -16.714 1.00 89.50 456 GLY A C 1
ATOM 3543 O O . GLY A 1 456 ? 22.988 9.121 -15.587 1.00 89.50 456 GLY A O 1
ATOM 3544 N N . SER A 1 457 ? 24.083 7.809 -17.036 1.00 87.06 457 SER A N 1
ATOM 3545 C CA . SER A 1 457 ? 25.147 7.380 -16.119 1.00 87.06 457 SER A CA 1
ATOM 3546 C C . SER A 1 457 ? 26.528 7.880 -16.557 1.00 87.06 457 SER A C 1
ATOM 3548 O O . SER A 1 457 ? 26.792 8.057 -17.746 1.00 87.06 457 SER A O 1
ATOM 3550 N N . SER A 1 458 ? 27.417 8.124 -15.591 1.00 80.81 458 SER A N 1
ATOM 3551 C CA . SER A 1 458 ? 28.821 8.496 -15.822 1.00 80.81 458 SER A CA 1
ATOM 3552 C C . SER A 1 458 ? 29.790 7.313 -15.729 1.00 80.81 458 SER A C 1
ATOM 3554 O O . SER A 1 458 ? 30.968 7.471 -16.049 1.00 80.81 458 SER A O 1
ATOM 3556 N N . SER A 1 459 ? 29.315 6.140 -15.302 1.00 85.75 459 SER A N 1
ATOM 3557 C CA . SER A 1 459 ? 30.114 4.926 -15.129 1.00 85.75 459 SER A CA 1
ATOM 3558 C C . SER A 1 459 ? 29.592 3.777 -15.987 1.00 85.75 459 SER A C 1
ATOM 3560 O O . SER A 1 459 ? 28.409 3.722 -16.336 1.00 85.75 459 SER A O 1
ATOM 3562 N N . LYS A 1 460 ? 30.484 2.828 -16.297 1.00 88.75 460 LYS A N 1
ATOM 3563 C CA . LYS A 1 460 ? 30.104 1.553 -16.915 1.00 88.75 460 LYS A CA 1
ATOM 3564 C C . LYS A 1 460 ? 29.076 0.840 -16.031 1.00 88.75 460 LYS A C 1
ATOM 3566 O O . LYS A 1 460 ? 29.210 0.842 -14.808 1.00 88.75 460 LYS A O 1
ATOM 3571 N N . GLN A 1 461 ? 28.048 0.281 -16.660 1.00 94.31 461 GLN A N 1
ATOM 3572 C CA . GLN A 1 461 ? 26.940 -0.391 -15.982 1.00 94.31 461 GLN A CA 1
ATOM 3573 C C . GLN A 1 461 ? 27.092 -1.913 -16.004 1.00 94.31 461 GLN A C 1
ATOM 3575 O O . GLN A 1 461 ? 27.692 -2.465 -16.926 1.00 94.31 461 GLN A O 1
ATOM 3580 N N . ILE A 1 462 ? 26.479 -2.591 -15.027 1.00 93.31 462 ILE A N 1
ATOM 3581 C CA . ILE A 1 462 ? 26.552 -4.053 -14.871 1.00 93.31 462 ILE A CA 1
ATOM 3582 C C . ILE A 1 462 ? 25.986 -4.763 -16.104 1.00 93.31 462 ILE A C 1
ATOM 3584 O O . ILE A 1 462 ? 26.548 -5.760 -16.553 1.00 93.31 462 ILE A O 1
ATOM 3588 N N . TRP A 1 463 ? 24.906 -4.241 -16.700 1.00 95.00 463 TRP A N 1
ATOM 3589 C CA . TRP A 1 463 ? 24.358 -4.825 -17.927 1.00 95.00 463 TRP A CA 1
ATOM 3590 C C . TRP A 1 463 ? 25.356 -4.795 -19.093 1.00 95.00 463 TRP A C 1
ATOM 3592 O O . TRP A 1 463 ? 25.345 -5.704 -19.917 1.00 95.00 463 TRP A O 1
ATOM 3602 N N . GLN A 1 464 ? 26.235 -3.785 -19.166 1.00 95.50 464 GLN A N 1
ATOM 3603 C CA . GLN A 1 464 ? 27.241 -3.704 -20.227 1.00 95.50 464 GLN A CA 1
ATOM 3604 C C . GLN A 1 464 ? 28.277 -4.811 -20.060 1.00 95.50 464 GLN A C 1
ATOM 3606 O O . GLN A 1 464 ? 28.533 -5.527 -21.021 1.00 95.50 464 GLN A O 1
ATOM 3611 N N . ASP A 1 465 ? 28.828 -4.975 -18.850 1.00 94.06 465 ASP A N 1
ATOM 3612 C CA . ASP A 1 465 ? 29.737 -6.087 -18.531 1.00 94.06 465 ASP A CA 1
ATOM 3613 C C . ASP A 1 465 ? 29.093 -7.427 -18.890 1.00 94.06 465 ASP A C 1
ATOM 3615 O O . ASP A 1 465 ? 29.660 -8.209 -19.649 1.00 94.06 465 ASP A O 1
ATOM 3619 N N . ARG A 1 466 ? 27.848 -7.629 -18.449 1.00 92.94 466 ARG A N 1
ATOM 3620 C CA . ARG A 1 466 ? 27.133 -8.883 -18.664 1.00 92.94 466 ARG A CA 1
ATOM 3621 C C . ARG A 1 466 ? 26.867 -9.173 -20.138 1.00 92.94 466 ARG A C 1
ATOM 3623 O O . ARG A 1 466 ? 26.948 -10.325 -20.521 1.00 92.94 466 ARG A O 1
ATOM 3630 N N . VAL A 1 467 ? 26.584 -8.182 -20.988 1.00 93.25 467 VAL A N 1
ATOM 3631 C CA . VAL A 1 467 ? 26.512 -8.416 -22.447 1.00 93.25 467 VAL A CA 1
ATOM 3632 C C . VAL A 1 467 ? 27.864 -8.899 -22.984 1.00 93.25 467 VAL A C 1
ATOM 3634 O O . VAL A 1 467 ? 27.899 -9.854 -23.758 1.00 93.25 467 VAL A O 1
ATOM 3637 N N . GLY A 1 468 ? 28.962 -8.276 -22.543 1.00 92.06 468 GLY A N 1
ATOM 3638 C CA . GLY A 1 468 ? 30.331 -8.633 -22.928 1.00 92.06 468 GLY A CA 1
ATOM 3639 C C . GLY A 1 468 ? 30.765 -10.037 -22.501 1.00 92.06 468 GLY A C 1
ATOM 3640 O O . GLY A 1 468 ? 31.578 -10.646 -23.194 1.00 92.06 468 GLY A O 1
ATOM 3641 N N . ASP A 1 469 ? 30.190 -10.568 -21.420 1.00 92.44 469 ASP A N 1
ATOM 3642 C CA . ASP A 1 469 ? 30.446 -11.936 -20.953 1.00 92.44 469 ASP A CA 1
ATOM 3643 C C . ASP A 1 469 ? 29.915 -13.012 -21.923 1.00 92.44 469 ASP A C 1
ATOM 3645 O O . ASP A 1 469 ? 30.453 -14.120 -21.956 1.00 92.44 469 ASP A O 1
ATOM 3649 N N . TYR A 1 470 ? 28.880 -12.705 -22.719 1.00 91.06 470 TYR A N 1
ATOM 3650 C CA . TYR A 1 470 ? 28.249 -13.662 -23.646 1.00 91.06 470 TYR A CA 1
ATOM 3651 C C . TYR A 1 470 ? 28.528 -13.370 -25.121 1.00 91.06 470 TYR A C 1
ATOM 3653 O O . TYR A 1 470 ? 28.629 -14.309 -25.909 1.00 91.06 470 TYR A O 1
ATOM 3661 N N . ILE A 1 471 ? 28.619 -12.094 -25.513 1.00 91.06 471 ILE A N 1
ATOM 3662 C CA . ILE A 1 471 ? 28.869 -11.691 -26.901 1.00 91.06 471 ILE A CA 1
ATOM 3663 C C . ILE A 1 471 ? 29.948 -10.596 -26.936 1.00 91.06 471 ILE A C 1
ATOM 3665 O O . ILE A 1 471 ? 29.806 -9.583 -26.239 1.00 91.06 471 ILE A O 1
ATOM 3669 N N . PRO A 1 472 ? 30.998 -10.741 -27.773 1.00 92.44 472 PRO A N 1
ATOM 3670 C CA . PRO A 1 472 ? 31.973 -9.686 -28.026 1.00 92.44 472 PRO A CA 1
ATOM 3671 C C . PRO A 1 472 ? 31.295 -8.339 -28.306 1.00 92.44 472 PRO A C 1
ATOM 3673 O O . PRO A 1 472 ? 30.581 -8.168 -29.295 1.00 92.44 472 PRO A O 1
ATOM 3676 N N . SER A 1 473 ? 31.518 -7.369 -27.420 1.00 93.38 473 SER A N 1
ATOM 3677 C CA . SER A 1 473 ? 30.900 -6.048 -27.515 1.00 93.38 473 SER A CA 1
ATOM 3678 C C . SER A 1 473 ? 31.869 -4.936 -27.128 1.00 93.38 473 SER A C 1
ATOM 3680 O O . SER A 1 473 ? 32.703 -5.083 -26.234 1.00 93.38 473 SER A O 1
ATOM 3682 N N . GLU A 1 474 ? 31.768 -3.801 -27.819 1.00 94.56 474 GLU A N 1
ATOM 3683 C CA . GLU A 1 474 ? 32.529 -2.596 -27.492 1.00 94.56 474 GLU A CA 1
ATOM 3684 C C . GLU A 1 474 ? 31.686 -1.681 -26.593 1.00 94.56 474 GLU A C 1
ATOM 3686 O O . GLU A 1 474 ? 30.587 -1.244 -26.953 1.00 94.56 474 GLU A O 1
ATOM 3691 N N . HIS A 1 475 ? 32.190 -1.382 -25.394 1.00 94.25 475 HIS A N 1
ATOM 3692 C CA . HIS A 1 475 ? 31.507 -0.502 -24.447 1.00 94.25 475 HIS A CA 1
ATOM 3693 C C . HIS A 1 475 ? 31.919 0.948 -24.655 1.00 94.25 475 HIS A C 1
ATOM 3695 O O . HIS A 1 475 ? 33.071 1.334 -24.447 1.00 94.25 475 HIS A O 1
ATOM 3701 N N . LEU A 1 476 ? 30.951 1.762 -25.046 1.00 92.62 476 LEU A N 1
ATOM 3702 C CA . LEU A 1 476 ? 31.146 3.153 -25.390 1.00 92.62 476 LEU A CA 1
ATOM 3703 C C . LEU A 1 476 ? 30.802 4.064 -24.214 1.00 92.62 476 LEU A C 1
ATOM 3705 O O . LEU A 1 476 ? 29.877 3.829 -23.439 1.00 92.62 476 LEU A O 1
ATOM 3709 N N . THR A 1 477 ? 31.539 5.164 -24.148 1.00 89.56 477 THR A N 1
ATOM 3710 C CA . THR A 1 477 ? 31.163 6.377 -23.423 1.00 89.56 477 THR A CA 1
ATOM 3711 C C . THR A 1 477 ? 30.516 7.342 -24.414 1.00 89.56 477 THR A C 1
ATOM 3713 O O . THR A 1 477 ? 30.724 7.215 -25.620 1.00 89.56 477 THR A O 1
ATOM 3716 N N . THR A 1 478 ? 29.818 8.380 -23.948 1.00 84.50 478 THR A N 1
ATOM 3717 C CA . THR A 1 478 ? 29.311 9.437 -24.849 1.00 84.50 478 THR A CA 1
ATOM 3718 C C . THR A 1 478 ? 30.431 10.054 -25.703 1.00 84.50 478 THR A C 1
ATOM 3720 O O . THR A 1 478 ? 30.233 10.360 -26.874 1.00 84.50 478 THR A O 1
ATOM 3723 N N . GLN A 1 479 ? 31.640 10.180 -25.144 1.00 86.19 479 GLN A N 1
ATOM 3724 C CA . GLN A 1 479 ? 32.798 10.748 -25.840 1.00 86.19 479 GLN A CA 1
ATOM 3725 C C . GLN A 1 479 ? 33.344 9.827 -26.938 1.00 86.19 479 GLN A C 1
ATOM 3727 O O . GLN A 1 479 ? 33.727 10.306 -28.005 1.00 86.19 479 GLN A O 1
ATOM 3732 N N . THR A 1 480 ? 33.423 8.516 -26.687 1.00 90.50 480 THR A N 1
ATOM 3733 C CA . THR A 1 480 ? 33.877 7.552 -27.703 1.00 90.50 480 THR A CA 1
ATOM 3734 C C . THR A 1 480 ? 32.793 7.294 -28.742 1.00 90.50 480 THR A C 1
ATOM 3736 O O . THR A 1 480 ? 33.111 7.178 -29.921 1.00 90.50 480 THR A O 1
ATOM 3739 N N . PHE A 1 481 ? 31.522 7.325 -28.338 1.00 90.06 481 PHE A N 1
ATOM 3740 C CA . PHE A 1 481 ? 30.378 7.216 -29.235 1.00 90.06 481 PHE A CA 1
ATOM 3741 C C . PHE A 1 481 ? 30.382 8.293 -30.334 1.00 90.06 481 PHE A C 1
ATOM 3743 O O . PHE A 1 481 ? 30.318 7.958 -31.515 1.00 90.06 481 PHE A O 1
ATOM 3750 N N . GLU A 1 482 ? 30.548 9.575 -29.984 1.00 87.94 482 GLU A N 1
ATOM 3751 C CA . GLU A 1 482 ? 30.586 10.663 -30.982 1.00 87.94 482 GLU A CA 1
ATOM 3752 C C . GLU A 1 482 ? 31.722 10.500 -32.006 1.00 87.94 482 GLU A C 1
ATOM 3754 O O . GLU A 1 482 ? 31.586 10.910 -33.159 1.00 87.94 482 GLU A O 1
ATOM 3759 N N . LYS A 1 483 ? 32.836 9.863 -31.616 1.00 90.44 483 LYS A N 1
ATOM 3760 C CA . LYS A 1 483 ? 33.961 9.590 -32.523 1.00 90.44 483 LYS A CA 1
ATOM 3761 C C . LYS A 1 483 ? 33.655 8.472 -33.516 1.00 90.44 483 LYS A C 1
ATOM 3763 O O . LYS A 1 483 ? 34.107 8.556 -34.656 1.00 90.44 483 LYS A O 1
ATOM 3768 N N . ILE A 1 484 ? 32.921 7.438 -33.101 1.00 90.69 484 ILE A N 1
ATOM 3769 C CA . ILE A 1 484 ? 32.609 6.288 -33.964 1.00 90.69 484 ILE A CA 1
ATOM 3770 C C . ILE A 1 484 ? 31.348 6.492 -34.806 1.00 90.69 484 ILE A C 1
ATOM 3772 O O . ILE A 1 484 ? 31.168 5.806 -35.806 1.00 90.69 484 ILE A O 1
ATOM 3776 N N . LEU A 1 485 ? 30.480 7.436 -34.431 1.00 89.88 485 LEU A N 1
ATOM 3777 C CA . LEU A 1 485 ? 29.195 7.682 -35.083 1.00 89.88 485 LEU A CA 1
ATOM 3778 C C . LEU A 1 485 ? 29.272 7.846 -36.620 1.00 89.88 485 LEU A C 1
ATOM 3780 O O . LEU A 1 485 ? 28.388 7.331 -37.313 1.00 89.88 485 LEU A O 1
ATOM 3784 N N . PRO A 1 486 ? 30.298 8.506 -37.203 1.00 90.25 486 PRO A N 1
ATOM 3785 C CA . PRO A 1 486 ? 30.469 8.558 -38.656 1.00 90.25 486 PRO A CA 1
ATOM 3786 C C . PRO A 1 486 ? 30.711 7.193 -39.317 1.00 90.25 486 PRO A C 1
ATOM 3788 O O . PRO A 1 486 ? 30.377 7.043 -40.489 1.00 90.25 486 PRO A O 1
ATOM 3791 N N . SER A 1 487 ? 31.266 6.232 -38.574 1.00 90.12 487 SER A N 1
ATOM 3792 C CA . SER A 1 487 ? 31.720 4.918 -39.046 1.00 90.12 487 SER A CA 1
ATOM 3793 C C . SER A 1 487 ? 30.707 3.788 -38.833 1.00 90.12 487 SER A C 1
ATOM 3795 O O . SER A 1 487 ? 30.927 2.695 -39.351 1.00 90.12 487 SER A O 1
ATOM 3797 N N . LEU A 1 488 ? 29.620 4.031 -38.088 1.00 89.38 488 LEU A N 1
ATOM 3798 C CA . LEU A 1 488 ? 28.557 3.044 -37.866 1.00 89.38 488 LEU A CA 1
ATOM 3799 C C . LEU A 1 488 ? 27.858 2.674 -39.183 1.00 89.38 488 LEU A C 1
ATOM 3801 O O . LEU A 1 488 ? 27.494 3.546 -39.976 1.00 89.38 488 LEU A O 1
ATOM 3805 N N . ARG A 1 489 ? 27.651 1.373 -39.391 1.00 89.06 489 ARG A N 1
ATOM 3806 C CA . ARG A 1 489 ? 27.041 0.763 -40.581 1.00 89.06 489 ARG A CA 1
ATOM 3807 C C . ARG A 1 489 ? 25.658 0.207 -40.253 1.00 89.06 489 ARG A C 1
ATOM 3809 O O . ARG A 1 489 ? 25.368 -0.132 -39.111 1.00 89.06 489 ARG A O 1
ATOM 3816 N N . SER A 1 490 ? 24.846 -0.021 -41.285 1.00 86.19 490 SER A N 1
ATOM 3817 C CA . SER A 1 490 ? 23.492 -0.586 -41.153 1.00 86.19 490 SER A CA 1
ATOM 3818 C C . SER A 1 490 ? 23.437 -1.958 -40.466 1.00 86.19 490 SER A C 1
ATOM 3820 O O . SER A 1 490 ? 22.415 -2.305 -39.883 1.00 86.19 490 SER A O 1
ATOM 3822 N N . ASN A 1 491 ? 24.520 -2.741 -40.546 1.00 86.50 491 ASN A N 1
ATOM 3823 C CA . ASN A 1 491 ? 24.616 -4.075 -39.943 1.00 86.50 491 ASN A CA 1
ATOM 3824 C C . ASN A 1 491 ? 25.166 -4.064 -38.509 1.00 86.50 491 ASN A C 1
ATOM 3826 O O . ASN A 1 491 ? 25.191 -5.118 -37.879 1.00 86.50 491 ASN A O 1
ATOM 3830 N N . ASP A 1 492 ? 25.626 -2.918 -38.006 1.00 89.81 492 ASP A N 1
ATOM 3831 C CA . ASP A 1 492 ? 26.046 -2.797 -36.613 1.00 89.81 492 ASP A CA 1
ATOM 3832 C C . ASP A 1 492 ? 24.801 -2.686 -35.711 1.00 89.81 492 ASP A C 1
ATOM 3834 O O . ASP A 1 492 ? 23.739 -2.223 -36.145 1.00 89.81 492 ASP A O 1
ATOM 3838 N N . HIS A 1 493 ? 24.928 -3.099 -34.450 1.00 91.19 493 HIS A N 1
ATOM 3839 C CA . HIS A 1 493 ? 23.847 -3.030 -33.469 1.00 91.19 493 HIS A CA 1
ATOM 3840 C C . HIS A 1 493 ? 24.309 -2.254 -32.238 1.00 91.19 493 HIS A C 1
ATOM 3842 O O . HIS A 1 493 ? 25.247 -2.649 -31.547 1.00 91.19 493 HIS A O 1
ATOM 3848 N N . LEU A 1 494 ? 23.644 -1.136 -31.965 1.00 92.88 494 LEU A N 1
ATOM 3849 C CA . LEU A 1 494 ? 23.865 -0.323 -30.781 1.00 92.88 494 LEU A CA 1
ATOM 3850 C C . LEU A 1 494 ? 22.786 -0.606 -29.731 1.00 92.88 494 LEU A C 1
ATOM 3852 O O . LEU A 1 494 ? 21.604 -0.348 -29.954 1.00 92.88 494 LEU A O 1
ATOM 3856 N N . VAL A 1 495 ? 23.203 -1.094 -28.568 1.00 94.31 495 VAL A N 1
ATOM 3857 C CA . VAL A 1 495 ? 22.347 -1.262 -27.392 1.00 94.31 495 VAL A CA 1
ATOM 3858 C C . VAL A 1 495 ? 22.555 -0.066 -26.466 1.00 94.31 495 VAL A C 1
ATOM 3860 O O . VAL A 1 495 ? 23.674 0.179 -26.011 1.00 94.31 495 VAL A O 1
ATOM 3863 N N . ILE A 1 496 ? 21.499 0.697 -26.189 1.00 94.94 496 ILE A N 1
ATOM 3864 C CA . ILE A 1 496 ? 21.567 1.898 -25.348 1.00 94.94 496 ILE A CA 1
ATOM 3865 C C . ILE A 1 496 ? 20.773 1.673 -24.064 1.00 94.94 496 ILE A C 1
ATOM 3867 O O . ILE A 1 496 ? 19.555 1.556 -24.116 1.00 94.94 496 ILE A O 1
ATOM 3871 N N . GLY A 1 497 ? 21.437 1.665 -22.911 1.00 95.19 497 GLY A N 1
ATOM 3872 C CA . GLY A 1 497 ? 20.779 1.684 -21.604 1.00 95.19 497 GLY A CA 1
ATOM 3873 C C . GLY A 1 497 ? 20.512 3.111 -21.146 1.00 95.19 497 GLY A C 1
ATOM 3874 O O . GLY A 1 497 ? 21.433 3.927 -21.134 1.00 95.19 497 GLY A O 1
ATOM 3875 N N . ILE A 1 498 ? 19.275 3.427 -20.771 1.00 94.19 498 ILE A N 1
ATOM 3876 C CA . ILE A 1 498 ? 18.892 4.753 -20.268 1.00 94.19 498 ILE A CA 1
ATOM 3877 C C . ILE A 1 498 ? 18.643 4.662 -18.766 1.00 94.19 498 ILE A C 1
ATOM 3879 O O . ILE A 1 498 ? 17.773 3.909 -18.339 1.00 94.19 498 ILE A O 1
ATOM 3883 N N . HIS A 1 499 ? 19.386 5.461 -18.004 1.00 92.94 499 HIS A N 1
ATOM 3884 C CA . HIS A 1 499 ? 19.444 5.440 -16.543 1.00 92.94 499 HIS A CA 1
ATOM 3885 C C . HIS A 1 499 ? 19.014 6.774 -15.919 1.00 92.94 499 HIS A C 1
ATOM 3887 O O . HIS A 1 499 ? 18.931 7.799 -16.603 1.00 92.94 499 HIS A O 1
ATOM 3893 N N . ASN A 1 500 ? 18.826 6.777 -14.594 1.00 88.88 500 ASN A N 1
ATOM 3894 C CA . ASN A 1 500 ? 18.547 7.967 -13.774 1.00 88.88 500 ASN A CA 1
ATOM 3895 C C . ASN A 1 500 ? 17.298 8.756 -14.214 1.00 88.88 500 ASN A C 1
ATOM 3897 O O . ASN A 1 500 ? 17.285 9.991 -14.235 1.00 88.88 500 ASN A O 1
ATOM 3901 N N . LEU A 1 501 ? 16.239 8.026 -14.563 1.00 89.00 501 LEU A N 1
ATOM 3902 C CA . LEU A 1 501 ? 14.950 8.581 -14.973 1.00 89.00 501 LEU A CA 1
ATOM 3903 C C . LEU A 1 501 ? 14.097 9.007 -13.773 1.00 89.00 501 LEU A C 1
ATOM 3905 O O . LEU A 1 501 ? 14.216 8.476 -12.666 1.00 89.00 501 LEU A O 1
ATOM 3909 N N . GLY A 1 502 ? 13.216 9.984 -13.989 1.00 85.69 502 GLY A N 1
ATOM 3910 C CA . GLY A 1 502 ? 12.288 10.437 -12.958 1.00 85.69 502 GLY A CA 1
ATOM 3911 C C . GLY A 1 502 ? 11.191 9.403 -12.703 1.00 85.69 502 GLY A C 1
ATOM 3912 O O . GLY A 1 502 ? 10.679 8.787 -13.633 1.00 85.69 502 GLY A O 1
ATOM 3913 N N . LYS A 1 503 ? 10.778 9.243 -11.440 1.00 82.62 503 LYS A N 1
ATOM 3914 C CA . LYS A 1 503 ? 9.675 8.337 -11.062 1.00 82.62 503 LYS A CA 1
ATOM 3915 C C . LYS A 1 503 ? 8.327 9.025 -10.823 1.00 82.62 503 LYS A C 1
ATOM 3917 O O . LYS A 1 503 ? 7.329 8.353 -10.590 1.00 82.62 503 LYS A O 1
ATOM 3922 N N . THR A 1 504 ? 8.295 10.355 -10.850 1.00 80.88 504 THR A N 1
ATOM 3923 C CA . THR A 1 504 ? 7.091 11.159 -10.599 1.00 80.88 504 THR A CA 1
ATOM 3924 C C . THR A 1 504 ? 6.886 12.196 -11.702 1.00 80.88 504 THR A C 1
ATOM 3926 O O . THR A 1 504 ? 7.875 12.731 -12.227 1.00 80.88 504 THR A O 1
ATOM 3929 N N . PRO A 1 505 ? 5.628 12.554 -12.008 1.00 73.19 505 PRO A N 1
ATOM 3930 C CA . PRO A 1 505 ? 5.337 13.614 -12.961 1.00 73.19 505 PRO A CA 1
ATOM 3931 C C . PRO A 1 505 ? 5.885 14.971 -12.474 1.00 73.19 505 PRO A C 1
ATOM 3933 O O . PRO A 1 505 ? 6.084 15.173 -11.272 1.00 73.19 505 PRO A O 1
ATOM 3936 N N . PRO A 1 506 ? 6.168 15.920 -13.387 1.00 66.06 506 PRO A N 1
ATOM 3937 C CA . PRO A 1 506 ? 6.188 15.776 -14.849 1.00 66.06 506 PRO A CA 1
ATOM 3938 C C . PRO A 1 506 ? 7.553 15.293 -15.386 1.00 66.06 506 PRO A C 1
ATOM 3940 O O . PRO A 1 506 ? 7.819 15.363 -16.579 1.00 66.06 506 PRO A O 1
ATOM 3943 N N . LYS A 1 507 ? 8.487 14.894 -14.512 1.00 67.56 507 LYS A N 1
ATOM 3944 C CA . LYS A 1 507 ? 9.915 14.770 -14.850 1.00 67.56 507 LYS A CA 1
ATOM 3945 C C . LYS A 1 507 ? 10.339 13.360 -15.269 1.00 67.56 507 LYS A C 1
ATOM 3947 O O . LYS A 1 507 ? 11.532 13.078 -15.193 1.00 67.56 507 LYS A O 1
ATOM 3952 N N . PHE A 1 508 ? 9.411 12.495 -15.696 1.00 75.69 508 PHE A N 1
ATOM 3953 C CA . PHE A 1 508 ? 9.700 11.104 -16.094 1.00 75.69 508 PHE A CA 1
ATOM 3954 C C . PHE A 1 508 ? 10.921 11.009 -17.020 1.00 75.69 508 PHE A C 1
ATOM 3956 O O . PHE A 1 508 ? 11.801 10.188 -16.785 1.00 75.69 508 PHE A O 1
ATOM 3963 N N . GLY A 1 509 ? 11.039 11.992 -17.920 1.00 71.81 509 GLY A N 1
ATOM 3964 C CA . GLY A 1 509 ? 12.294 12.663 -18.252 1.00 71.81 509 GLY A CA 1
ATOM 3965 C C . GLY A 1 509 ? 13.255 11.901 -19.155 1.00 71.81 509 GLY A C 1
ATOM 3966 O O . GLY A 1 509 ? 13.251 10.691 -19.253 1.00 71.81 509 GLY A O 1
ATOM 3967 N N . MET A 1 510 ? 14.098 12.661 -19.842 1.00 85.44 510 MET A N 1
ATOM 3968 C CA . MET A 1 510 ? 15.345 12.264 -20.500 1.00 85.44 510 MET A CA 1
ATOM 3969 C C . MET A 1 510 ? 16.010 13.579 -20.921 1.00 85.44 510 MET A C 1
ATOM 3971 O O . MET A 1 510 ? 15.303 14.535 -21.249 1.00 85.44 510 MET A O 1
ATOM 3975 N N . ARG A 1 511 ? 17.343 13.673 -20.919 1.00 87.88 511 ARG A N 1
ATOM 3976 C CA . ARG A 1 511 ? 18.018 14.896 -21.385 1.00 87.88 511 ARG A CA 1
ATOM 3977 C C . ARG A 1 511 ? 17.769 15.089 -22.883 1.00 87.88 511 ARG A C 1
ATOM 3979 O O . ARG A 1 511 ? 17.883 14.135 -23.646 1.00 87.88 511 ARG A O 1
ATOM 3986 N N . ASP A 1 512 ? 17.523 16.320 -23.329 1.00 87.88 512 ASP A N 1
ATOM 3987 C CA . ASP A 1 512 ? 17.304 16.608 -24.760 1.00 87.88 512 ASP A CA 1
ATOM 3988 C C . ASP A 1 512 ? 18.501 16.205 -25.634 1.00 87.88 512 ASP A C 1
ATOM 3990 O O . ASP A 1 512 ? 18.329 15.767 -26.771 1.00 87.88 512 ASP A O 1
ATOM 3994 N N . SER A 1 513 ? 19.716 16.271 -25.080 1.00 87.81 513 SER A N 1
ATOM 3995 C CA . SER A 1 513 ? 20.926 15.764 -25.733 1.00 87.81 513 SER A CA 1
ATOM 3996 C C . SER A 1 513 ? 20.864 14.260 -26.009 1.00 87.81 513 SER A C 1
ATOM 3998 O O . SER A 1 513 ? 21.306 13.820 -27.065 1.00 87.81 513 SER A O 1
ATOM 4000 N N . ASP A 1 514 ? 20.300 13.478 -25.084 1.00 89.94 514 ASP A N 1
ATOM 4001 C CA . ASP A 1 514 ? 20.164 12.026 -25.226 1.00 89.94 514 ASP A CA 1
ATOM 4002 C C . ASP A 1 514 ? 19.094 11.696 -26.278 1.00 89.94 514 ASP A C 1
ATOM 4004 O O . ASP A 1 514 ? 19.330 10.869 -27.158 1.00 89.94 514 ASP A O 1
ATOM 4008 N N . LYS A 1 515 ? 17.966 12.421 -26.278 1.00 89.06 515 LYS A N 1
ATOM 4009 C CA . LYS A 1 515 ? 16.910 12.295 -27.302 1.00 89.06 515 LYS A CA 1
ATOM 4010 C C . LYS A 1 515 ? 17.431 12.584 -28.711 1.00 89.06 515 LYS A C 1
ATOM 4012 O O . LYS A 1 515 ? 17.169 11.832 -29.656 1.00 89.06 515 LYS A O 1
ATOM 4017 N N . ALA A 1 516 ? 18.185 13.675 -28.853 1.00 88.25 516 ALA A N 1
ATOM 4018 C CA . ALA A 1 516 ? 18.795 14.069 -30.118 1.00 88.25 516 ALA A CA 1
ATOM 4019 C C . ALA A 1 516 ? 19.818 13.028 -30.596 1.00 88.25 516 ALA A C 1
ATOM 4021 O O . ALA A 1 516 ? 19.866 12.709 -31.785 1.00 88.25 516 ALA A O 1
ATOM 4022 N N . LEU A 1 517 ? 20.599 12.461 -29.670 1.00 89.25 517 LEU A N 1
ATOM 4023 C CA . LEU A 1 517 ? 21.556 11.397 -29.954 1.00 89.25 517 LEU A CA 1
ATOM 4024 C C . LEU A 1 517 ? 20.857 10.139 -30.480 1.00 89.25 517 LEU A C 1
ATOM 4026 O O . LEU A 1 517 ? 21.241 9.645 -31.541 1.00 89.25 517 LEU A O 1
ATOM 4030 N N . ILE A 1 518 ? 19.811 9.662 -29.795 1.00 89.69 518 ILE A N 1
ATOM 4031 C CA . ILE A 1 518 ? 19.041 8.474 -30.207 1.00 89.69 518 ILE A CA 1
ATOM 4032 C C . ILE A 1 518 ? 18.449 8.682 -31.608 1.00 89.69 518 ILE A C 1
ATOM 4034 O O . ILE A 1 518 ? 18.619 7.836 -32.485 1.00 89.69 518 ILE A O 1
ATOM 4038 N N . SER A 1 519 ? 17.851 9.850 -31.860 1.00 87.31 519 SER A N 1
ATOM 4039 C CA . SER A 1 519 ? 17.271 10.199 -33.169 1.00 87.31 519 SER A CA 1
ATOM 4040 C C . SER A 1 519 ? 18.316 10.247 -34.295 1.00 87.31 519 SER A C 1
ATOM 4042 O O . SER A 1 519 ? 18.041 9.903 -35.445 1.00 87.31 519 SER A O 1
ATOM 4044 N N . LYS A 1 520 ? 19.540 10.688 -33.983 1.00 86.50 520 LYS A N 1
ATOM 4045 C CA . LYS A 1 520 ? 20.643 10.773 -34.950 1.00 86.50 520 LYS A CA 1
ATOM 4046 C C . LYS A 1 520 ? 21.164 9.389 -35.344 1.00 86.50 520 LYS A C 1
ATOM 4048 O O . LYS A 1 520 ? 21.553 9.203 -36.497 1.00 86.50 520 LYS A O 1
ATOM 4053 N N . VAL A 1 521 ? 21.195 8.437 -34.408 1.00 88.31 521 VAL A N 1
ATOM 4054 C CA . VAL A 1 521 ? 21.772 7.102 -34.637 1.00 88.31 521 VAL A CA 1
ATOM 4055 C C . VAL A 1 521 ? 20.770 6.081 -35.172 1.00 88.31 521 VAL A C 1
ATOM 4057 O O . VAL A 1 521 ? 21.166 5.224 -35.961 1.00 88.31 521 VAL A O 1
ATOM 4060 N N . SER A 1 522 ? 19.477 6.226 -34.865 1.00 85.88 522 SER A N 1
ATOM 4061 C CA . SER A 1 522 ? 18.423 5.328 -35.366 1.00 85.88 522 SER A CA 1
ATOM 4062 C C . SER A 1 522 ? 18.286 5.308 -36.894 1.00 85.88 522 SER A C 1
ATOM 4064 O O . SER A 1 522 ? 17.793 4.343 -37.459 1.00 85.88 522 SER A O 1
ATOM 4066 N N . ASN A 1 523 ? 18.801 6.329 -37.587 1.00 82.81 523 ASN A N 1
ATOM 4067 C CA . ASN A 1 523 ? 18.847 6.386 -39.052 1.00 82.81 523 ASN A CA 1
ATOM 4068 C C . ASN A 1 523 ? 20.099 5.731 -39.678 1.00 82.81 523 ASN A C 1
ATOM 4070 O O . ASN A 1 523 ? 20.270 5.790 -40.896 1.00 82.81 523 ASN A O 1
ATOM 4074 N N . ARG A 1 524 ? 21.025 5.177 -38.879 1.00 85.94 524 ARG A N 1
ATOM 4075 C CA . ARG A 1 524 ? 22.331 4.674 -39.359 1.00 85.94 524 ARG A CA 1
ATOM 4076 C C . ARG A 1 524 ? 22.561 3.189 -39.122 1.00 85.94 524 ARG A C 1
ATOM 4078 O O . ARG A 1 524 ? 23.154 2.533 -39.975 1.00 85.94 524 ARG A O 1
ATOM 4085 N N . CYS A 1 525 ? 22.146 2.682 -37.970 1.00 88.06 525 CYS A N 1
ATOM 4086 C CA . CYS A 1 525 ? 22.334 1.293 -37.572 1.00 88.06 525 CYS A CA 1
ATOM 4087 C C . CYS A 1 525 ? 21.132 0.807 -36.760 1.00 88.06 525 CYS A C 1
ATOM 4089 O O . CYS A 1 525 ? 20.220 1.580 -36.461 1.00 88.06 525 CYS A O 1
ATOM 4091 N N . LYS A 1 526 ? 21.129 -0.478 -36.400 1.00 88.62 526 LYS A N 1
ATOM 4092 C CA . LYS A 1 526 ? 20.087 -1.030 -35.535 1.00 88.62 526 LYS A CA 1
ATOM 4093 C C . LYS A 1 526 ? 20.272 -0.515 -34.115 1.00 88.62 526 LYS A C 1
ATOM 4095 O O . LYS A 1 526 ? 21.382 -0.557 -33.583 1.00 88.62 526 LYS A O 1
ATOM 4100 N N . VAL A 1 527 ? 19.183 -0.066 -33.498 1.00 90.75 527 VAL A N 1
ATOM 4101 C CA . VAL A 1 527 ? 19.186 0.456 -32.130 1.00 90.75 527 VAL A CA 1
ATOM 4102 C C . VAL A 1 527 ? 18.177 -0.312 -31.290 1.00 90.75 527 VAL A C 1
ATOM 4104 O O . VAL A 1 527 ? 16.997 -0.379 -31.638 1.00 90.75 527 VAL A O 1
ATOM 4107 N N . THR A 1 528 ? 18.650 -0.846 -30.167 1.00 92.25 528 THR A N 1
ATOM 4108 C CA . THR A 1 528 ? 17.800 -1.380 -29.100 1.00 92.25 528 THR A CA 1
ATOM 4109 C C . THR A 1 528 ? 18.015 -0.548 -27.847 1.00 92.25 528 THR A C 1
ATOM 4111 O O . THR A 1 528 ? 19.141 -0.398 -27.374 1.00 92.25 528 THR A O 1
ATOM 4114 N N . ILE A 1 529 ? 16.938 -0.000 -27.304 1.00 94.12 529 ILE A N 1
ATOM 4115 C CA . ILE A 1 529 ? 16.951 0.739 -26.049 1.00 94.12 529 ILE A CA 1
ATOM 4116 C C . ILE A 1 529 ? 16.623 -0.214 -24.900 1.00 94.12 529 ILE A C 1
ATOM 4118 O O . ILE A 1 529 ? 15.617 -0.913 -24.952 1.00 94.12 529 ILE A O 1
ATOM 4122 N N . LEU A 1 530 ? 17.434 -0.207 -23.844 1.00 95.00 530 LEU A N 1
ATOM 4123 C CA . LEU A 1 530 ? 17.091 -0.773 -22.542 1.00 95.00 530 LEU A CA 1
ATOM 4124 C C . LEU A 1 530 ? 16.619 0.375 -21.649 1.00 95.00 530 LEU A C 1
ATOM 4126 O O . LEU A 1 530 ? 17.412 1.228 -21.239 1.00 95.00 530 LEU A O 1
ATOM 4130 N N . LEU A 1 531 ? 15.316 0.431 -21.383 1.00 94.06 531 LEU A N 1
ATOM 4131 C CA . LEU A 1 531 ? 14.721 1.472 -20.556 1.00 94.06 531 LEU A CA 1
ATOM 4132 C C . LEU A 1 531 ? 14.708 1.037 -19.086 1.00 94.06 531 LEU A C 1
ATOM 4134 O O . LEU A 1 531 ? 13.825 0.290 -18.650 1.00 94.06 531 LEU A O 1
ATOM 4138 N N . PHE A 1 532 ? 15.670 1.543 -18.314 1.00 93.25 532 PHE A N 1
ATOM 4139 C CA . PHE A 1 532 ? 15.758 1.338 -16.869 1.00 93.25 532 PHE A CA 1
ATOM 4140 C C . PHE A 1 532 ? 14.979 2.429 -16.128 1.00 93.25 532 PHE A C 1
ATOM 4142 O O . PHE A 1 532 ? 15.526 3.297 -15.456 1.00 93.25 532 PHE A O 1
ATOM 4149 N N . GLY A 1 533 ? 13.660 2.423 -16.300 1.00 88.81 533 GLY A N 1
ATOM 4150 C CA . GLY A 1 533 ? 12.759 3.391 -15.686 1.00 88.81 533 GLY A CA 1
ATOM 4151 C C . GLY A 1 533 ? 11.300 2.995 -15.851 1.00 88.81 533 GLY A C 1
ATOM 4152 O O . GLY A 1 533 ? 10.990 1.947 -16.418 1.00 88.81 533 GLY A O 1
ATOM 4153 N N . LEU A 1 534 ? 10.404 3.838 -15.339 1.00 87.75 534 LEU A N 1
ATOM 4154 C CA . LEU A 1 534 ? 8.964 3.599 -15.402 1.00 87.75 534 LEU A CA 1
ATOM 4155 C C . LEU A 1 534 ? 8.396 3.834 -16.815 1.00 87.75 534 LEU A C 1
ATOM 4157 O O . LEU A 1 534 ? 8.956 4.636 -17.568 1.00 87.75 534 LEU A O 1
ATOM 4161 N N . PRO A 1 535 ? 7.245 3.219 -17.154 1.00 88.38 535 PRO A N 1
ATOM 4162 C CA . PRO A 1 535 ? 6.645 3.309 -18.484 1.00 88.38 535 PRO A CA 1
ATOM 4163 C C . PRO A 1 535 ? 6.403 4.707 -19.037 1.00 88.38 535 PRO A C 1
ATOM 4165 O O . PRO A 1 535 ? 6.571 4.921 -20.233 1.00 88.38 535 PRO A O 1
ATOM 4168 N N . TYR A 1 536 ? 6.094 5.681 -18.185 1.00 87.12 536 TYR A N 1
ATOM 4169 C CA . TYR A 1 536 ? 5.853 7.056 -18.625 1.00 87.12 536 TYR A CA 1
ATOM 4170 C C . TYR A 1 536 ? 7.077 7.716 -19.275 1.00 87.12 536 TYR A C 1
ATOM 4172 O O . TYR A 1 536 ? 6.923 8.664 -20.036 1.00 87.12 536 TYR A O 1
ATOM 4180 N N . ALA A 1 537 ? 8.294 7.203 -19.055 1.00 88.81 537 ALA A N 1
ATOM 4181 C CA . ALA A 1 537 ? 9.480 7.700 -19.747 1.00 88.81 537 ALA A CA 1
ATOM 4182 C C . ALA A 1 537 ? 9.492 7.365 -21.255 1.00 88.81 537 ALA A C 1
ATOM 4184 O O . ALA A 1 537 ? 10.246 7.997 -21.995 1.00 88.81 537 ALA A O 1
ATOM 4185 N N . LEU A 1 538 ? 8.649 6.435 -21.730 1.00 88.75 538 LEU A N 1
ATOM 4186 C CA . LEU A 1 538 ? 8.533 6.088 -23.153 1.00 88.75 538 LEU A CA 1
ATOM 4187 C C . LEU A 1 538 ? 8.176 7.281 -24.040 1.00 88.75 538 LEU A C 1
ATOM 4189 O O . LEU A 1 538 ? 8.650 7.342 -25.169 1.00 88.75 538 LEU A O 1
ATOM 4193 N N . GLU A 1 539 ? 7.406 8.252 -23.536 1.00 87.25 539 GLU A N 1
ATOM 4194 C CA . GLU A 1 539 ? 7.039 9.463 -24.291 1.00 87.25 539 GLU A CA 1
ATOM 4195 C C . GLU A 1 539 ? 8.271 10.246 -24.791 1.00 87.25 539 GLU A C 1
ATOM 4197 O O . GLU A 1 539 ? 8.192 11.043 -25.724 1.00 87.25 539 GLU A O 1
ATOM 4202 N N . ASN A 1 540 ? 9.422 10.030 -24.145 1.00 87.31 540 ASN A N 1
ATOM 4203 C CA . ASN A 1 540 ? 10.683 10.697 -24.429 1.00 87.31 540 ASN A CA 1
ATOM 4204 C C . ASN A 1 540 ? 11.557 9.932 -25.437 1.00 87.31 540 ASN A C 1
ATOM 4206 O O . ASN A 1 540 ? 12.626 10.433 -25.790 1.00 87.31 540 ASN A O 1
ATOM 4210 N N . ILE A 1 541 ? 11.140 8.744 -25.884 1.00 88.12 541 ILE A N 1
ATOM 4211 C CA . ILE A 1 541 ? 11.901 7.882 -26.792 1.00 88.12 541 ILE A CA 1
ATOM 4212 C C . ILE A 1 541 ? 11.327 7.998 -28.212 1.00 88.12 541 ILE A C 1
ATOM 4214 O O . ILE A 1 541 ? 10.113 7.920 -28.383 1.00 88.12 541 ILE A O 1
ATOM 4218 N N . PRO A 1 542 ? 12.163 8.175 -29.252 1.00 84.94 542 PRO A N 1
ATOM 4219 C CA . PRO A 1 542 ? 11.695 8.156 -30.636 1.00 84.94 542 PRO A CA 1
ATOM 4220 C C . PRO A 1 542 ? 10.994 6.838 -31.004 1.00 84.94 542 PRO A C 1
ATOM 4222 O O . PRO A 1 542 ? 11.482 5.765 -30.672 1.00 84.94 542 PRO A O 1
ATOM 4225 N N . ASN A 1 543 ? 9.906 6.895 -31.776 1.00 83.38 543 ASN A N 1
ATOM 4226 C CA . ASN A 1 543 ? 9.138 5.697 -32.165 1.00 83.38 543 ASN A CA 1
ATOM 4227 C C . ASN A 1 543 ? 9.839 4.799 -33.206 1.00 83.38 543 ASN A C 1
ATOM 4229 O O . ASN A 1 543 ? 9.315 3.743 -33.550 1.00 83.38 543 ASN A O 1
ATOM 4233 N N . ASN A 1 544 ? 10.996 5.224 -33.730 1.00 83.50 544 ASN A N 1
ATOM 4234 C CA . ASN A 1 544 ? 11.752 4.513 -34.762 1.00 83.50 544 ASN A CA 1
ATOM 4235 C C . ASN A 1 544 ? 12.882 3.628 -34.204 1.00 83.50 544 ASN A C 1
ATOM 4237 O O . ASN A 1 544 ? 13.816 3.278 -34.925 1.00 83.50 544 ASN A O 1
ATOM 4241 N N . VAL A 1 545 ? 12.835 3.308 -32.910 1.00 87.56 545 VAL A N 1
ATOM 4242 C CA . VAL A 1 545 ? 13.758 2.376 -32.257 1.00 87.56 545 VAL A CA 1
ATOM 4243 C C . VAL A 1 545 ? 12.975 1.330 -31.490 1.00 87.56 545 VAL A C 1
ATOM 4245 O O . VAL A 1 545 ? 11.844 1.565 -31.072 1.00 87.56 545 VAL A O 1
ATOM 4248 N N . ASN A 1 546 ? 13.597 0.177 -31.286 1.00 89.62 546 ASN A N 1
ATOM 4249 C CA . ASN A 1 546 ? 13.022 -0.836 -30.427 1.00 89.62 546 ASN A CA 1
ATOM 4250 C C . ASN A 1 546 ? 13.348 -0.544 -28.959 1.00 89.62 546 ASN A C 1
ATOM 4252 O O . ASN A 1 546 ? 14.476 -0.151 -28.647 1.00 89.62 546 ASN A O 1
ATOM 4256 N N . VAL A 1 547 ? 12.399 -0.779 -28.053 1.00 92.69 547 VAL A N 1
ATOM 4257 C CA . VAL A 1 547 ? 12.579 -0.557 -26.613 1.00 92.69 547 VAL A CA 1
ATOM 4258 C C . VAL A 1 547 ? 12.245 -1.824 -25.837 1.00 92.69 547 VAL A C 1
ATOM 4260 O O . VAL A 1 547 ? 11.154 -2.374 -25.950 1.00 92.69 547 VAL A O 1
ATOM 4263 N N . LEU A 1 548 ? 13.179 -2.264 -25.001 1.00 93.12 548 LEU A N 1
ATOM 4264 C CA . LEU A 1 548 ? 12.943 -3.240 -23.950 1.00 93.12 548 LEU A CA 1
ATOM 4265 C C . LEU A 1 548 ? 12.827 -2.506 -22.614 1.00 93.12 548 LEU A C 1
ATOM 4267 O O . LEU A 1 548 ? 13.757 -1.818 -22.189 1.00 93.12 548 LEU A O 1
ATOM 4271 N N . MET A 1 549 ? 11.697 -2.659 -21.940 1.00 91.62 549 MET A N 1
ATOM 4272 C CA . MET A 1 549 ? 11.429 -2.016 -20.658 1.00 91.62 549 MET A CA 1
ATOM 4273 C C . MET A 1 549 ? 11.516 -3.019 -19.523 1.00 91.62 549 MET A C 1
ATOM 4275 O O . MET A 1 549 ? 10.966 -4.112 -19.631 1.00 91.62 549 MET A O 1
ATOM 4279 N N . VAL A 1 550 ? 12.142 -2.611 -18.418 1.00 83.12 550 VAL A N 1
ATOM 4280 C CA . VAL A 1 550 ? 12.244 -3.443 -17.206 1.00 83.12 550 VAL A CA 1
ATOM 4281 C C . VAL A 1 550 ? 11.568 -2.805 -15.990 1.00 83.12 550 VAL A C 1
ATOM 4283 O O . VAL A 1 550 ? 11.308 -3.479 -15.001 1.00 83.12 550 VAL A O 1
ATOM 4286 N N . GLY A 1 551 ? 11.256 -1.506 -16.039 1.00 82.81 551 GLY A N 1
ATOM 4287 C CA . GLY A 1 551 ? 10.502 -0.835 -14.976 1.00 82.81 551 GLY A CA 1
ATOM 4288 C C . GLY A 1 551 ? 11.334 -0.334 -13.788 1.00 82.81 551 GLY A C 1
ATOM 4289 O O . GLY A 1 551 ? 10.774 0.298 -12.894 1.00 82.81 551 GLY A O 1
ATOM 4290 N N . ALA A 1 552 ? 12.654 -0.562 -13.758 1.00 88.38 552 ALA A N 1
ATOM 4291 C CA . ALA A 1 552 ? 13.534 -0.078 -12.690 1.00 88.38 552 ALA A CA 1
ATOM 4292 C C . ALA A 1 552 ? 14.995 0.097 -13.135 1.00 88.38 552 ALA A C 1
ATOM 4294 O O . ALA A 1 552 ? 15.460 -0.569 -14.058 1.00 88.38 552 ALA A O 1
ATOM 4295 N N . ASP A 1 553 ? 15.723 0.957 -12.417 1.00 91.06 553 ASP A N 1
ATOM 4296 C CA . ASP A 1 553 ? 17.169 1.166 -12.564 1.00 91.06 553 ASP A CA 1
ATOM 4297 C C . ASP A 1 553 ? 17.938 0.527 -11.407 1.00 91.06 553 ASP A C 1
ATOM 4299 O O . ASP A 1 553 ? 18.355 1.190 -10.458 1.00 91.06 553 ASP A O 1
ATOM 4303 N N . ARG A 1 554 ? 18.038 -0.807 -11.446 1.00 90.06 554 ARG A N 1
ATOM 4304 C CA . ARG A 1 554 ? 18.656 -1.630 -10.394 1.00 90.06 554 ARG A CA 1
ATOM 4305 C C . ARG A 1 554 ? 19.450 -2.802 -10.986 1.00 90.06 554 ARG A C 1
ATOM 4307 O O . ARG A 1 554 ? 19.129 -3.229 -12.098 1.00 90.06 554 ARG A O 1
ATOM 4314 N N . PRO A 1 555 ? 20.447 -3.358 -10.269 1.00 90.81 555 PRO A N 1
ATOM 4315 C CA . PRO A 1 555 ? 21.247 -4.487 -10.750 1.00 90.81 555 PRO A CA 1
ATOM 4316 C C . PRO A 1 555 ? 20.421 -5.697 -11.211 1.00 90.81 555 PRO A C 1
ATOM 4318 O O . PRO A 1 555 ? 20.700 -6.269 -12.261 1.00 90.81 555 PRO A O 1
ATOM 4321 N N . GLU A 1 556 ? 19.374 -6.065 -10.477 1.00 91.69 556 GLU A N 1
ATOM 4322 C CA . GLU A 1 556 ? 18.502 -7.201 -10.791 1.00 91.69 556 GLU A CA 1
ATOM 4323 C C . GLU A 1 556 ? 17.695 -6.957 -12.076 1.00 91.69 556 GLU A C 1
ATOM 4325 O O . GLU A 1 556 ? 17.583 -7.847 -12.919 1.00 91.69 556 GLU A O 1
ATOM 4330 N N . ALA A 1 557 ? 17.208 -5.727 -12.279 1.00 92.81 557 ALA A N 1
ATOM 4331 C CA . ALA A 1 557 ? 16.540 -5.313 -13.514 1.00 92.81 557 ALA A CA 1
ATOM 4332 C C . ALA A 1 557 ? 17.514 -5.308 -14.707 1.00 92.81 557 ALA A C 1
ATOM 4334 O O . ALA A 1 557 ? 17.193 -5.780 -15.797 1.00 92.81 557 ALA A O 1
ATOM 4335 N N . GLN A 1 558 ? 18.742 -4.831 -14.493 1.00 93.81 558 GLN A N 1
ATOM 4336 C CA . GLN A 1 558 ? 19.820 -4.883 -15.482 1.00 93.81 558 GLN A CA 1
ATOM 4337 C C . GLN A 1 558 ? 20.143 -6.324 -15.901 1.00 93.81 558 GLN A C 1
ATOM 4339 O O . GLN A 1 558 ? 20.292 -6.601 -17.090 1.00 93.81 558 GLN A O 1
ATOM 4344 N N . ILE A 1 559 ? 20.184 -7.258 -14.949 1.00 91.25 559 ILE A N 1
ATOM 4345 C CA . ILE A 1 559 ? 20.361 -8.690 -15.220 1.00 91.25 559 ILE A CA 1
ATOM 4346 C C . ILE A 1 559 ? 19.194 -9.243 -16.047 1.00 91.25 559 ILE A C 1
ATOM 4348 O O . ILE A 1 559 ? 19.431 -9.922 -17.048 1.00 91.25 559 ILE A O 1
ATOM 4352 N N . ALA A 1 560 ? 17.953 -8.931 -15.665 1.00 91.88 560 ALA A N 1
ATOM 4353 C CA . ALA A 1 560 ? 16.764 -9.385 -16.379 1.00 91.88 560 ALA A CA 1
ATOM 4354 C C . ALA A 1 560 ? 16.734 -8.873 -17.834 1.00 91.88 560 ALA A C 1
ATOM 4356 O O . ALA A 1 560 ? 16.480 -9.661 -18.745 1.00 91.88 560 ALA A O 1
ATOM 4357 N N . ALA A 1 561 ? 17.080 -7.598 -18.072 1.00 93.50 561 ALA A N 1
ATOM 4358 C CA . ALA A 1 561 ? 17.214 -7.036 -19.423 1.00 93.50 561 ALA A CA 1
ATOM 4359 C C . ALA A 1 561 ? 18.214 -7.813 -20.279 1.00 93.50 561 ALA A C 1
ATOM 4361 O O . ALA A 1 561 ? 17.921 -8.127 -21.432 1.00 93.50 561 ALA A O 1
ATOM 4362 N N . VAL A 1 562 ? 19.394 -8.113 -19.728 1.00 93.19 562 VAL A N 1
ATOM 4363 C CA . VAL A 1 562 ? 20.440 -8.816 -20.479 1.00 93.19 562 VAL A CA 1
ATOM 4364 C C . VAL A 1 562 ? 19.997 -10.228 -20.843 1.00 93.19 562 VAL A C 1
ATOM 4366 O O . VAL A 1 562 ? 20.167 -10.633 -21.989 1.00 93.19 562 VAL A O 1
ATOM 4369 N N . ASN A 1 563 ? 19.366 -10.947 -19.912 1.00 90.94 563 ASN A N 1
ATOM 4370 C CA . ASN A 1 563 ? 18.808 -12.266 -20.207 1.00 90.94 563 ASN A CA 1
ATOM 4371 C C . ASN A 1 563 ? 17.773 -12.181 -21.351 1.00 90.94 563 ASN A C 1
ATOM 4373 O O . ASN A 1 563 ? 17.808 -12.984 -22.272 1.00 90.94 563 ASN A O 1
ATOM 4377 N N . ALA A 1 564 ? 16.899 -11.169 -21.358 1.00 91.00 564 ALA A N 1
ATOM 4378 C CA . ALA A 1 564 ? 15.889 -11.022 -22.408 1.00 91.00 564 ALA A CA 1
ATOM 4379 C C . ALA A 1 564 ? 16.468 -10.670 -23.791 1.00 91.00 564 ALA A C 1
ATOM 4381 O O . ALA A 1 564 ? 15.996 -11.191 -24.800 1.00 91.00 564 ALA A O 1
ATOM 4382 N N . ILE A 1 565 ? 17.488 -9.805 -23.870 1.00 91.00 565 ILE A N 1
ATOM 4383 C CA . ILE A 1 565 ? 18.089 -9.452 -25.169 1.00 91.00 565 ILE A CA 1
ATOM 4384 C C . ILE A 1 565 ? 19.007 -10.539 -25.727 1.00 91.00 565 ILE A C 1
ATOM 4386 O O . ILE A 1 565 ? 19.274 -10.521 -26.924 1.00 91.00 565 ILE A O 1
ATOM 4390 N N . LEU A 1 566 ? 19.506 -11.461 -24.903 1.00 89.62 566 LEU A N 1
ATOM 4391 C CA . LEU A 1 566 ? 20.350 -12.574 -25.350 1.00 89.62 566 LEU A CA 1
ATOM 4392 C C . LEU A 1 566 ? 19.544 -13.834 -25.713 1.00 89.62 566 LEU A C 1
ATOM 4394 O O . LEU A 1 566 ? 20.053 -14.665 -26.470 1.00 89.62 566 LEU A O 1
ATOM 4398 N N . GLY A 1 567 ? 18.280 -13.915 -25.277 1.00 84.06 567 GLY A N 1
ATOM 4399 C CA . GLY A 1 567 ? 17.435 -15.106 -25.427 1.00 84.06 567 GLY A CA 1
ATOM 4400 C C . GLY A 1 567 ? 17.892 -16.238 -24.519 1.00 84.06 567 GLY A C 1
ATOM 4401 O O . GLY A 1 567 ? 17.525 -17.387 -24.849 1.00 84.06 567 GLY A O 1
#

Foldseek 3Di:
DDDDDDDDDDDDDDDDDDDDDDDDDDDDDDDDDDDDDDDDDDPPPPVVVVVVVVVVVLVVVLVVVLVVVVVPDDLQLLLQQQEEAEAEVVVDDVSLVVLLCSCQVRVHQAYEYAADELLSLLVSLLVSQVSHPAGYAYEYAQQQAPVNRYPLFDGFFQLLLQLLFPDLLLLLQSLLLSLLLCVLSVHAEYADDELAQQCDCQQQPCFSSFNYHANVSSLVNRLSSQNSNVVSRHQYEYDDPQHPNPWNDDQLAEATEDADAPVCSVRGRHSSVLSNQVSPRQHYEYELHQYVNQPVPPSGGLLLALSNAPVPVCNVSPHDHAYEYDACVGRSLPDQDDLLVSQLSSVLSPHLHYYNRPCSPSVSVVVVVCCVVVVDDVVNSSSSSSNSSSSCVSSVVVVDDRNDPPPSSCSSYDPVVLVSSLVSLLSSKDKQAQPPDPDDCFQDDQPAAEEEEEAPDPDDDPLNVVLCVPHPYHYDYPVVCVVCLVVAAARHEYEYEYDDADSHPDGSDDDVVVLVVQVSRLVGYAYEYEYAARPVVCVSHDSSHMYIYRHHDDPSSSVSVSVGNND

Sequence (567 aa):
MPLMGVLFFLFSACNATSTSEYKSSDISPEESQAIETTESPDSSGIAEDDNFLTISQNELERDAWVESMISAMNLKQKLGQFFMVDLWPMQGEASITHAIQSIKKHHVGSIIVFKSHPHQMLDVINRSQEVSTIPLLVAVDGEWGVDMRLDSVIEWPYQLALGSATDFNPLYQMGKAIARECTRLGIHINFAPVVDVNSNPNNPVIGYRSFGENPHRVGQAGSAYMRGMQDHGIIAVAKHFPGHGDTDSDSHKTLPSVLHDRNRLNQMELPPFQQLIQDGVAGIMAAHLFVPNLDNRNQRPTSLSSYVLKDLLRDSLGFDGLVFSDALNMQGASGYGGAAEVAYQAFLAGNDILVMAQDIGGAVARLEEGIAQGEITMDEIHQRLRLILQKKYDAQLHQYQPTNTRNLINDLNPIESKNTVIDLYQANITWVPNADEHNSSLPLRDNQSIYTLALGSSSKQIWQDRVGDYIPSEHLTTQTFEKILPSLRSNDHLVIGIHNLGKTPPKFGMRDSDKALISKVSNRCKVTILLFGLPYALENIPNNVNVLMVGADRPEAQIAAVNAILG